Protein AF-A0A1Y1WR02-F1 (afdb_monomer_lite)

Sequence (418 aa):
MNFKAILSLTALSFIGAINAAPVNNCRGYELSFDNIKVACIVPAEGNESLRYSTHCAEVTPFGSSQTKIYCIDEAKTNINNCKVSSKDYNYDLCMKLLYFTGKDKQLNIDVHNEALVRAQHDCRLKNGLELTLDGKKFACIEPISNEADVSDSVCVSIDGYDTPYCIKSNNTNIKSCDKDSNEYNLNYCLRFLSSAGRINKLSVDLYAPSKNGKRTFGPDNYCRNKNGIYLSFNNGKYVCITPQAQHANESNDGKTHCVTVKKHNYNYNEEPAKAQVYCVDESLTNDNNCNVHSDIYDYNSCMQYVTSVGRSNDYSIDVYSDKQECEDNKGVYLSFDDKKYVCLVANPKEDRREKHCLTLKKYTYGNEQSKNELYCIREQNTNNSNCNIHSKNYDYNSCMQYVVSVGRSNNYKIDVAN

Radius of gyration: 34.74 Å; chains: 1; bounding box: 112×59×120 Å

Secondary structure (DSSP, 8-state):
--------------------------SSEEEEETTTEEEEEEE-TT-HHHHHHS-EEEEEETT----EEEEE-TTT---GGG-TTSTT--HHHHHHHHHHHHHHTTEEEE-TTHHHHHHHHHHHHTTPEEEEETTTEEEEEEE-SSGGGGTTSEEEEETT-SS-EEEEEEEES-GGG-TTSTT--HHHHHHHHHHHHHHTT--EEE----TTS----SHHHHHHHTT-EEEE-TTS-EEEEEEGGGGTTTGGGS---EEEEEE----TTSPPPPPEEEEE-GGG---GGG-TTSTT--HHHHHHHHHHHHHHTTEEEEE--HHHHHHHTT-EEEEEETTEEEEEEE--SS-TTSS-EEEEEE-BTTB-----EEEEE-GGG---GGG-TTSTT--HHHHHHHHHHHHHHTTEEEEE--

pLDDT: mean 79.02, std 14.5, range [33.59, 94.94]

Structure (mmCIF, N/CA/C/O backbone):
data_AF-A0A1Y1WR02-F1
#
_entry.id   AF-A0A1Y1WR02-F1
#
loop_
_atom_site.group_PDB
_atom_site.id
_atom_site.type_symbol
_atom_site.label_atom_id
_atom_site.label_alt_id
_atom_site.label_comp_id
_atom_site.label_asym_id
_atom_site.label_entity_id
_atom_site.label_seq_id
_atom_site.pdbx_PDB_ins_code
_atom_site.Cartn_x
_atom_site.Cartn_y
_atom_site.Cartn_z
_atom_site.occupancy
_atom_site.B_iso_or_equiv
_atom_site.auth_seq_id
_atom_site.auth_comp_id
_atom_site.auth_asym_id
_atom_site.auth_atom_id
_atom_site.pdbx_PDB_model_num
ATOM 1 N N . MET A 1 1 ? -84.420 -0.697 71.882 1.00 38.06 1 MET A N 1
ATOM 2 C CA . MET A 1 1 ? -83.741 -1.572 70.899 1.00 38.06 1 MET A CA 1
ATOM 3 C C . MET A 1 1 ? -82.249 -1.269 71.024 1.00 38.06 1 MET A C 1
ATOM 5 O O . MET A 1 1 ? -81.883 -0.132 70.785 1.00 38.06 1 MET A O 1
ATOM 9 N N . ASN A 1 2 ? -81.490 -2.051 71.807 1.00 36.38 2 ASN A N 1
ATOM 10 C CA . ASN A 1 2 ? -80.662 -3.202 71.371 1.00 36.38 2 ASN A CA 1
ATOM 11 C C . ASN A 1 2 ? -79.615 -2.799 70.308 1.00 36.38 2 ASN A C 1
ATOM 13 O O . ASN A 1 2 ? -80.017 -2.236 69.306 1.00 36.38 2 ASN A O 1
ATOM 17 N N . PHE A 1 3 ? -78.311 -3.097 70.360 1.00 38.22 3 PHE A N 1
ATOM 18 C CA . PHE A 1 3 ? -77.399 -3.773 71.299 1.00 38.22 3 PHE A CA 1
ATOM 19 C C . PHE A 1 3 ? -75.983 -3.684 70.645 1.00 38.22 3 PHE A C 1
ATOM 21 O O . PHE A 1 3 ? -75.912 -3.842 69.434 1.00 38.22 3 PHE A O 1
ATOM 28 N N . LYS A 1 4 ? -74.908 -3.468 71.431 1.00 41.81 4 LYS A N 1
ATOM 29 C CA . LYS A 1 4 ? -73.481 -3.907 71.269 1.00 41.81 4 LYS A CA 1
ATOM 30 C C . LYS A 1 4 ? -72.767 -3.737 69.897 1.00 41.81 4 LYS A C 1
ATOM 32 O O . LYS A 1 4 ? -73.180 -4.300 68.900 1.00 41.81 4 LYS A O 1
ATOM 37 N N . ALA A 1 5 ? -71.697 -2.940 69.774 1.00 49.06 5 ALA A N 1
ATOM 38 C CA . ALA A 1 5 ? -70.291 -3.214 70.151 1.00 49.06 5 ALA A CA 1
ATOM 39 C C . ALA A 1 5 ? -69.660 -4.462 69.490 1.00 49.06 5 ALA A C 1
ATOM 41 O O . ALA A 1 5 ? -70.142 -5.557 69.748 1.00 49.06 5 ALA A O 1
ATOM 42 N N . ILE A 1 6 ? -68.550 -4.281 68.744 1.00 51.09 6 ILE A N 1
ATOM 43 C CA . ILE A 1 6 ? -67.303 -5.089 68.764 1.00 51.09 6 ILE A CA 1
ATOM 44 C C . ILE A 1 6 ? -66.183 -4.343 67.996 1.00 51.09 6 ILE A C 1
ATOM 46 O O . ILE A 1 6 ? -66.389 -3.831 66.899 1.00 51.09 6 ILE A O 1
ATOM 50 N N . LEU A 1 7 ? -65.003 -4.290 68.625 1.00 45.38 7 LEU A N 1
ATOM 51 C CA . LEU A 1 7 ? -63.698 -3.880 68.096 1.00 45.38 7 LEU A CA 1
ATOM 52 C C . LEU A 1 7 ? -63.113 -4.890 67.086 1.00 45.38 7 LEU A C 1
ATOM 54 O O . LEU A 1 7 ? -63.283 -6.088 67.276 1.00 45.38 7 LEU A O 1
ATOM 58 N N . SER A 1 8 ? -62.270 -4.419 66.157 1.00 45.84 8 SER A N 1
ATOM 59 C CA . SER A 1 8 ? -61.005 -5.083 65.749 1.00 45.84 8 SER A CA 1
ATOM 60 C C . SER A 1 8 ? -60.173 -4.094 64.917 1.00 45.84 8 SER A C 1
ATOM 62 O O . SER A 1 8 ? -60.517 -3.793 63.782 1.00 45.84 8 SER A O 1
ATOM 64 N N . LEU A 1 9 ? -59.246 -3.337 65.509 1.00 37.94 9 LEU A N 1
ATOM 65 C CA . LEU A 1 9 ? -57.792 -3.579 65.483 1.00 37.94 9 LEU A CA 1
ATOM 66 C C . LEU A 1 9 ? -57.239 -4.435 64.315 1.00 37.94 9 LEU A C 1
ATOM 68 O O . LEU A 1 9 ? -57.570 -5.607 64.168 1.00 37.94 9 LEU A O 1
ATOM 72 N N . THR A 1 10 ? -56.306 -3.798 63.589 1.00 42.00 10 THR A N 1
ATOM 73 C CA . THR A 1 10 ? -55.096 -4.322 62.911 1.00 42.00 10 THR A CA 1
ATOM 74 C C . THR A 1 10 ? -55.211 -5.303 61.737 1.00 42.00 10 THR A C 1
ATOM 76 O O . THR A 1 10 ? -55.311 -6.507 61.929 1.00 42.00 10 THR A O 1
ATOM 79 N N . ALA A 1 11 ? -54.970 -4.775 60.531 1.00 40.03 11 ALA A N 1
ATOM 80 C CA . ALA A 1 11 ? -54.117 -5.370 59.488 1.00 40.03 11 ALA A CA 1
ATOM 81 C C . ALA A 1 11 ? -53.617 -4.213 58.594 1.00 40.03 11 ALA A C 1
ATOM 83 O O . ALA A 1 11 ? -54.351 -3.685 57.766 1.00 40.03 11 ALA A O 1
ATOM 84 N N . LEU A 1 12 ? -52.534 -3.533 58.976 1.00 38.28 12 LEU A N 1
ATOM 85 C CA . LEU A 1 12 ? -51.187 -3.753 58.432 1.00 38.28 12 LEU A CA 1
ATOM 86 C C . LEU A 1 12 ? -51.161 -3.988 56.906 1.00 38.28 12 LEU A C 1
ATOM 88 O O . LEU A 1 12 ? -51.418 -5.083 56.421 1.00 38.28 12 LEU A O 1
ATOM 92 N N . SER A 1 13 ? -50.796 -2.920 56.191 1.00 46.19 13 SER A N 1
ATOM 93 C CA . SER A 1 13 ? -49.872 -2.923 55.049 1.00 46.19 13 SER A CA 1
ATOM 94 C C . SER A 1 13 ? -49.993 -4.062 54.025 1.00 46.19 13 SER A C 1
ATOM 96 O O . SER A 1 13 ? -49.274 -5.052 54.100 1.00 46.19 13 SER A O 1
ATOM 98 N N . PHE A 1 14 ? -50.763 -3.818 52.967 1.00 37.66 14 PHE A N 1
ATOM 99 C CA . PHE A 1 14 ? -50.459 -4.334 51.630 1.00 37.66 14 PHE A CA 1
ATOM 100 C C . PHE A 1 14 ? -50.610 -3.198 50.609 1.00 37.66 14 PHE A C 1
ATOM 102 O O . PHE A 1 14 ? -51.415 -3.240 49.685 1.00 37.66 14 PHE A O 1
ATOM 109 N N . ILE A 1 15 ? -49.771 -2.165 50.756 1.00 39.38 15 ILE A N 1
ATOM 110 C CA . ILE A 1 15 ? -49.192 -1.544 49.562 1.00 39.38 15 ILE A CA 1
ATOM 111 C C . ILE A 1 15 ? -48.202 -2.593 49.071 1.00 39.38 15 ILE A C 1
ATOM 113 O O . ILE A 1 15 ? -47.043 -2.621 49.479 1.00 39.38 15 ILE A O 1
ATOM 117 N N . GLY A 1 16 ? -48.715 -3.546 48.293 1.00 35.56 16 GLY A N 1
ATOM 118 C CA . GLY A 1 16 ? -47.879 -4.407 47.487 1.00 35.56 16 GLY A CA 1
ATOM 119 C C . GLY A 1 16 ? -47.111 -3.480 46.569 1.00 35.56 16 GLY A C 1
ATOM 120 O O . GLY A 1 16 ? -47.656 -2.981 45.587 1.00 35.56 16 GLY A O 1
ATOM 121 N N . ALA A 1 17 ? -45.868 -3.200 46.948 1.00 37.09 17 ALA A N 1
ATOM 122 C CA . ALA A 1 17 ? -44.857 -2.755 46.027 1.00 37.09 17 ALA A CA 1
ATOM 123 C C . ALA A 1 17 ? -44.962 -3.685 44.822 1.00 37.09 17 ALA A C 1
ATOM 125 O O . ALA A 1 17 ? -44.599 -4.861 44.890 1.00 37.09 17 ALA A O 1
ATOM 126 N N . ILE A 1 18 ? -45.477 -3.156 43.717 1.00 33.59 18 ILE A N 1
ATOM 127 C CA . ILE A 1 18 ? -45.126 -3.663 42.405 1.00 33.59 18 ILE A CA 1
ATOM 128 C C . ILE A 1 18 ? -43.648 -3.290 42.279 1.00 33.59 18 ILE A C 1
ATOM 130 O O . ILE A 1 18 ? -43.279 -2.304 41.649 1.00 33.59 18 ILE A O 1
ATOM 134 N N . ASN A 1 19 ? -42.791 -4.061 42.955 1.00 35.12 19 ASN A N 1
ATOM 135 C CA . ASN A 1 19 ? -41.472 -4.327 42.441 1.00 35.12 19 ASN A CA 1
ATOM 136 C C . ASN A 1 19 ? -41.771 -4.940 41.084 1.00 35.12 19 ASN A C 1
ATOM 138 O O . ASN A 1 19 ? -42.102 -6.120 40.972 1.00 35.12 19 ASN A O 1
ATOM 142 N N . ALA A 1 20 ? -41.745 -4.093 40.059 1.00 36.50 20 ALA A N 1
ATOM 143 C CA . ALA A 1 20 ? -41.413 -4.534 38.734 1.00 36.50 20 ALA A CA 1
ATOM 144 C C . ALA A 1 20 ? -40.083 -5.267 38.907 1.00 36.50 20 ALA A C 1
ATOM 146 O O . ALA A 1 20 ? -39.026 -4.645 38.942 1.00 36.50 20 ALA A O 1
ATOM 147 N N . ALA A 1 21 ? -40.148 -6.583 39.128 1.00 36.78 21 ALA A N 1
ATOM 148 C CA . ALA A 1 21 ? -39.032 -7.454 38.852 1.00 36.78 21 ALA A CA 1
ATOM 149 C C . ALA A 1 21 ? -38.652 -7.075 37.422 1.00 36.78 21 ALA A C 1
ATOM 151 O O . ALA A 1 21 ? -39.504 -7.209 36.532 1.00 36.78 21 ALA A O 1
ATOM 152 N N . PRO A 1 22 ? -37.480 -6.457 37.197 1.00 43.25 22 PRO A N 1
ATOM 153 C CA . PRO A 1 22 ? -37.115 -6.091 35.851 1.00 43.25 22 PRO A CA 1
ATOM 154 C C . PRO A 1 22 ? -37.168 -7.392 35.068 1.00 43.25 22 PRO A C 1
ATOM 156 O O . PRO A 1 22 ? -36.585 -8.397 35.474 1.00 43.25 22 PRO A O 1
ATOM 159 N N . VAL A 1 23 ? -37.937 -7.388 33.981 1.00 42.62 23 VAL A N 1
ATOM 160 C CA . VAL A 1 23 ? -37.930 -8.454 32.985 1.00 42.62 23 VAL A CA 1
ATOM 161 C C . VAL A 1 23 ? -36.553 -8.370 32.308 1.00 42.62 23 VAL A C 1
ATOM 163 O O . VAL A 1 23 ? -36.359 -7.805 31.227 1.00 42.62 23 VAL A O 1
ATOM 166 N N . ASN A 1 24 ? -35.551 -8.830 33.053 1.00 52.16 24 ASN A N 1
ATOM 167 C CA . ASN A 1 24 ? -34.137 -8.930 32.741 1.00 52.16 24 ASN A CA 1
ATOM 168 C C . ASN A 1 24 ? -33.920 -10.308 32.132 1.00 52.16 24 ASN A C 1
ATOM 170 O O . ASN A 1 24 ? -33.230 -11.159 32.670 1.00 52.16 24 ASN A O 1
ATOM 174 N N . ASN A 1 25 ? -34.533 -10.548 30.976 1.00 77.12 25 ASN A N 1
ATOM 175 C CA . ASN A 1 25 ? -34.137 -11.699 30.181 1.00 77.12 25 ASN A CA 1
ATOM 176 C C . ASN A 1 25 ? -32.868 -11.311 29.423 1.00 77.12 25 ASN A C 1
ATOM 178 O O . ASN A 1 25 ? -32.925 -10.935 28.250 1.00 77.12 25 ASN A O 1
ATOM 182 N N . CYS A 1 26 ? -31.733 -11.336 30.128 1.00 88.00 26 CYS A N 1
ATOM 183 C CA . CYS A 1 26 ? -30.427 -11.325 29.492 1.00 88.00 26 CYS A CA 1
ATOM 184 C C . CYS A 1 26 ? -30.382 -12.497 28.503 1.00 88.00 26 CYS A C 1
ATOM 186 O O . CYS A 1 26 ? -30.595 -13.644 28.886 1.00 88.00 26 CYS A O 1
ATOM 188 N N . ARG A 1 27 ? -30.164 -12.219 27.212 1.00 88.12 27 ARG A N 1
ATOM 189 C CA . ARG A 1 27 ? -30.164 -13.264 26.168 1.00 88.12 27 ARG A CA 1
ATOM 190 C C . ARG A 1 27 ? -28.910 -14.149 26.189 1.00 88.12 27 ARG A C 1
ATOM 192 O O . ARG A 1 27 ? -28.851 -15.114 25.434 1.00 88.12 27 ARG A O 1
ATOM 199 N N . GLY A 1 28 ? -27.917 -13.804 27.005 1.00 91.44 28 GLY A N 1
ATOM 200 C CA . GLY A 1 28 ? -26.696 -14.578 27.211 1.00 91.44 28 GLY A CA 1
ATOM 201 C C . GLY A 1 28 ? -26.479 -14.881 28.690 1.00 91.44 28 GLY A C 1
ATOM 202 O O . GLY A 1 28 ? -27.353 -15.458 29.331 1.00 91.44 28 GLY A O 1
ATOM 203 N N . TYR A 1 29 ? -25.320 -14.505 29.230 1.00 93.31 29 TYR A N 1
ATOM 204 C CA . TYR A 1 29 ? -24.998 -14.734 30.636 1.00 93.31 29 TYR A CA 1
ATOM 205 C C . TYR A 1 29 ? -25.266 -13.490 31.473 1.00 93.31 29 TYR A C 1
ATOM 207 O O . TYR A 1 29 ? -24.770 -12.402 31.178 1.00 93.31 29 TYR A O 1
ATOM 215 N N . GLU A 1 30 ? -26.023 -13.677 32.550 1.00 94.25 30 GLU A N 1
ATOM 216 C CA . GLU A 1 30 ? -26.185 -12.679 33.597 1.00 94.25 30 GLU A CA 1
ATOM 217 C C . GLU A 1 30 ? -25.154 -12.923 34.707 1.00 94.25 30 GLU A C 1
ATOM 219 O O . GLU A 1 30 ? -25.144 -13.972 35.361 1.00 94.25 30 GLU A O 1
ATOM 224 N N . LEU A 1 31 ? -24.270 -11.948 34.902 1.00 92.88 31 LEU A N 1
ATOM 225 C CA . LEU A 1 31 ? -23.211 -11.956 35.903 1.00 92.88 31 LEU A CA 1
ATOM 226 C C . LEU A 1 31 ? -23.575 -10.970 37.014 1.00 92.88 31 LEU A C 1
ATOM 228 O O . LEU A 1 31 ? -23.554 -9.754 36.814 1.00 92.88 31 LEU A O 1
ATOM 232 N N . SER A 1 32 ? -23.950 -11.500 38.177 1.00 90.69 32 SER A N 1
ATOM 233 C CA . SER A 1 32 ? -24.386 -10.712 39.334 1.00 90.69 32 SER A CA 1
ATOM 234 C C . SER A 1 32 ? -23.239 -10.495 40.326 1.00 90.69 32 SER A C 1
ATOM 236 O O . SER A 1 32 ? -22.517 -11.429 40.664 1.00 90.69 32 SER A O 1
ATOM 238 N N . PHE A 1 33 ? -23.125 -9.272 40.835 1.00 84.12 33 PHE A N 1
ATOM 239 C CA . PHE A 1 33 ? -22.140 -8.797 41.802 1.00 84.12 33 PHE A CA 1
ATOM 240 C C . PHE A 1 33 ? -22.875 -8.223 43.017 1.00 84.12 33 PHE A C 1
ATOM 242 O O . PHE A 1 33 ? -23.726 -7.338 42.874 1.00 84.12 33 PHE A O 1
ATOM 249 N N . ASP A 1 34 ? -22.553 -8.721 44.211 1.00 82.06 34 ASP A N 1
ATOM 250 C CA . ASP A 1 34 ? -23.106 -8.257 45.493 1.00 82.06 34 ASP A CA 1
ATOM 251 C C . ASP A 1 34 ? -24.648 -8.136 45.515 1.00 82.06 34 ASP A C 1
ATOM 253 O O . ASP A 1 34 ? -25.204 -7.261 46.174 1.00 82.06 34 ASP A O 1
ATOM 257 N N . ASN A 1 35 ? -25.353 -8.993 44.761 1.00 79.75 35 ASN A N 1
ATOM 258 C CA . ASN A 1 35 ? -26.819 -9.035 44.595 1.00 79.75 35 ASN A CA 1
ATOM 259 C C . ASN A 1 35 ? -27.495 -7.762 44.039 1.00 79.75 35 ASN A C 1
ATOM 261 O O . ASN A 1 35 ? -28.720 -7.725 43.933 1.00 79.75 35 ASN A O 1
ATOM 265 N N . ILE A 1 36 ? -26.733 -6.727 43.677 1.00 84.06 36 ILE A N 1
ATOM 266 C CA . ILE A 1 36 ? -27.268 -5.421 43.242 1.00 84.06 36 ILE A CA 1
ATOM 267 C C . ILE A 1 36 ? -26.752 -5.052 41.851 1.00 84.06 36 ILE A C 1
ATOM 269 O O . ILE A 1 36 ? -27.474 -4.482 41.031 1.00 84.06 36 ILE A O 1
ATOM 273 N N . LYS A 1 37 ? -25.488 -5.367 41.574 1.00 91.00 37 LYS A N 1
ATOM 274 C CA . LYS A 1 37 ? -24.819 -5.047 40.318 1.00 91.00 37 LYS A CA 1
ATOM 275 C C . LYS A 1 37 ? -24.944 -6.233 39.365 1.00 91.00 37 LYS A C 1
ATOM 277 O O . LYS A 1 37 ? -24.755 -7.372 39.764 1.00 91.00 37 LYS A O 1
ATOM 282 N N . VAL A 1 38 ? -25.272 -5.976 38.110 1.00 93.06 38 VAL A N 1
ATOM 283 C CA . VAL A 1 38 ? -25.518 -6.986 37.084 1.00 93.06 38 VAL A CA 1
ATOM 284 C C . VAL A 1 38 ? -24.854 -6.542 35.788 1.00 93.06 38 VAL A C 1
ATOM 286 O O . VAL A 1 38 ? -25.085 -5.424 35.318 1.00 93.06 38 VAL A O 1
ATOM 289 N N . ALA A 1 39 ? -24.044 -7.425 35.211 1.00 94.31 39 ALA A N 1
ATOM 290 C CA . ALA A 1 39 ? -23.581 -7.339 33.834 1.00 94.31 39 ALA A CA 1
ATOM 291 C C . ALA A 1 39 ? -24.272 -8.417 32.999 1.00 94.31 39 ALA A C 1
ATOM 293 O O . ALA A 1 39 ? -24.233 -9.596 33.342 1.00 94.31 39 ALA A O 1
ATOM 294 N N . CYS A 1 40 ? -24.900 -8.009 31.901 1.00 94.94 40 CYS A N 1
ATOM 295 C CA . CYS A 1 40 ? -25.444 -8.930 30.915 1.00 94.94 40 CYS A CA 1
ATOM 296 C C . CYS A 1 40 ? -24.483 -8.988 29.732 1.00 94.94 40 CYS A C 1
ATOM 298 O O . CYS A 1 40 ? -24.252 -7.968 29.084 1.00 94.94 40 CYS A O 1
ATOM 300 N N . ILE A 1 41 ? -23.935 -10.169 29.451 1.00 94.38 41 ILE A N 1
ATOM 301 C CA . ILE A 1 41 ? -23.106 -10.409 28.269 1.00 94.38 41 ILE A CA 1
ATOM 302 C C . ILE A 1 41 ? -23.875 -11.271 27.266 1.00 94.38 41 ILE A C 1
ATOM 304 O O . ILE A 1 41 ? -24.432 -12.309 27.620 1.00 94.38 41 ILE A O 1
ATOM 308 N N . VAL A 1 42 ? -23.922 -10.852 26.004 1.00 93.94 42 VAL A N 1
ATOM 309 C CA . VAL A 1 42 ? -24.683 -11.500 24.925 1.00 93.94 42 VAL A CA 1
ATOM 310 C C . VAL A 1 42 ? -23.758 -11.961 23.797 1.00 93.94 42 VAL A C 1
ATOM 312 O O . VAL A 1 42 ? -22.753 -11.298 23.546 1.00 93.94 42 VAL A O 1
ATOM 315 N N . PRO A 1 43 ? -24.054 -13.077 23.105 1.00 92.25 43 PRO A N 1
ATOM 316 C CA . PRO A 1 43 ? -23.215 -13.549 22.007 1.00 92.25 43 PRO A CA 1
ATOM 317 C C . PRO A 1 43 ? -23.070 -12.492 20.905 1.00 92.25 43 PRO A C 1
ATOM 319 O O . PRO A 1 43 ? -24.056 -11.897 20.474 1.00 92.25 43 PRO A O 1
ATOM 322 N N . ALA A 1 44 ? -21.850 -12.306 20.406 1.00 87.88 44 ALA A N 1
ATOM 323 C CA . ALA A 1 44 ? -21.528 -11.380 19.319 1.00 87.88 44 ALA A CA 1
ATOM 324 C C . ALA A 1 44 ? -21.489 -12.060 17.935 1.00 87.88 44 ALA A C 1
ATOM 326 O O . ALA A 1 44 ? -20.988 -11.489 16.961 1.00 87.88 44 ALA A O 1
ATOM 327 N N . GLU A 1 45 ? -21.921 -13.319 17.841 1.00 81.00 45 GLU A N 1
ATOM 328 C CA . GLU A 1 45 ? -22.011 -14.060 16.580 1.00 81.00 45 GLU A CA 1
ATOM 329 C C . GLU A 1 45 ? -23.144 -13.477 15.719 1.00 81.00 45 GLU A C 1
ATOM 331 O O . GLU A 1 45 ? -24.285 -13.379 16.162 1.00 81.00 45 GLU A O 1
ATOM 336 N N . GLY A 1 46 ? -22.822 -13.062 14.490 1.00 73.12 46 GLY A N 1
ATOM 337 C CA . GLY A 1 46 ? -23.794 -12.491 13.548 1.00 73.12 46 GLY A CA 1
ATOM 338 C C . GLY A 1 46 ? -24.085 -10.995 13.719 1.00 73.12 46 GLY A C 1
ATOM 339 O O . GLY A 1 46 ? -24.918 -10.466 12.989 1.00 73.12 46 GLY A O 1
ATOM 340 N N . ASN A 1 47 ? -23.406 -10.297 14.639 1.00 73.25 47 ASN A N 1
ATOM 341 C CA . ASN A 1 47 ? -23.552 -8.850 14.806 1.00 73.25 47 ASN A CA 1
ATOM 342 C C . ASN A 1 47 ? -22.191 -8.153 14.971 1.00 73.25 47 ASN A C 1
ATOM 344 O O . ASN A 1 47 ? -21.759 -7.839 16.080 1.00 73.25 47 ASN A O 1
ATOM 348 N N . GLU A 1 48 ? -21.515 -7.901 13.847 1.00 67.94 48 GLU A N 1
ATOM 349 C CA . GLU A 1 48 ? -20.224 -7.198 13.824 1.00 67.94 48 GLU A CA 1
ATOM 350 C C . GLU A 1 48 ? -20.317 -5.795 14.433 1.00 67.94 48 GLU A C 1
ATOM 352 O O . GLU A 1 48 ? -19.413 -5.382 15.150 1.00 67.94 48 GLU A O 1
ATOM 357 N N . SER A 1 49 ? -21.442 -5.094 14.251 1.00 66.44 49 SER A N 1
ATOM 358 C CA . SER A 1 49 ? -21.632 -3.744 14.802 1.00 66.44 49 SER A CA 1
ATOM 359 C C . SER A 1 49 ? -21.580 -3.696 16.335 1.00 66.44 49 SER A C 1
ATOM 361 O O . SER A 1 49 ? -21.141 -2.699 16.916 1.00 66.44 49 SER A O 1
ATOM 363 N N . LEU A 1 50 ? -21.964 -4.792 17.002 1.00 70.25 50 LEU A N 1
ATOM 364 C CA . LEU A 1 50 ? -21.904 -4.895 18.458 1.00 70.25 50 LEU A CA 1
ATOM 365 C C . LEU A 1 50 ? -20.455 -4.983 18.950 1.00 70.25 50 LEU A C 1
ATOM 367 O O . LEU A 1 50 ? -20.123 -4.392 19.974 1.00 70.25 50 LEU A O 1
ATOM 371 N N . ARG A 1 51 ? -19.574 -5.648 18.187 1.00 66.62 51 ARG A N 1
ATOM 372 C CA . ARG A 1 51 ? -18.160 -5.842 18.553 1.00 66.62 51 ARG A CA 1
ATOM 373 C C . ARG A 1 51 ? -17.362 -4.543 18.608 1.00 66.62 51 ARG A C 1
ATOM 375 O O . ARG A 1 51 ? -16.348 -4.493 19.290 1.00 66.62 51 ARG A O 1
ATOM 382 N N . TYR A 1 52 ? -17.813 -3.514 17.893 1.00 63.41 52 TYR A N 1
ATOM 383 C CA . TYR A 1 52 ? -17.121 -2.226 17.811 1.00 63.41 52 TYR A CA 1
ATOM 384 C C . TYR A 1 52 ? -17.690 -1.163 18.750 1.00 63.41 52 TYR A C 1
ATOM 386 O O . TYR A 1 52 ? -17.010 -0.189 19.058 1.00 63.41 52 TYR A O 1
ATOM 394 N N . SER A 1 53 ? -18.940 -1.323 19.187 1.00 70.88 53 SER A N 1
ATOM 395 C CA . SER A 1 53 ? -19.647 -0.312 19.983 1.00 70.88 53 SER A CA 1
ATOM 396 C C . SER A 1 53 ? -19.791 -0.674 21.460 1.00 70.88 53 SER A C 1
ATOM 398 O O . SER A 1 53 ? -20.184 0.177 22.252 1.00 70.88 53 SER A O 1
ATOM 400 N N . THR A 1 54 ? -19.457 -1.908 21.849 1.00 81.88 54 THR A N 1
ATOM 401 C CA . THR A 1 54 ? -19.636 -2.407 23.219 1.00 81.88 54 THR A CA 1
ATOM 402 C C . THR A 1 54 ? -18.397 -3.146 23.723 1.00 81.88 54 THR A C 1
ATOM 404 O O . THR A 1 54 ? -17.508 -3.512 22.959 1.00 81.88 54 THR A O 1
ATOM 407 N N . HIS A 1 55 ? -18.318 -3.339 25.038 1.00 86.06 55 HIS A N 1
ATOM 408 C CA . HIS A 1 55 ? -17.227 -4.062 25.683 1.00 86.06 55 HIS A CA 1
ATOM 409 C C . HIS A 1 55 ? -17.403 -5.574 25.488 1.00 86.06 55 HIS A C 1
ATOM 411 O O . HIS A 1 55 ? -18.429 -6.111 25.899 1.00 86.06 55 HIS A O 1
ATOM 417 N N . CYS A 1 56 ? -16.429 -6.267 24.891 1.00 87.81 56 CYS A N 1
ATOM 418 C CA . CYS A 1 56 ? -16.535 -7.694 24.573 1.00 87.81 56 CYS A CA 1
ATOM 419 C C . CYS A 1 56 ? -15.403 -8.532 25.175 1.00 87.81 56 CYS A C 1
ATOM 421 O O . CYS A 1 56 ? -14.287 -8.052 25.350 1.00 87.81 56 CYS A O 1
ATOM 423 N N . ALA A 1 57 ? -15.695 -9.802 25.446 1.00 89.25 57 ALA A N 1
ATOM 424 C CA . ALA A 1 57 ? -14.774 -10.786 25.993 1.00 89.25 57 ALA A CA 1
ATOM 425 C C . ALA A 1 57 ? -14.950 -12.148 25.308 1.00 89.25 57 ALA A C 1
ATOM 427 O O . ALA A 1 57 ? -16.024 -12.479 24.795 1.00 89.25 57 ALA A O 1
ATOM 428 N N . GLU A 1 58 ? -13.889 -12.946 25.307 1.00 89.38 58 GLU A N 1
ATOM 429 C CA . GLU A 1 58 ? -13.931 -14.342 24.902 1.00 89.38 58 GLU A CA 1
ATOM 430 C C . GLU A 1 58 ? -14.421 -15.169 26.085 1.00 89.38 58 GLU A C 1
ATOM 432 O O . GLU A 1 58 ? -13.893 -15.096 27.187 1.00 89.38 58 GLU A O 1
ATOM 437 N N . VAL A 1 59 ? -15.471 -15.951 25.876 1.00 91.88 59 VAL A N 1
ATOM 438 C CA . VAL A 1 59 ? -16.090 -16.752 26.927 1.00 91.88 59 VAL A CA 1
ATOM 439 C C . VAL A 1 59 ? -16.058 -18.206 26.508 1.00 91.88 59 VAL A C 1
ATOM 441 O O . VAL A 1 59 ? -16.567 -18.580 25.448 1.00 91.88 59 VAL A O 1
ATOM 444 N N . THR A 1 60 ? -15.484 -19.028 27.378 1.00 92.50 60 THR A N 1
ATOM 445 C CA . THR A 1 60 ? -15.442 -20.482 27.250 1.00 92.50 60 THR A CA 1
ATOM 446 C C . THR A 1 60 ? -16.183 -21.092 28.439 1.00 92.50 60 THR A C 1
ATOM 448 O O . THR A 1 60 ? -15.679 -21.045 29.564 1.00 92.50 60 THR A O 1
ATOM 451 N N . PRO A 1 61 ? -17.393 -21.641 28.243 1.00 91.62 61 PRO A N 1
ATOM 452 C CA . PRO A 1 61 ? -18.110 -22.337 29.307 1.00 91.62 61 PRO A CA 1
ATOM 453 C C . PRO A 1 61 ? -17.318 -23.545 29.816 1.00 91.62 61 PRO A C 1
ATOM 455 O O . PRO A 1 61 ? -16.659 -24.234 29.036 1.00 91.62 61 PRO A O 1
ATOM 458 N N . PHE A 1 62 ? -17.394 -23.839 31.112 1.00 89.56 62 PHE A N 1
ATOM 459 C CA . PHE A 1 62 ? -16.730 -25.004 31.689 1.00 89.56 62 PHE A CA 1
ATOM 460 C C . PHE A 1 62 ? -17.201 -26.302 31.022 1.00 89.56 62 PHE A C 1
ATOM 462 O O . PHE A 1 62 ? -18.393 -26.517 30.808 1.00 89.56 62 PHE A O 1
ATOM 469 N N . GLY A 1 63 ? -16.245 -27.163 30.666 1.00 87.69 63 GLY A N 1
ATOM 470 C CA . GLY A 1 63 ? -16.508 -28.398 29.923 1.00 87.69 63 GLY A CA 1
ATOM 471 C C . GLY A 1 63 ? -16.745 -28.210 28.418 1.00 87.69 63 GLY A C 1
ATOM 472 O O . GLY A 1 63 ? -16.929 -29.202 27.717 1.00 87.69 63 GLY A O 1
ATOM 473 N N . SER A 1 64 ? -16.710 -26.977 27.903 1.00 89.62 64 SER A N 1
ATOM 474 C CA . SER A 1 64 ? -16.721 -26.685 26.467 1.00 89.62 64 SER A CA 1
ATOM 475 C C . SER A 1 64 ? -15.304 -26.438 25.952 1.00 89.62 64 SER A C 1
ATOM 477 O O . SER A 1 64 ? -14.498 -25.789 26.613 1.00 89.62 64 SER A O 1
ATOM 479 N N . SER A 1 65 ? -15.010 -26.904 24.737 1.00 88.00 65 SER A N 1
ATOM 480 C CA . SER A 1 65 ? -13.811 -26.508 23.983 1.00 88.00 65 SER A CA 1
ATOM 481 C C . SER A 1 65 ? -14.063 -25.314 23.055 1.00 88.00 65 SER A C 1
ATOM 483 O O . SER A 1 65 ? -13.157 -24.885 22.347 1.00 88.00 65 SER A O 1
ATOM 485 N N . GLN A 1 66 ? -15.303 -24.821 22.988 1.00 88.25 66 GLN A N 1
ATOM 486 C CA . GLN A 1 66 ? -15.684 -23.713 22.118 1.00 88.25 66 GLN A CA 1
ATOM 487 C C . GLN A 1 66 ? -15.627 -22.393 22.880 1.00 88.25 66 GLN A C 1
ATOM 489 O O . GLN A 1 66 ? -16.430 -22.155 23.786 1.00 88.25 66 GLN A O 1
ATOM 494 N N . THR A 1 67 ? -14.710 -21.532 22.451 1.00 87.44 67 THR A N 1
ATOM 495 C CA . THR A 1 67 ? -14.619 -20.131 22.858 1.00 87.44 67 THR A CA 1
ATOM 496 C C . THR A 1 67 ? -15.450 -19.281 21.906 1.00 87.44 67 THR A C 1
ATOM 498 O O . THR A 1 67 ? -15.329 -19.403 20.686 1.00 87.44 67 THR A O 1
ATOM 501 N N . LYS A 1 68 ? -16.306 -18.420 22.456 1.00 90.56 68 LYS A N 1
ATOM 502 C CA . LYS A 1 68 ? -17.151 -17.500 21.686 1.00 90.56 68 LYS A CA 1
ATOM 503 C C . LYS A 1 68 ? -16.991 -16.079 22.200 1.00 90.56 68 LYS A C 1
ATOM 505 O O . LYS A 1 68 ? -16.708 -15.875 23.374 1.00 90.56 68 LYS A O 1
ATOM 510 N N . ILE A 1 69 ? -17.222 -15.096 21.338 1.00 88.12 69 ILE A N 1
ATOM 511 C CA . ILE A 1 69 ? -17.178 -13.686 21.735 1.00 88.12 69 ILE A CA 1
ATOM 512 C C . ILE A 1 69 ? -18.545 -13.289 22.283 1.00 88.12 69 ILE A C 1
ATOM 514 O O . ILE A 1 69 ? -19.562 -13.469 21.607 1.00 88.12 69 ILE A O 1
ATOM 518 N N . TYR A 1 70 ? -18.554 -12.725 23.484 1.00 93.19 70 TYR A N 1
ATOM 519 C CA . TYR A 1 70 ? -19.721 -12.116 24.106 1.00 93.19 70 TYR A CA 1
ATOM 520 C C . TYR A 1 70 ? -19.455 -10.641 24.371 1.00 93.19 70 TYR A C 1
ATOM 522 O O . TYR A 1 70 ? -18.336 -10.261 24.689 1.00 93.19 70 TYR A O 1
ATOM 530 N N . CYS A 1 71 ? -20.486 -9.817 24.268 1.00 92.38 71 CYS A N 1
ATOM 531 C CA . CYS A 1 71 ? -20.406 -8.377 24.446 1.00 92.38 71 CYS A CA 1
ATOM 532 C C . CYS A 1 71 ? -21.404 -7.891 25.495 1.00 92.38 71 CYS A C 1
ATOM 534 O O . CYS A 1 71 ? -22.466 -8.487 25.662 1.00 92.38 71 CYS A O 1
ATOM 536 N N . ILE A 1 72 ? -21.074 -6.812 26.197 1.00 93.62 72 ILE A N 1
ATOM 537 C CA . ILE A 1 72 ? -21.927 -6.188 27.204 1.00 93.62 72 ILE A CA 1
ATOM 538 C C . ILE A 1 72 ? -23.169 -5.599 26.535 1.00 93.62 72 ILE A C 1
ATOM 540 O O . ILE A 1 72 ? -23.082 -4.711 25.690 1.00 93.62 72 ILE A O 1
ATOM 544 N N . ASP A 1 73 ? -24.340 -6.055 26.971 1.00 93.44 73 ASP A N 1
ATOM 545 C CA . ASP A 1 73 ? -25.605 -5.385 26.698 1.00 93.44 73 ASP A CA 1
ATOM 546 C C . ASP A 1 73 ? -25.749 -4.218 27.684 1.00 93.44 73 ASP A C 1
ATOM 548 O O . ASP A 1 73 ? -26.092 -4.397 28.859 1.00 93.44 73 ASP A O 1
ATOM 552 N N . GLU A 1 74 ? -25.446 -3.005 27.222 1.00 92.56 74 GLU A N 1
ATOM 553 C CA . GLU A 1 74 ? -25.488 -1.802 28.059 1.00 92.56 74 GLU A CA 1
ATOM 554 C C . GLU A 1 74 ? -26.886 -1.475 28.597 1.00 92.56 74 GLU A C 1
ATOM 556 O O . GLU A 1 74 ? -27.003 -0.871 29.670 1.00 92.56 74 GLU A O 1
ATOM 561 N N . ALA A 1 75 ? -27.941 -1.880 27.880 1.00 91.69 75 ALA A N 1
ATOM 562 C CA . ALA A 1 75 ? -29.324 -1.648 28.283 1.00 91.69 75 ALA A CA 1
ATOM 563 C C . ALA A 1 75 ? -29.746 -2.571 29.435 1.00 91.69 75 ALA A C 1
ATOM 565 O O . ALA A 1 75 ? -30.666 -2.243 30.186 1.00 91.69 75 ALA A O 1
ATOM 566 N N . LYS A 1 76 ? -29.074 -3.719 29.582 1.00 93.00 76 LYS A N 1
ATOM 567 C CA . LYS A 1 76 ? -29.335 -4.725 30.626 1.00 93.00 76 LYS A CA 1
ATOM 568 C C . LYS A 1 76 ? -28.267 -4.784 31.714 1.00 93.00 76 LYS A C 1
ATOM 570 O O . LYS A 1 76 ? -28.483 -5.401 32.752 1.00 93.00 76 LYS A O 1
ATOM 575 N N . THR A 1 77 ? -27.145 -4.111 31.510 1.00 93.50 77 THR A N 1
ATOM 576 C CA . THR A 1 77 ? -26.085 -3.950 32.506 1.00 93.50 77 THR A CA 1
ATOM 577 C C . THR A 1 77 ? -26.370 -2.723 33.370 1.00 93.50 77 THR A C 1
ATOM 579 O O . THR A 1 77 ? -26.833 -1.705 32.866 1.00 93.50 77 THR A O 1
ATOM 582 N N . ASN A 1 78 ? -26.098 -2.768 34.675 1.00 94.06 78 ASN A N 1
ATOM 583 C CA . ASN A 1 78 ? -26.197 -1.598 35.569 1.00 94.06 78 ASN A CA 1
ATOM 584 C C . ASN A 1 78 ? -24.845 -1.198 36.194 1.00 94.06 78 ASN A C 1
ATOM 586 O O . ASN A 1 78 ? -24.776 -0.291 37.019 1.00 94.06 78 ASN A O 1
ATOM 590 N N . ILE A 1 79 ? -23.764 -1.852 35.772 1.00 93.62 79 ILE A N 1
ATOM 591 C CA . ILE A 1 79 ? -22.396 -1.537 36.175 1.00 93.62 79 ILE A CA 1
ATOM 592 C C . ILE A 1 79 ? -21.869 -0.447 35.247 1.00 93.62 79 ILE A C 1
ATOM 594 O O . ILE A 1 79 ? -21.482 -0.729 34.116 1.00 93.62 79 ILE A O 1
ATOM 598 N N . ASN A 1 80 ? -21.855 0.800 35.718 1.00 92.62 80 ASN A N 1
ATOM 599 C CA . ASN A 1 80 ? -21.425 1.949 34.912 1.00 92.62 80 ASN A CA 1
ATOM 600 C C . ASN A 1 80 ? -20.018 1.774 34.327 1.00 92.62 80 ASN A C 1
ATOM 602 O O . ASN A 1 80 ? -19.793 2.150 33.183 1.00 92.62 80 ASN A O 1
ATOM 606 N N . ASN A 1 81 ? -19.104 1.137 35.060 1.00 92.25 81 ASN A N 1
ATOM 607 C CA . ASN A 1 81 ? -17.747 0.871 34.583 1.00 92.25 81 ASN A CA 1
ATOM 608 C C . ASN A 1 81 ? -17.682 -0.112 33.404 1.00 92.25 81 ASN A C 1
ATOM 610 O O . ASN A 1 81 ? -16.661 -0.158 32.730 1.00 92.25 81 ASN A O 1
ATOM 614 N N . CYS A 1 82 ? -18.756 -0.856 33.127 1.00 92.06 82 CYS A N 1
ATOM 615 C CA . CYS A 1 82 ? -18.862 -1.767 31.987 1.00 92.06 82 CYS A CA 1
ATOM 616 C C . CYS A 1 82 ? -19.614 -1.186 30.783 1.00 92.06 82 CYS A C 1
ATOM 618 O O . CYS A 1 82 ? -19.656 -1.827 29.737 1.00 92.06 82 CYS A O 1
ATOM 620 N N . LYS A 1 83 ? -20.216 0.003 30.906 1.00 92.00 83 LYS A N 1
ATOM 621 C CA . LYS A 1 83 ? -20.931 0.660 29.805 1.00 92.00 83 LYS A CA 1
ATOM 622 C C . LYS A 1 83 ? -19.983 1.604 29.084 1.00 92.00 83 LYS A C 1
ATOM 624 O O . LYS A 1 83 ? -19.602 2.606 29.673 1.00 92.00 83 LYS A O 1
ATOM 629 N N . VAL A 1 84 ? -19.650 1.325 27.831 1.00 83.75 84 VAL A N 1
ATOM 630 C CA . VAL A 1 84 ? -18.847 2.201 26.964 1.00 83.75 84 VAL A CA 1
ATOM 631 C C . VAL A 1 84 ? -19.492 3.585 26.830 1.00 83.75 84 VAL A C 1
ATOM 633 O O . VAL A 1 84 ? -18.782 4.585 26.773 1.00 83.75 84 VAL A O 1
ATOM 636 N N . SER A 1 85 ? -20.827 3.674 26.854 1.00 84.62 85 SER A N 1
ATOM 637 C CA . SER A 1 85 ? -21.552 4.958 26.857 1.00 84.62 85 SER A CA 1
ATOM 638 C C . SER A 1 85 ? -21.471 5.755 28.171 1.00 84.62 85 SER A C 1
ATOM 640 O O . SER A 1 85 ? -21.867 6.923 28.207 1.00 84.62 85 SER A O 1
ATOM 642 N N . SER A 1 86 ? -20.985 5.159 29.264 1.00 89.81 86 SER A N 1
ATOM 643 C CA . SER A 1 86 ? -20.881 5.814 30.571 1.00 89.81 86 SER A CA 1
ATOM 644 C C . SER A 1 86 ? -19.606 6.647 30.692 1.00 89.81 86 SER A C 1
ATOM 646 O O . SER A 1 86 ? -18.534 6.241 30.252 1.00 89.81 86 SER A O 1
ATOM 648 N N . LYS A 1 87 ? -19.690 7.778 31.403 1.00 84.94 87 LYS A N 1
ATOM 649 C CA . LYS A 1 87 ? -18.509 8.576 31.781 1.00 84.94 87 LYS A CA 1
ATOM 650 C C . LYS A 1 87 ? -17.579 7.844 32.753 1.00 84.94 87 LYS A C 1
ATOM 652 O O . LYS A 1 87 ? -16.393 8.145 32.789 1.00 84.94 87 LYS A O 1
ATOM 657 N N . ASP A 1 88 ? -18.116 6.887 33.511 1.00 90.62 88 ASP A N 1
ATOM 658 C CA . ASP A 1 88 ? -17.360 6.084 34.481 1.00 90.62 88 ASP A CA 1
ATOM 659 C C . ASP A 1 88 ? -16.792 4.795 33.864 1.00 90.62 88 ASP A C 1
ATOM 661 O O . ASP A 1 88 ? -16.317 3.921 34.596 1.00 90.62 88 ASP A O 1
ATOM 665 N N . TYR A 1 89 ? -16.900 4.624 32.541 1.00 86.88 89 TYR A N 1
ATOM 666 C CA . TYR A 1 89 ? -16.394 3.443 31.851 1.00 86.88 89 TYR A CA 1
ATOM 667 C C . TYR A 1 89 ? -14.928 3.189 32.211 1.00 86.88 89 TYR A C 1
ATOM 669 O O . TYR A 1 89 ? -14.082 4.076 32.116 1.00 86.88 89 TYR A O 1
ATOM 677 N N . ASN A 1 90 ? -14.625 1.962 32.627 1.00 84.69 90 ASN A N 1
ATOM 678 C CA . ASN A 1 90 ? -13.268 1.550 32.940 1.00 84.69 90 ASN A CA 1
ATOM 679 C C . ASN A 1 90 ? -13.082 0.098 32.505 1.00 84.69 90 ASN A C 1
ATOM 681 O O . ASN A 1 90 ? -13.629 -0.819 33.121 1.00 84.69 90 ASN A O 1
ATOM 685 N N . TYR A 1 91 ? -12.301 -0.085 31.441 1.00 81.62 91 TYR A N 1
ATOM 686 C CA . TYR A 1 91 ? -12.074 -1.386 30.824 1.00 81.62 91 TYR A CA 1
ATOM 687 C C . TYR A 1 91 ? -11.508 -2.408 31.811 1.00 81.62 91 TYR A C 1
ATOM 689 O O . TYR A 1 91 ? -12.093 -3.474 31.986 1.00 81.62 91 TYR A O 1
ATOM 697 N N . ASP A 1 92 ? -10.416 -2.061 32.495 1.00 75.75 92 ASP A N 1
ATOM 698 C CA . ASP A 1 92 ? -9.721 -2.965 33.414 1.00 75.75 92 ASP A CA 1
ATOM 699 C C . ASP A 1 92 ? -10.614 -3.386 34.575 1.00 75.75 92 ASP A C 1
ATOM 701 O O . ASP A 1 92 ? -10.608 -4.546 34.993 1.00 75.75 92 ASP A O 1
ATOM 705 N N . LEU A 1 93 ? -11.392 -2.444 35.113 1.00 86.38 93 LEU A N 1
ATOM 706 C CA . LEU A 1 93 ? -12.321 -2.740 36.189 1.00 86.38 93 LEU A CA 1
ATOM 707 C C . LEU A 1 93 ? -13.459 -3.623 35.685 1.00 86.38 93 LEU A C 1
ATOM 709 O O . LEU A 1 93 ? -13.798 -4.589 36.363 1.00 86.38 93 LEU A O 1
ATOM 713 N N . CYS A 1 94 ? -14.013 -3.340 34.503 1.00 90.56 94 CYS A N 1
ATOM 714 C CA . CYS A 1 94 ? -15.036 -4.192 33.914 1.00 90.56 94 CYS A CA 1
ATOM 715 C C . CYS A 1 94 ? -14.512 -5.609 33.653 1.00 90.56 94 CYS A C 1
ATOM 717 O O . CYS A 1 94 ? -15.131 -6.564 34.108 1.00 90.56 94 CYS A O 1
ATOM 719 N N . MET A 1 95 ? -13.343 -5.770 33.026 1.00 87.31 95 MET A N 1
ATOM 720 C CA . MET A 1 95 ? -12.763 -7.091 32.766 1.00 87.31 95 MET A CA 1
ATOM 721 C C . MET A 1 95 ? -12.466 -7.854 34.053 1.00 87.31 95 MET A C 1
ATOM 723 O O . MET A 1 95 ? -12.797 -9.032 34.142 1.00 87.31 95 MET A O 1
ATOM 727 N N . LYS A 1 96 ? -11.901 -7.200 35.077 1.00 84.38 96 LYS A N 1
ATOM 728 C CA . LYS A 1 96 ? -11.695 -7.832 36.392 1.00 84.38 96 LYS A CA 1
ATOM 729 C C . LYS A 1 96 ? -13.016 -8.305 36.981 1.00 84.38 96 LYS A C 1
ATOM 731 O O . LYS A 1 96 ? -13.104 -9.433 37.456 1.00 84.38 96 LYS A O 1
ATOM 736 N N . LEU A 1 97 ? -14.041 -7.457 36.927 1.00 89.62 97 LEU A N 1
ATOM 737 C CA . LEU A 1 97 ? -15.379 -7.799 37.387 1.00 89.62 97 LEU A CA 1
ATOM 738 C C . LEU A 1 97 ? -15.912 -9.028 36.629 1.00 89.62 97 LEU A C 1
ATOM 740 O O . LEU A 1 97 ? -16.272 -10.026 37.260 1.00 89.62 97 LEU A O 1
ATOM 744 N N . LEU A 1 98 ? -15.914 -8.996 35.295 1.00 90.88 98 LEU A N 1
ATOM 745 C CA . LEU A 1 98 ? -16.375 -10.109 34.463 1.00 90.88 98 LEU A CA 1
ATOM 746 C C . LEU A 1 98 ? -15.588 -11.389 34.756 1.00 90.88 98 LEU A C 1
ATOM 748 O O . LEU A 1 98 ? -16.198 -12.424 34.981 1.00 90.88 98 LEU A O 1
ATOM 752 N N . TYR A 1 99 ? -14.261 -11.324 34.841 1.00 87.75 99 TYR A N 1
ATOM 753 C CA . TYR A 1 99 ? -13.409 -12.473 35.146 1.00 87.75 99 TYR A CA 1
ATOM 754 C C . TYR A 1 99 ? -13.778 -13.138 36.480 1.00 87.75 99 TYR A C 1
ATOM 756 O O . TYR A 1 99 ? -13.988 -14.352 36.533 1.00 87.75 99 TYR A O 1
ATOM 764 N N . PHE A 1 100 ? -13.906 -12.355 37.559 1.00 86.25 100 PHE A N 1
ATOM 765 C CA . PHE A 1 100 ? -14.210 -12.907 38.880 1.00 86.25 100 PHE A CA 1
ATOM 766 C C . PHE A 1 100 ? -15.614 -13.520 38.947 1.00 86.25 100 PHE A C 1
ATOM 768 O O . PHE A 1 100 ? -15.761 -14.640 39.428 1.00 86.25 100 PHE A O 1
ATOM 775 N N . THR A 1 101 ? -16.632 -12.846 38.410 1.00 89.75 101 THR A N 1
ATOM 776 C CA . THR A 1 101 ? -18.011 -13.381 38.418 1.00 89.75 101 THR A CA 1
ATOM 777 C C . THR A 1 101 ? -18.246 -14.485 37.403 1.00 89.75 101 THR A C 1
ATOM 779 O O . THR A 1 101 ? -19.013 -15.413 37.660 1.00 89.75 101 THR A O 1
ATOM 782 N N . GLY A 1 102 ? -17.579 -14.416 36.255 1.00 90.56 102 GLY A N 1
ATOM 783 C CA . GLY A 1 102 ? -17.576 -15.472 35.256 1.00 90.56 102 GLY A CA 1
ATOM 784 C C . GLY A 1 102 ? -17.085 -16.777 35.866 1.00 90.56 102 GLY A C 1
ATOM 785 O O . GLY A 1 102 ? -17.745 -17.804 35.719 1.00 90.56 102 GLY A O 1
ATOM 786 N N . LYS A 1 103 ? -16.005 -16.722 36.654 1.00 87.81 103 LYS A N 1
ATOM 787 C CA . LYS A 1 103 ? -15.466 -17.889 37.358 1.00 87.81 103 LYS A CA 1
ATOM 788 C C . LYS A 1 103 ? -16.493 -18.548 38.286 1.00 87.81 103 LYS A C 1
ATOM 790 O O . LYS A 1 103 ? -16.625 -19.771 38.252 1.00 87.81 103 LYS A O 1
ATOM 795 N N . ASP A 1 104 ? -17.267 -17.766 39.040 1.00 88.12 104 ASP A N 1
ATOM 796 C CA . ASP A 1 104 ? -18.336 -18.285 39.913 1.00 88.12 104 ASP A CA 1
ATOM 797 C C . ASP A 1 104 ? -19.466 -18.965 39.123 1.00 88.12 104 ASP A C 1
ATOM 799 O O . ASP A 1 104 ? -20.119 -19.891 39.609 1.00 88.12 104 ASP A O 1
ATOM 803 N N . LYS A 1 105 ? -19.677 -18.543 37.873 1.00 88.31 105 LYS A N 1
ATOM 804 C CA . LYS A 1 105 ? -20.624 -19.147 36.925 1.00 88.31 105 LYS A CA 1
ATOM 805 C C . LYS A 1 105 ? -20.015 -20.260 36.072 1.00 88.31 105 LYS A C 1
ATOM 807 O O . LYS A 1 105 ? -20.656 -20.701 35.123 1.00 88.31 105 LYS A O 1
ATOM 812 N N . GLN A 1 106 ? -18.811 -20.729 36.405 1.00 92.50 106 GLN A N 1
ATOM 813 C CA . GLN A 1 106 ? -18.075 -21.718 35.614 1.00 92.50 106 GLN A CA 1
ATOM 814 C C . GLN A 1 106 ? -17.876 -21.268 34.154 1.00 92.50 106 GLN A C 1
ATOM 816 O O . GLN A 1 106 ? -17.973 -22.053 33.214 1.00 92.50 106 GLN A O 1
ATOM 821 N N . LEU A 1 107 ? -17.609 -19.981 33.953 1.00 90.69 107 LEU A N 1
ATOM 822 C CA . LEU A 1 107 ? -17.205 -19.406 32.679 1.00 90.69 107 LEU A CA 1
ATOM 823 C C . LEU A 1 107 ? -15.727 -19.040 32.773 1.00 90.69 107 LEU A C 1
ATOM 825 O O . LEU A 1 107 ? -15.318 -18.308 33.673 1.00 90.69 107 LEU A O 1
ATOM 829 N N . ASN A 1 108 ? -14.926 -19.532 31.834 1.00 88.50 108 ASN A N 1
ATOM 830 C CA . ASN A 1 108 ? -13.591 -19.004 31.622 1.00 88.50 108 ASN A CA 1
ATOM 831 C C . ASN A 1 108 ? -13.716 -17.784 30.710 1.00 88.50 108 ASN A C 1
ATOM 833 O O . ASN A 1 108 ? -14.037 -17.926 29.528 1.00 88.50 108 ASN A O 1
ATOM 837 N N . ILE A 1 109 ? -13.545 -16.599 31.286 1.00 87.25 109 ILE A N 1
ATOM 838 C CA . ILE A 1 109 ? -13.596 -15.338 30.554 1.00 87.25 109 ILE A CA 1
ATOM 839 C C . ILE A 1 109 ? -12.162 -14.913 30.292 1.00 87.25 109 ILE A C 1
ATOM 841 O O . ILE A 1 109 ? -11.437 -14.579 31.226 1.00 87.25 109 ILE A O 1
ATOM 845 N N . ASP A 1 110 ? -11.783 -14.943 29.024 1.00 77.19 110 ASP A N 1
ATOM 846 C CA . ASP A 1 110 ? -10.530 -14.397 28.538 1.00 77.19 110 ASP A CA 1
ATOM 847 C C . ASP A 1 110 ? -10.799 -13.071 27.828 1.00 77.19 110 ASP A C 1
ATOM 849 O O . ASP A 1 110 ? -11.893 -12.780 27.328 1.00 77.19 110 ASP A O 1
ATOM 853 N N . VAL A 1 111 ? -9.797 -12.216 27.827 1.00 65.12 111 VAL A N 1
ATOM 854 C CA . VAL A 1 111 ? -9.918 -10.887 27.272 1.00 65.12 111 VAL A CA 1
ATOM 855 C C . VAL A 1 111 ? -9.828 -10.999 25.748 1.00 65.12 111 VAL A C 1
ATOM 857 O O . VAL A 1 111 ? -8.751 -11.204 25.187 1.00 65.12 111 VAL A O 1
ATOM 860 N N . HIS A 1 112 ? -10.955 -10.830 25.047 1.00 64.00 112 HIS A N 1
ATOM 861 C CA . HIS A 1 112 ? -10.923 -10.788 23.586 1.00 64.00 112 HIS A CA 1
ATOM 862 C C . HIS A 1 112 ? -10.074 -9.597 23.142 1.00 64.00 112 HIS A C 1
ATOM 864 O O . HIS A 1 112 ? -10.452 -8.445 23.360 1.00 64.00 112 HIS A O 1
ATOM 870 N N . ASN A 1 113 ? -8.952 -9.878 22.4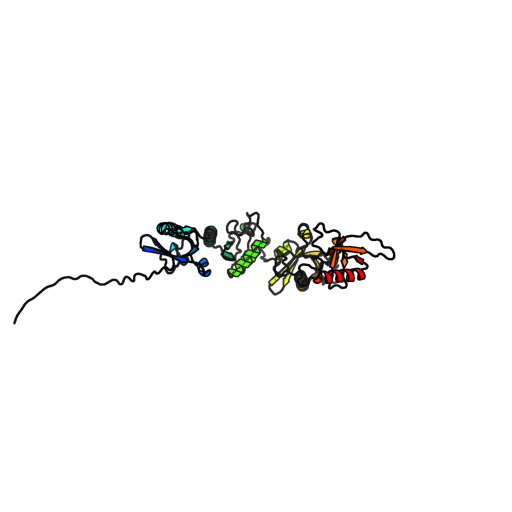79 1.00 62.59 113 ASN A N 1
ATOM 871 C CA . ASN A 1 113 ? -8.108 -8.851 21.878 1.00 62.59 113 ASN A CA 1
ATOM 872 C C . ASN A 1 113 ? -7.569 -7.830 22.912 1.00 62.59 113 ASN A C 1
ATOM 874 O O . ASN A 1 113 ? -7.517 -6.635 22.633 1.00 62.59 113 ASN A O 1
ATOM 878 N N . GLU A 1 114 ? -7.157 -8.284 24.105 1.00 65.00 114 GLU A N 1
ATOM 879 C CA . GLU A 1 114 ? -6.671 -7.426 25.209 1.00 65.00 114 GLU A CA 1
ATOM 880 C C . GLU A 1 114 ? -5.685 -6.345 24.768 1.00 65.00 114 GLU A C 1
ATOM 882 O O . GLU A 1 114 ? -5.816 -5.180 25.137 1.00 65.00 114 GLU A O 1
ATOM 887 N N . ALA A 1 115 ? -4.706 -6.734 23.950 1.00 63.47 115 ALA A N 1
ATOM 888 C CA . ALA A 1 115 ? -3.691 -5.827 23.436 1.00 63.47 115 ALA A CA 1
ATOM 889 C C . ALA A 1 115 ? -4.295 -4.729 22.547 1.00 63.47 115 ALA A C 1
ATOM 891 O O . ALA A 1 115 ? -3.900 -3.572 22.664 1.00 63.47 115 ALA A O 1
ATOM 892 N N . LEU A 1 116 ? -5.275 -5.073 21.700 1.00 69.06 116 LEU A N 1
ATOM 893 C CA . LEU A 1 116 ? -6.015 -4.100 20.899 1.00 69.06 116 LEU A CA 1
ATOM 894 C C . LEU A 1 116 ? -6.777 -3.151 21.821 1.00 69.06 116 LEU A C 1
ATOM 896 O O . LEU A 1 116 ? -6.600 -1.945 21.716 1.00 69.06 116 LEU A O 1
ATOM 900 N N . VAL A 1 117 ? -7.585 -3.666 22.749 1.00 68.31 117 VAL A N 1
ATOM 901 C CA . VAL A 1 117 ? -8.462 -2.802 23.551 1.00 68.31 117 VAL A CA 1
ATOM 902 C C . VAL A 1 117 ? -7.676 -1.899 24.504 1.00 68.31 117 VAL A C 1
ATOM 904 O O . VAL A 1 117 ? -8.011 -0.721 24.642 1.00 68.31 117 VAL A O 1
ATOM 907 N N . ARG A 1 118 ? -6.591 -2.400 25.109 1.00 69.69 118 ARG A N 1
ATOM 908 C CA . ARG A 1 118 ? -5.667 -1.561 25.886 1.00 69.69 118 ARG A CA 1
ATOM 909 C C . ARG A 1 118 ? -5.059 -0.465 25.019 1.00 69.69 118 ARG A C 1
ATOM 911 O O . ARG A 1 118 ? -5.108 0.698 25.401 1.00 69.69 118 ARG A O 1
ATOM 918 N N . ALA A 1 119 ? -4.576 -0.802 23.825 1.00 70.00 119 ALA A N 1
ATOM 919 C CA . ALA A 1 119 ? -3.998 0.192 22.931 1.00 70.00 119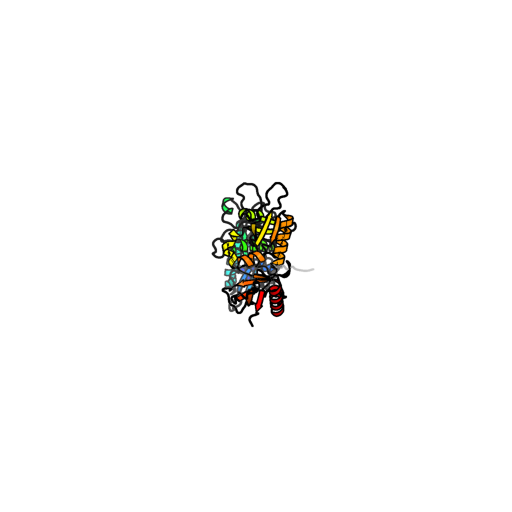 ALA A CA 1
ATOM 920 C C . ALA A 1 119 ? -5.027 1.231 22.445 1.00 70.00 119 ALA A C 1
ATOM 922 O O . ALA A 1 119 ? -4.700 2.411 22.345 1.00 70.00 119 ALA A O 1
ATOM 923 N N . GLN A 1 120 ? -6.282 0.836 22.203 1.00 72.94 120 GLN A N 1
ATOM 924 C CA . GLN A 1 120 ? -7.383 1.755 21.880 1.00 72.94 120 GLN A CA 1
ATOM 925 C C . GLN A 1 120 ? -7.691 2.705 23.044 1.00 72.94 120 GLN A C 1
ATOM 927 O O . GLN A 1 120 ? -7.868 3.909 22.848 1.00 72.94 120 GLN A O 1
ATOM 932 N N . HIS A 1 121 ? -7.752 2.176 24.265 1.00 72.81 121 HIS A N 1
ATOM 933 C CA . HIS A 1 121 ? -7.975 2.966 25.471 1.00 72.81 121 HIS A CA 1
ATOM 934 C C . HIS A 1 121 ? -6.836 3.967 25.704 1.00 72.81 121 HIS A C 1
ATOM 936 O O . HIS A 1 121 ? -7.087 5.162 25.873 1.00 72.81 121 HIS A O 1
ATOM 942 N N . ASP A 1 122 ? -5.590 3.503 25.632 1.00 77.44 122 ASP A N 1
ATOM 943 C CA . ASP A 1 122 ? -4.402 4.337 25.803 1.00 77.44 122 ASP A CA 1
ATOM 944 C C . ASP A 1 122 ? -4.307 5.413 24.715 1.00 77.44 122 ASP A C 1
ATOM 946 O O . ASP A 1 122 ? -3.916 6.546 25.002 1.00 77.44 122 ASP A O 1
ATOM 950 N N . CYS A 1 123 ? -4.738 5.096 23.489 1.00 84.75 123 CYS A N 1
ATOM 951 C CA . CYS A 1 123 ? -4.859 6.064 22.403 1.00 84.75 123 CYS A CA 1
ATOM 952 C C . CYS A 1 123 ? -5.806 7.212 22.772 1.00 84.75 123 CYS A C 1
ATOM 954 O O . CYS A 1 123 ? -5.445 8.386 22.667 1.00 84.75 123 CYS A O 1
ATOM 956 N N . ARG A 1 124 ? -7.003 6.885 23.276 1.00 81.62 124 ARG A N 1
ATOM 957 C CA . ARG A 1 124 ? -8.022 7.877 23.656 1.00 81.62 124 ARG A CA 1
ATOM 958 C C . ARG A 1 124 ? -7.574 8.747 24.825 1.00 81.62 124 ARG A C 1
ATOM 960 O O . ARG A 1 124 ? -7.797 9.953 24.790 1.00 81.62 124 ARG A O 1
ATOM 967 N N . LEU A 1 125 ? -6.901 8.169 25.825 1.00 77.12 125 LEU A N 1
ATOM 968 C CA . LEU A 1 125 ? -6.354 8.927 26.960 1.00 77.12 125 LEU A CA 1
ATOM 969 C C . LEU A 1 125 ? -5.341 9.998 26.535 1.00 77.12 125 LEU A C 1
ATOM 971 O O . LEU A 1 125 ? -5.182 11.004 27.225 1.00 77.12 125 LEU A O 1
ATOM 975 N N . LYS A 1 126 ? -4.672 9.798 25.397 1.00 82.56 126 LYS A N 1
ATOM 976 C CA . LYS A 1 126 ? -3.688 10.728 24.834 1.00 82.56 126 LYS A CA 1
ATOM 977 C C . LYS A 1 126 ? -4.270 11.661 23.768 1.00 82.56 126 LYS A C 1
ATOM 979 O O . LYS A 1 126 ? -3.507 12.319 23.066 1.00 82.56 126 LYS A O 1
ATOM 984 N N . ASN A 1 127 ? -5.598 11.724 23.631 1.00 86.50 127 ASN A N 1
ATOM 985 C CA . ASN A 1 127 ? -6.290 12.432 22.545 1.00 86.50 127 ASN A CA 1
ATOM 986 C C . ASN A 1 127 ? -5.859 11.962 21.141 1.00 86.50 127 ASN A C 1
ATOM 988 O O . ASN A 1 127 ? -5.887 12.737 20.185 1.00 86.50 127 ASN A O 1
ATOM 992 N N . GLY A 1 128 ? -5.429 10.705 21.018 1.00 89.50 128 GLY A N 1
ATOM 993 C CA . GLY A 1 128 ? -5.121 10.083 19.741 1.00 89.50 128 GLY A CA 1
ATOM 994 C C . GLY A 1 128 ? -6.379 9.655 18.989 1.00 89.50 128 GLY A C 1
ATOM 995 O O . GLY A 1 128 ? -7.458 9.488 19.563 1.00 89.50 128 GLY A O 1
ATOM 996 N N . LEU A 1 129 ? -6.219 9.465 17.685 1.00 90.56 129 LEU A N 1
ATOM 997 C CA . LEU A 1 129 ? -7.231 8.919 16.798 1.00 90.56 129 LEU A CA 1
ATOM 998 C C . LEU A 1 129 ? -6.913 7.462 16.501 1.00 90.56 129 LEU A C 1
ATOM 1000 O O . LEU A 1 129 ? -5.786 7.078 16.187 1.00 90.56 129 LEU A O 1
ATOM 1004 N N . GLU A 1 130 ? -7.946 6.647 16.612 1.00 89.56 130 GLU A N 1
ATOM 1005 C CA . GLU A 1 130 ? -7.862 5.219 16.391 1.00 89.56 130 GLU A CA 1
ATOM 1006 C C . GLU A 1 130 ? -8.232 4.913 14.939 1.00 89.56 130 GLU A C 1
ATOM 1008 O O . GLU A 1 130 ? -9.338 5.212 14.491 1.00 89.56 130 GLU A O 1
ATOM 1013 N N . LEU A 1 131 ? -7.305 4.309 14.201 1.00 89.38 131 LEU A N 1
ATOM 1014 C CA . LEU A 1 131 ? -7.540 3.851 12.840 1.00 89.38 131 LEU A CA 1
ATOM 1015 C C . LEU A 1 131 ? -7.569 2.331 12.815 1.00 89.38 131 LEU A C 1
ATOM 1017 O O . LEU A 1 131 ? -6.576 1.680 13.134 1.00 89.38 131 LEU A O 1
ATOM 1021 N N . THR A 1 132 ? -8.699 1.767 12.398 1.00 85.31 132 THR A N 1
ATOM 1022 C CA . THR A 1 132 ? -8.899 0.316 12.303 1.00 85.31 132 THR A CA 1
ATOM 1023 C C . THR A 1 132 ? -9.156 -0.137 10.868 1.00 85.31 132 THR A C 1
ATOM 1025 O O . THR A 1 132 ? -9.814 0.549 10.085 1.00 85.31 132 THR A O 1
ATOM 1028 N N . LEU A 1 133 ? -8.636 -1.317 10.527 1.00 81.44 133 LEU A N 1
ATOM 1029 C CA . LEU A 1 133 ? -8.912 -2.042 9.287 1.00 81.44 133 LEU A CA 1
ATOM 1030 C C . LEU A 1 133 ? -9.349 -3.464 9.659 1.00 81.44 133 LEU A C 1
ATOM 1032 O O . LEU A 1 133 ? -8.654 -4.171 10.397 1.00 81.44 133 LEU A O 1
ATOM 1036 N N . ASP A 1 134 ? -10.526 -3.861 9.179 1.00 77.62 134 ASP A N 1
ATOM 1037 C CA . ASP A 1 134 ? -11.123 -5.192 9.367 1.00 77.62 134 ASP A CA 1
ATOM 1038 C C . ASP A 1 134 ? -11.282 -5.630 10.841 1.00 77.62 134 ASP A C 1
ATOM 1040 O O . ASP A 1 134 ? -11.335 -6.820 11.153 1.00 77.62 134 ASP A O 1
ATOM 1044 N N . GLY A 1 135 ? -11.290 -4.677 11.784 1.00 68.25 135 GLY A N 1
ATOM 1045 C CA . GLY A 1 135 ? -11.412 -4.915 13.229 1.00 68.25 135 GLY A CA 1
ATOM 1046 C C . GLY A 1 135 ? -10.268 -5.684 13.893 1.00 68.25 135 GLY A C 1
ATOM 1047 O O . GLY A 1 135 ? -10.366 -6.025 15.068 1.00 68.25 135 GLY A O 1
ATOM 1048 N N . LYS A 1 136 ? -9.200 -5.985 13.152 1.00 74.00 136 LYS A N 1
ATOM 1049 C CA . LYS A 1 136 ? -8.040 -6.740 13.649 1.00 74.00 136 LYS A CA 1
ATOM 1050 C C . LYS A 1 136 ? -6.766 -5.924 13.603 1.00 74.00 136 LYS A C 1
ATOM 1052 O O . LYS A 1 136 ? -5.925 -6.069 14.481 1.00 74.00 136 LYS A O 1
ATOM 1057 N N . LYS A 1 137 ? -6.606 -5.104 12.568 1.00 83.25 137 LYS A N 1
ATOM 1058 C CA . LYS A 1 137 ? -5.440 -4.248 12.381 1.00 83.25 137 LYS A CA 1
ATOM 1059 C C . LYS A 1 137 ? -5.776 -2.863 12.896 1.00 83.25 137 LYS A C 1
ATOM 1061 O O . LYS A 1 137 ? -6.812 -2.315 12.518 1.00 83.25 137 LYS A O 1
ATOM 1066 N N . PHE A 1 138 ? -4.908 -2.304 13.725 1.00 88.06 138 PHE A N 1
ATOM 1067 C CA . PHE A 1 138 ? -5.098 -0.963 14.248 1.00 88.06 138 PHE A CA 1
ATOM 1068 C C . PHE A 1 138 ? -3.793 -0.174 14.273 1.00 88.06 138 PHE A C 1
ATOM 1070 O O . PHE A 1 138 ? -2.704 -0.726 14.457 1.00 88.06 138 PHE A O 1
ATOM 1077 N N . ALA A 1 139 ? -3.917 1.139 14.147 1.00 90.88 139 ALA A N 1
ATOM 1078 C CA . ALA A 1 139 ? -2.891 2.079 14.556 1.00 90.88 139 ALA A CA 1
ATOM 1079 C C . ALA A 1 139 ? -3.543 3.200 15.361 1.00 90.88 139 ALA A C 1
ATOM 1081 O O . ALA A 1 139 ? -4.575 3.740 14.963 1.00 90.88 139 ALA A O 1
ATOM 1082 N N . CYS A 1 140 ? -2.929 3.553 16.482 1.00 91.50 140 CYS A N 1
ATOM 1083 C CA . CYS A 1 140 ? -3.187 4.823 17.130 1.00 91.50 140 CYS A CA 1
ATOM 1084 C C . CYS A 1 140 ? -2.286 5.886 16.505 1.00 91.50 140 CYS A C 1
ATOM 1086 O O . CYS A 1 140 ? -1.067 5.705 16.435 1.00 91.50 140 CYS A O 1
ATOM 1088 N N . ILE A 1 141 ? -2.880 6.997 16.088 1.00 92.44 141 ILE A N 1
ATOM 1089 C CA . ILE A 1 141 ? -2.142 8.189 15.684 1.00 92.44 141 ILE A CA 1
ATOM 1090 C C . ILE A 1 141 ? -2.390 9.288 16.716 1.00 92.44 141 ILE A C 1
ATOM 1092 O O . ILE A 1 141 ? -3.529 9.586 17.055 1.00 92.44 141 ILE A O 1
ATOM 1096 N N . GLU A 1 142 ? -1.331 9.877 17.256 1.00 91.31 142 GLU A N 1
ATOM 1097 C CA . GLU A 1 142 ? -1.398 10.894 18.311 1.00 91.31 142 GLU A CA 1
ATOM 1098 C C . GLU A 1 142 ? -1.040 12.270 17.733 1.00 91.31 142 GLU A C 1
ATOM 1100 O O . GLU A 1 142 ? -0.124 12.344 16.910 1.00 91.31 142 GLU A O 1
ATOM 1105 N N . PRO A 1 143 ? -1.716 13.364 18.132 1.00 89.62 143 PRO A N 1
ATOM 1106 C CA . PRO A 1 143 ? -1.371 14.693 17.646 1.00 89.62 143 PRO A CA 1
ATOM 1107 C C . PRO A 1 143 ? 0.046 15.061 18.095 1.00 89.62 143 PRO A C 1
ATOM 1109 O O . PRO A 1 143 ? 0.450 14.784 19.227 1.00 89.62 143 PRO A O 1
ATOM 1112 N N . ILE A 1 144 ? 0.812 15.702 17.214 1.00 84.81 144 ILE A N 1
ATOM 1113 C CA . ILE A 1 144 ? 2.175 16.125 17.541 1.00 84.81 144 ILE A CA 1
ATOM 1114 C C . ILE A 1 144 ? 2.123 17.244 18.580 1.00 84.81 144 ILE A C 1
ATOM 1116 O O . ILE A 1 144 ? 1.584 18.317 18.311 1.00 84.81 144 ILE A O 1
ATOM 1120 N N . SER A 1 145 ? 2.727 17.015 19.746 1.00 73.81 145 SER A N 1
ATOM 1121 C CA . SER A 1 145 ? 2.896 18.058 20.760 1.00 73.81 145 SER A CA 1
ATOM 1122 C C . SER A 1 145 ? 4.141 18.919 20.533 1.00 73.81 145 SER A C 1
ATOM 1124 O O . SER A 1 145 ? 4.119 20.087 20.904 1.00 73.81 145 SER A O 1
ATOM 1126 N N . ASN A 1 146 ? 5.202 18.380 19.911 1.00 70.75 146 ASN A N 1
ATOM 1127 C CA . ASN A 1 146 ? 6.461 19.088 19.643 1.00 70.75 146 ASN A CA 1
ATOM 1128 C C . ASN A 1 146 ? 7.037 18.735 18.258 1.00 70.75 146 ASN A C 1
ATOM 1130 O O . ASN A 1 146 ? 7.059 17.571 17.873 1.00 70.75 146 ASN A O 1
ATOM 1134 N N . GLU A 1 147 ? 7.595 19.712 17.530 1.00 62.72 147 GLU A N 1
ATOM 1135 C CA . GLU A 1 147 ? 8.188 19.494 16.191 1.00 62.72 147 GLU A CA 1
ATOM 1136 C C . GLU A 1 147 ? 9.353 18.483 16.172 1.00 62.72 147 GLU A C 1
ATOM 1138 O O . GLU A 1 147 ? 9.620 17.869 15.140 1.00 62.72 147 GLU A O 1
ATOM 1143 N N . ALA A 1 148 ? 10.026 18.271 17.307 1.00 59.22 148 ALA A N 1
ATOM 1144 C CA . ALA A 1 148 ? 11.092 17.277 17.434 1.00 59.22 148 ALA A CA 1
ATOM 1145 C C . ALA A 1 148 ? 10.587 15.825 17.298 1.00 59.22 148 ALA A C 1
ATOM 1147 O O . ALA A 1 148 ? 11.347 14.962 16.873 1.00 59.22 148 ALA A O 1
ATOM 1148 N N . ASP A 1 149 ? 9.304 15.561 17.575 1.00 59.38 149 ASP A N 1
ATOM 1149 C CA . ASP A 1 149 ? 8.713 14.214 17.507 1.00 59.38 149 ASP A CA 1
ATOM 1150 C C . ASP A 1 149 ? 8.435 13.754 16.059 1.00 59.38 149 ASP A C 1
ATOM 1152 O O . ASP A 1 149 ? 8.088 12.595 15.807 1.00 59.38 149 ASP A O 1
ATOM 1156 N N . VAL A 1 150 ? 8.587 14.662 15.086 1.00 63.25 150 VAL A N 1
ATOM 1157 C CA . VAL A 1 150 ? 8.240 14.425 13.679 1.00 63.25 150 VAL A CA 1
ATOM 1158 C C . VAL A 1 150 ? 9.321 13.622 12.952 1.00 63.25 150 VAL A C 1
ATOM 1160 O O . VAL A 1 150 ? 8.997 12.830 12.069 1.00 63.25 150 VAL A O 1
ATOM 1163 N N . SER A 1 151 ? 10.606 13.819 13.275 1.00 59.25 151 SER A N 1
ATOM 1164 C CA . SER A 1 151 ? 11.698 13.204 12.499 1.00 59.25 151 SER A CA 1
ATOM 1165 C C . SER A 1 151 ? 11.676 11.680 12.571 1.00 59.25 151 SER A C 1
ATOM 1167 O O . SER A 1 151 ? 12.016 11.015 11.593 1.00 59.25 151 SER A O 1
ATOM 1169 N N . ASP A 1 152 ? 11.194 11.144 13.695 1.00 62.91 152 ASP A N 1
ATOM 1170 C CA . ASP A 1 152 ? 11.207 9.719 13.995 1.00 62.91 152 ASP A CA 1
ATOM 1171 C C . ASP A 1 152 ? 9.829 9.068 14.034 1.00 62.91 152 ASP A C 1
ATOM 1173 O O . ASP A 1 152 ? 9.750 7.882 14.320 1.00 62.91 152 ASP A O 1
ATOM 1177 N N . SER A 1 153 ? 8.769 9.695 13.515 1.00 72.62 153 SER A N 1
ATOM 1178 C CA . SER A 1 153 ? 7.428 9.073 13.467 1.00 72.62 153 SER A CA 1
ATOM 1179 C C . SER A 1 153 ? 6.815 9.060 12.057 1.00 72.62 153 SER A C 1
ATOM 1181 O O . SER A 1 153 ? 7.187 9.863 11.205 1.00 72.62 153 SER A O 1
ATOM 1183 N N . VAL A 1 154 ? 5.903 8.117 11.767 1.00 80.50 154 VAL A N 1
ATOM 1184 C CA . VAL A 1 154 ? 5.070 8.190 10.547 1.00 80.50 154 VAL A CA 1
ATOM 1185 C C . VAL A 1 154 ? 3.919 9.126 10.849 1.00 80.50 154 VAL A C 1
ATOM 1187 O O . VAL A 1 154 ? 3.054 8.792 11.656 1.00 80.50 154 VAL A O 1
ATOM 1190 N N . CYS A 1 155 ? 3.926 10.292 10.222 1.00 87.06 155 CYS A N 1
ATOM 1191 C CA . CYS A 1 155 ? 2.965 11.343 10.496 1.00 87.06 155 CYS A CA 1
ATOM 1192 C C . CYS A 1 155 ? 2.021 11.545 9.317 1.00 87.06 155 CYS A C 1
ATOM 1194 O O . CYS A 1 155 ? 2.413 11.428 8.155 1.00 87.06 155 CYS A O 1
ATOM 1196 N N . VAL A 1 156 ? 0.782 11.893 9.624 1.00 88.25 156 VAL A N 1
ATOM 1197 C CA . VAL A 1 156 ? -0.286 12.159 8.673 1.00 88.25 156 VAL A CA 1
ATOM 1198 C C . VAL A 1 156 ? -1.044 13.426 9.052 1.00 88.25 156 VAL A C 1
ATOM 1200 O O . VAL A 1 156 ? -1.175 13.776 10.223 1.00 88.25 156 VAL A O 1
ATOM 1203 N N . SER A 1 157 ? -1.535 14.132 8.048 1.00 86.62 157 SER A N 1
ATOM 1204 C CA . SER A 1 157 ? -2.524 15.190 8.178 1.00 86.62 157 SER A CA 1
ATOM 1205 C C . SER A 1 157 ? -3.917 14.587 8.041 1.00 86.62 157 SER A C 1
ATOM 1207 O O . SER A 1 157 ? -4.121 13.660 7.256 1.00 86.62 157 SER A O 1
ATOM 1209 N N . ILE A 1 158 ? -4.867 15.108 8.815 1.00 86.25 158 ILE A N 1
ATOM 1210 C CA . ILE A 1 158 ? -6.256 14.653 8.800 1.00 86.25 158 ILE A CA 1
ATOM 1211 C C . ILE A 1 158 ? -7.143 15.847 8.490 1.00 86.25 158 ILE A C 1
ATOM 1213 O O . ILE A 1 158 ? -7.010 16.890 9.130 1.00 86.25 158 ILE A O 1
ATOM 1217 N N . ASP A 1 159 ? -8.038 15.698 7.516 1.00 81.88 159 ASP A N 1
ATOM 1218 C CA . ASP A 1 159 ? -8.958 16.778 7.155 1.00 81.88 159 ASP A CA 1
ATOM 1219 C C . ASP A 1 159 ? -9.843 17.175 8.350 1.00 81.88 159 ASP A C 1
ATOM 1221 O O . ASP A 1 159 ? -10.333 16.325 9.098 1.00 81.88 159 ASP A O 1
ATOM 1225 N N . GLY A 1 160 ? -10.004 18.481 8.553 1.00 83.94 160 GLY A N 1
ATOM 1226 C CA . GLY A 1 160 ? -10.667 19.053 9.726 1.00 83.94 160 GLY A CA 1
ATOM 1227 C C . GLY A 1 160 ? -9.806 19.169 10.993 1.00 83.94 160 GLY A C 1
ATOM 1228 O O . GLY A 1 160 ? -10.317 19.647 12.005 1.00 83.94 160 GLY A O 1
ATOM 1229 N N . TYR A 1 161 ? -8.524 18.788 10.958 1.00 84.38 161 TYR A N 1
ATOM 1230 C CA . TYR A 1 161 ? -7.595 18.958 12.079 1.00 84.38 161 TYR A CA 1
ATOM 1231 C C . TYR A 1 161 ? -6.394 19.836 11.707 1.00 84.38 161 TYR A C 1
ATOM 1233 O O . TYR A 1 161 ? -5.743 19.636 10.684 1.00 84.38 161 TYR A O 1
ATOM 1241 N N . ASP A 1 162 ? -6.057 20.787 12.583 1.00 83.06 162 ASP A N 1
ATOM 1242 C CA . ASP A 1 162 ? -4.957 21.738 12.358 1.00 83.06 162 ASP A CA 1
ATOM 1243 C C . ASP A 1 162 ? -3.568 21.157 12.649 1.00 83.06 162 ASP A C 1
ATOM 1245 O O . ASP A 1 162 ? -2.551 21.703 12.203 1.00 83.06 162 ASP A O 1
ATOM 1249 N N . THR A 1 163 ? -3.512 20.070 13.420 1.00 85.69 163 THR A N 1
ATOM 1250 C CA . THR A 1 163 ? -2.271 19.422 13.835 1.00 85.69 163 THR A CA 1
ATOM 1251 C C . THR A 1 163 ? -2.082 18.085 13.124 1.00 85.69 163 THR A C 1
ATOM 1253 O O . THR A 1 163 ? -3.034 17.320 12.963 1.00 85.69 163 THR A O 1
ATOM 1256 N N . PRO A 1 164 ? -0.848 17.768 12.701 1.00 86.81 164 PRO A N 1
ATOM 1257 C CA . PRO A 1 164 ? -0.520 16.432 12.232 1.00 86.81 164 PRO A CA 1
ATOM 1258 C C . PRO A 1 164 ? -0.625 15.415 13.370 1.00 86.81 164 PRO A C 1
ATOM 1260 O O . PRO A 1 164 ? -0.421 15.740 14.543 1.00 86.81 164 PRO A O 1
ATOM 1263 N N . TYR A 1 165 ? -0.895 14.174 12.991 1.00 91.38 165 TYR A N 1
ATOM 1264 C CA . TYR A 1 165 ? -0.977 13.024 13.874 1.00 91.38 165 TYR A CA 1
ATOM 1265 C C . TYR A 1 165 ? 0.079 12.004 13.480 1.00 91.38 165 TYR A C 1
ATOM 1267 O O . TYR A 1 165 ? 0.238 11.726 12.297 1.00 91.38 165 TYR A O 1
ATOM 1275 N N . CYS A 1 166 ? 0.785 11.413 14.436 1.00 90.00 166 CYS A N 1
ATOM 1276 C CA . CYS A 1 166 ? 1.807 10.416 14.147 1.00 90.00 166 CYS A CA 1
ATOM 1277 C C . CYS A 1 166 ? 1.558 9.097 14.855 1.00 90.00 166 CYS A C 1
ATOM 1279 O O . CYS A 1 166 ? 1.095 9.066 15.994 1.00 90.00 166 CYS A O 1
ATOM 1281 N N . ILE A 1 167 ? 1.946 8.007 14.199 1.00 89.06 167 ILE A N 1
ATOM 1282 C CA . ILE A 1 167 ? 2.090 6.714 14.862 1.00 89.06 167 ILE A CA 1
ATOM 1283 C C . ILE A 1 167 ? 3.297 6.796 15.794 1.00 89.06 167 ILE A C 1
ATOM 1285 O O . ILE A 1 167 ? 4.411 7.048 15.333 1.00 89.06 167 ILE A O 1
ATOM 1289 N N . LYS A 1 168 ? 3.083 6.533 17.085 1.00 81.75 168 LYS A N 1
ATOM 1290 C CA . LYS A 1 168 ? 4.175 6.234 18.017 1.00 81.75 168 LYS A CA 1
ATOM 1291 C C . LYS A 1 168 ? 4.512 4.745 17.955 1.00 81.75 168 LYS A C 1
ATOM 1293 O O . LYS A 1 168 ? 3.602 3.912 18.002 1.00 81.75 168 LYS A O 1
ATOM 1298 N N . SER A 1 169 ? 5.804 4.423 17.857 1.00 68.12 169 SER A N 1
ATOM 1299 C CA . SER A 1 169 ? 6.318 3.052 17.972 1.00 68.12 169 SER A CA 1
ATOM 1300 C C . SER A 1 169 ? 5.773 2.442 19.256 1.00 68.12 169 SER A C 1
ATOM 1302 O O . SER A 1 169 ? 5.906 3.103 20.278 1.00 68.12 169 SER A O 1
ATOM 1304 N N . ASN A 1 170 ? 5.169 1.245 19.186 1.00 72.06 170 ASN A N 1
ATOM 1305 C CA . ASN A 1 170 ? 4.375 0.529 20.211 1.00 72.06 170 ASN A CA 1
ATOM 1306 C C . ASN A 1 170 ? 2.842 0.723 20.258 1.00 72.06 170 ASN A C 1
ATOM 1308 O O . ASN A 1 170 ? 2.178 -0.107 20.879 1.00 72.06 170 ASN A O 1
ATOM 1312 N N . ASN A 1 171 ? 2.250 1.703 19.563 1.00 80.25 171 ASN A N 1
ATOM 1313 C CA . ASN A 1 171 ? 0.785 1.905 19.568 1.00 80.25 171 ASN A CA 1
ATOM 1314 C C . ASN A 1 171 ? 0.101 1.429 18.274 1.00 80.25 171 ASN A C 1
ATOM 1316 O O . ASN A 1 171 ? -0.892 1.995 17.808 1.00 80.25 171 ASN A O 1
ATOM 1320 N N . THR A 1 172 ? 0.633 0.365 17.679 1.00 86.44 172 THR A N 1
ATOM 1321 C CA . THR A 1 172 ? 0.057 -0.325 16.523 1.00 86.44 172 THR A CA 1
ATOM 1322 C C . THR A 1 172 ? 0.398 -1.809 16.590 1.00 86.44 172 THR A C 1
ATOM 1324 O O . THR A 1 172 ? 1.474 -2.180 17.047 1.00 86.44 172 THR A O 1
ATOM 1327 N N . ASN A 1 173 ? -0.497 -2.675 16.110 1.00 85.38 173 ASN A N 1
ATOM 1328 C CA . ASN A 1 173 ? -0.175 -4.089 15.880 1.00 85.38 173 ASN A CA 1
ATOM 1329 C C . ASN A 1 173 ? 0.243 -4.380 14.431 1.00 85.38 17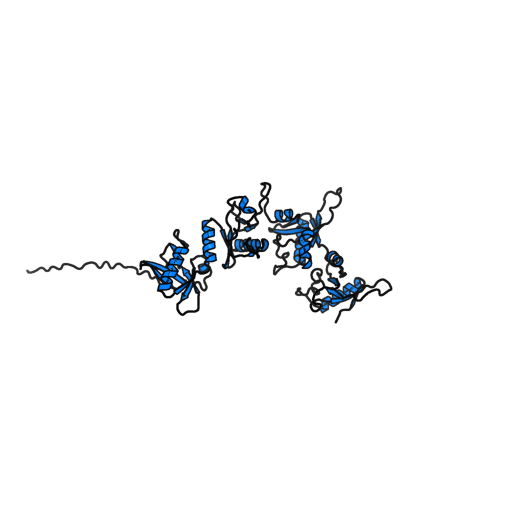3 ASN A C 1
ATOM 1331 O O . ASN A 1 173 ? 0.315 -5.537 14.010 1.00 85.38 173 ASN A O 1
ATOM 1335 N N . ILE A 1 174 ? 0.494 -3.332 13.652 1.00 89.00 174 ILE A N 1
ATOM 1336 C CA . ILE A 1 174 ? 0.874 -3.432 12.253 1.00 89.00 174 ILE A CA 1
ATOM 1337 C C . ILE A 1 174 ? 2.371 -3.270 12.187 1.00 89.00 174 ILE A C 1
ATOM 1339 O O . ILE A 1 174 ? 2.892 -2.161 12.234 1.00 89.00 174 ILE A O 1
ATOM 1343 N N . LYS A 1 175 ? 3.061 -4.395 12.038 1.00 88.25 175 LYS A N 1
ATOM 1344 C CA . LYS A 1 175 ? 4.521 -4.426 12.013 1.00 88.25 175 LYS A CA 1
ATOM 1345 C C . LYS A 1 175 ? 5.129 -3.490 10.966 1.00 88.25 175 LYS A C 1
ATOM 1347 O O . LYS A 1 175 ? 6.127 -2.844 11.240 1.00 88.25 175 LYS A O 1
ATOM 1352 N N . SER A 1 176 ? 4.479 -3.313 9.811 1.00 88.12 176 SER A N 1
ATOM 1353 C CA . SER A 1 176 ? 4.942 -2.357 8.795 1.00 88.12 176 SER A CA 1
ATOM 1354 C C . SER A 1 176 ? 4.848 -0.889 9.221 1.00 88.12 176 SER A C 1
ATOM 1356 O O . SER A 1 176 ? 5.500 -0.048 8.613 1.00 88.12 176 SER A O 1
ATOM 1358 N N . CYS A 1 177 ? 4.043 -0.572 10.235 1.00 88.38 177 CYS A N 1
ATOM 1359 C CA . CYS A 1 177 ? 3.921 0.756 10.834 1.00 88.38 177 CYS A CA 1
ATOM 1360 C C . CYS A 1 177 ? 4.761 0.948 12.099 1.00 88.38 177 CYS A C 1
ATOM 1362 O O . CYS A 1 177 ? 4.941 2.085 12.530 1.00 88.38 177 CYS A O 1
ATOM 1364 N N . ASP A 1 178 ? 5.250 -0.134 12.697 1.00 88.25 178 ASP A N 1
ATOM 1365 C CA . ASP A 1 178 ? 6.078 -0.086 13.892 1.00 88.25 178 ASP A CA 1
ATOM 1366 C C . ASP A 1 178 ? 7.544 0.090 13.497 1.00 88.25 178 ASP A C 1
ATOM 1368 O O . ASP A 1 178 ? 8.140 -0.807 12.907 1.00 88.25 178 ASP A O 1
ATOM 1372 N N . LYS A 1 179 ? 8.127 1.254 13.793 1.00 82.06 179 LYS A N 1
ATOM 1373 C CA . LYS A 1 179 ? 9.510 1.577 13.406 1.00 82.06 179 LYS A CA 1
ATOM 1374 C C . LYS A 1 179 ? 10.560 0.713 14.087 1.00 82.06 179 LYS A C 1
ATOM 1376 O O . LYS A 1 179 ? 11.644 0.556 13.533 1.00 82.06 179 LYS A O 1
ATOM 1381 N N . ASP A 1 180 ? 10.228 0.140 15.238 1.00 84.06 180 ASP A N 1
ATOM 1382 C CA . ASP A 1 180 ? 11.120 -0.768 15.954 1.00 84.06 180 ASP A CA 1
ATOM 1383 C C . ASP A 1 180 ? 11.035 -2.204 15.396 1.00 84.06 180 ASP A C 1
ATOM 1385 O O . ASP A 1 180 ? 11.825 -3.077 15.765 1.00 84.06 180 ASP A O 1
ATOM 1389 N N . SER A 1 181 ? 10.100 -2.465 14.474 1.00 86.62 181 SER A N 1
ATOM 1390 C CA . SER A 1 181 ? 9.958 -3.752 13.802 1.00 86.62 181 SER A CA 1
ATOM 1391 C C . SER A 1 181 ? 10.957 -3.918 12.656 1.00 86.62 181 SER A C 1
ATOM 1393 O O . SER A 1 181 ? 11.161 -3.030 11.831 1.00 86.62 181 SER A O 1
ATOM 1395 N N . ASN A 1 182 ? 11.498 -5.128 12.512 1.00 88.00 182 ASN A N 1
ATOM 1396 C CA . ASN A 1 182 ? 12.273 -5.538 11.336 1.00 88.00 182 ASN A CA 1
ATOM 1397 C C . ASN A 1 182 ? 11.438 -5.607 10.041 1.00 88.00 182 ASN A C 1
ATOM 1399 O O . ASN A 1 182 ? 12.005 -5.710 8.956 1.00 88.00 182 ASN A O 1
ATOM 1403 N N . GLU A 1 183 ? 10.109 -5.572 10.149 1.00 88.38 183 GLU A N 1
ATOM 1404 C CA . GLU A 1 183 ? 9.173 -5.533 9.023 1.00 88.38 183 GLU A CA 1
ATOM 1405 C C . GLU A 1 183 ? 8.686 -4.102 8.722 1.00 88.38 183 GLU A C 1
ATOM 1407 O O . GLU A 1 183 ? 7.782 -3.928 7.899 1.00 88.38 183 GLU A O 1
ATOM 1412 N N . TYR A 1 184 ? 9.263 -3.076 9.369 1.00 85.44 184 TYR A N 1
ATOM 1413 C CA . TYR A 1 184 ? 8.905 -1.679 9.134 1.00 85.44 184 TYR A CA 1
ATOM 1414 C C . TYR A 1 184 ? 8.999 -1.325 7.648 1.00 85.44 184 TYR A C 1
ATOM 1416 O O . TYR A 1 184 ? 10.021 -1.522 6.986 1.00 85.44 184 TYR A O 1
ATOM 1424 N N . ASN A 1 185 ? 7.922 -0.751 7.121 1.00 83.75 185 ASN A N 1
ATOM 1425 C CA . ASN A 1 185 ? 7.858 -0.286 5.750 1.00 83.75 185 ASN A CA 1
ATOM 1426 C C . ASN A 1 185 ? 6.903 0.903 5.674 1.00 83.75 185 ASN A C 1
ATOM 1428 O O . ASN A 1 185 ? 5.678 0.746 5.711 1.00 83.75 185 ASN A O 1
ATOM 1432 N N . LEU A 1 186 ? 7.485 2.095 5.525 1.00 80.12 186 LEU A N 1
ATOM 1433 C CA . LEU A 1 186 ? 6.758 3.361 5.460 1.00 80.12 186 LEU A CA 1
ATOM 1434 C C . LEU A 1 186 ? 5.597 3.313 4.454 1.00 80.12 186 LEU A C 1
ATOM 1436 O O . LEU A 1 186 ? 4.502 3.781 4.750 1.00 80.12 186 LEU A O 1
ATOM 1440 N N . ASN A 1 187 ? 5.804 2.697 3.293 1.00 71.06 187 ASN A N 1
ATOM 1441 C CA . ASN A 1 187 ? 4.830 2.697 2.203 1.00 71.06 187 ASN A CA 1
ATOM 1442 C C . ASN A 1 187 ? 3.628 1.819 2.535 1.00 71.06 187 ASN A C 1
ATOM 1444 O O . ASN A 1 187 ? 2.483 2.240 2.372 1.00 71.06 187 ASN A O 1
ATOM 1448 N N . TYR A 1 188 ? 3.876 0.613 3.051 1.00 81.81 188 TYR A N 1
ATOM 1449 C CA . TYR A 1 188 ? 2.804 -0.251 3.539 1.00 81.81 188 TYR A CA 1
ATOM 1450 C C . TYR A 1 188 ? 2.058 0.390 4.702 1.00 81.81 188 TYR A C 1
ATOM 1452 O O . TYR A 1 188 ? 0.832 0.292 4.764 1.00 81.81 188 TYR A O 1
ATOM 1460 N N . CYS A 1 189 ? 2.769 1.098 5.581 1.00 87.75 189 CYS A N 1
ATOM 1461 C CA . CYS A 1 189 ? 2.123 1.819 6.659 1.00 87.75 189 CYS A CA 1
ATOM 1462 C C . CYS A 1 189 ? 1.189 2.927 6.159 1.00 87.75 189 CYS A C 1
ATOM 1464 O O . CYS A 1 189 ? 0.036 2.997 6.576 1.00 87.75 189 CYS A O 1
ATOM 1466 N N . LEU A 1 190 ? 1.637 3.752 5.213 1.00 84.38 190 LEU A N 1
ATOM 1467 C CA . LEU A 1 190 ? 0.808 4.816 4.641 1.00 84.38 190 LEU A CA 1
ATOM 1468 C C . LEU A 1 190 ? -0.407 4.269 3.893 1.00 84.38 190 LEU A C 1
ATOM 1470 O O . LEU A 1 190 ? -1.505 4.807 4.026 1.00 84.38 190 LEU A O 1
ATOM 1474 N N . ARG A 1 191 ? -0.244 3.156 3.166 1.00 80.81 191 ARG A N 1
ATOM 1475 C CA . ARG A 1 191 ? -1.363 2.447 2.524 1.00 80.81 191 ARG A CA 1
ATOM 1476 C C . ARG A 1 191 ? -2.385 1.971 3.552 1.00 80.81 191 ARG A C 1
ATOM 1478 O O . ARG A 1 191 ? -3.589 2.134 3.337 1.00 80.81 191 ARG A O 1
ATOM 1485 N N . PHE A 1 192 ? -1.916 1.412 4.669 1.00 89.12 192 PHE A N 1
ATOM 1486 C CA . PHE A 1 192 ? -2.788 1.051 5.780 1.00 89.12 192 PHE A CA 1
ATOM 1487 C C . PHE A 1 192 ? -3.514 2.282 6.335 1.00 89.12 192 PHE A C 1
ATOM 1489 O O . PHE A 1 192 ? -4.738 2.256 6.411 1.00 89.12 192 PHE A O 1
ATOM 1496 N N . LEU A 1 193 ? -2.793 3.356 6.671 1.00 90.25 193 LEU A N 1
ATOM 1497 C CA . LEU A 1 193 ? -3.366 4.565 7.270 1.00 90.25 193 LEU A CA 1
ATOM 1498 C C . LEU A 1 193 ? -4.420 5.213 6.369 1.00 90.25 193 LEU A C 1
ATOM 1500 O O . LEU A 1 193 ? -5.487 5.579 6.851 1.00 90.25 193 LEU A O 1
ATOM 1504 N N . SER A 1 194 ? -4.167 5.285 5.062 1.00 83.44 194 SER A N 1
ATOM 1505 C CA . SER A 1 194 ? -5.134 5.790 4.083 1.00 83.44 194 SER A CA 1
ATOM 1506 C C . SER A 1 194 ? -6.385 4.901 4.006 1.00 83.44 194 SER A C 1
ATOM 1508 O O . SER A 1 194 ? -7.518 5.389 4.057 1.00 83.44 194 SER A O 1
ATOM 1510 N N . SER A 1 195 ? -6.200 3.576 3.968 1.00 81.31 195 SER A N 1
ATOM 1511 C CA . SER A 1 195 ? -7.309 2.612 3.906 1.00 81.31 195 SER A CA 1
ATOM 1512 C C . SER A 1 195 ? -8.159 2.627 5.178 1.00 81.31 195 SER A C 1
ATOM 1514 O O . SER A 1 195 ? -9.389 2.672 5.105 1.00 81.31 195 SER A O 1
ATOM 1516 N N . ALA A 1 196 ? -7.504 2.617 6.339 1.00 86.38 196 ALA A N 1
ATOM 1517 C CA . ALA A 1 196 ? -8.146 2.687 7.640 1.00 86.38 196 ALA A CA 1
ATOM 1518 C C . ALA A 1 196 ? -8.834 4.046 7.828 1.00 86.38 196 ALA A C 1
ATOM 1520 O O . ALA A 1 196 ? -9.995 4.077 8.222 1.00 86.38 196 ALA A O 1
ATOM 1521 N N . GLY A 1 197 ? -8.190 5.155 7.451 1.00 86.12 197 GLY A N 1
ATOM 1522 C CA . GLY A 1 197 ? -8.794 6.488 7.427 1.00 86.12 197 GLY A CA 1
ATOM 1523 C C . GLY A 1 197 ? -10.135 6.489 6.700 1.00 86.12 197 GLY A C 1
ATOM 1524 O O . GLY A 1 197 ? -11.157 6.836 7.289 1.00 86.12 197 GLY A O 1
ATOM 1525 N N . ARG A 1 198 ? -10.173 5.960 5.470 1.00 78.94 198 ARG A N 1
ATOM 1526 C CA . ARG A 1 198 ? -11.405 5.870 4.673 1.00 78.94 198 ARG A CA 1
ATOM 1527 C C . ARG A 1 198 ? -12.523 5.090 5.374 1.00 78.94 198 ARG A C 1
ATOM 1529 O O . ARG A 1 198 ? -13.671 5.530 5.351 1.00 78.94 198 ARG A O 1
ATOM 1536 N N . ILE A 1 199 ? -12.209 3.953 6.000 1.00 78.19 199 ILE A N 1
ATOM 1537 C CA . ILE A 1 199 ? -13.189 3.148 6.759 1.00 78.19 199 ILE A CA 1
ATOM 1538 C C . ILE A 1 199 ? -13.719 3.924 7.966 1.00 78.19 199 ILE A C 1
ATOM 1540 O O . ILE A 1 199 ? -14.917 3.902 8.245 1.00 78.19 199 ILE A O 1
ATOM 1544 N N . ASN A 1 200 ? -12.836 4.661 8.636 1.00 82.62 200 ASN A N 1
ATOM 1545 C CA . ASN A 1 200 ? -13.154 5.473 9.805 1.00 82.62 200 ASN A CA 1
ATOM 1546 C C . ASN A 1 200 ? -13.711 6.865 9.433 1.00 82.62 200 ASN A C 1
ATOM 1548 O O . ASN A 1 200 ? -13.939 7.685 10.316 1.00 82.62 200 ASN A O 1
ATOM 1552 N N . LYS A 1 201 ? -13.989 7.123 8.142 1.00 86.88 201 LYS A N 1
ATOM 1553 C CA . LYS A 1 201 ? -14.495 8.401 7.599 1.00 86.88 201 LYS A CA 1
ATOM 1554 C C . LYS A 1 201 ? -13.578 9.600 7.881 1.00 86.88 201 LYS A C 1
ATOM 1556 O O . LYS A 1 201 ? -14.051 10.717 8.067 1.00 86.88 201 LYS A O 1
ATOM 1561 N N . LEU A 1 202 ? -12.273 9.356 7.877 1.00 85.81 202 LEU A N 1
ATOM 1562 C CA . LEU A 1 202 ? -11.219 10.356 7.993 1.00 85.81 202 LEU A CA 1
ATOM 1563 C C . LEU A 1 202 ? -10.449 10.429 6.670 1.00 85.81 202 LEU A C 1
ATOM 1565 O O . LEU A 1 202 ? -10.034 9.402 6.130 1.00 85.81 202 LEU A O 1
ATOM 1569 N N . SER A 1 203 ? -10.242 11.638 6.146 1.00 83.94 203 SER A N 1
ATOM 1570 C CA . SER A 1 203 ? -9.302 11.843 5.039 1.00 83.94 203 SER A CA 1
ATOM 1571 C C . SER A 1 203 ? -7.901 11.940 5.622 1.00 83.94 203 SER A C 1
ATOM 1573 O O . SER A 1 203 ? -7.662 12.803 6.463 1.00 83.94 203 SER A O 1
ATOM 1575 N N . VAL A 1 204 ? -7.010 11.033 5.223 1.00 83.31 204 VAL A N 1
ATOM 1576 C CA . VAL A 1 204 ? -5.664 10.888 5.790 1.00 83.31 204 VAL A CA 1
ATOM 1577 C C . VAL A 1 204 ? -4.630 11.067 4.683 1.00 83.31 204 VAL A C 1
ATOM 1579 O O . VAL A 1 204 ? -4.596 10.271 3.745 1.00 83.31 204 VAL A O 1
ATOM 1582 N N . ASP A 1 205 ? -3.764 12.067 4.840 1.00 77.75 205 ASP A N 1
ATOM 1583 C CA . ASP A 1 205 ? -2.686 12.415 3.909 1.00 77.75 205 ASP A CA 1
ATOM 1584 C C . ASP A 1 205 ? -1.322 12.388 4.609 1.00 77.75 205 ASP A C 1
ATOM 1586 O O . ASP A 1 205 ? -1.227 12.615 5.807 1.00 77.75 205 ASP A O 1
ATOM 1590 N N . LEU A 1 206 ? -0.230 12.124 3.892 1.00 72.19 206 LEU A N 1
ATOM 1591 C CA . LEU A 1 206 ? 1.115 12.062 4.485 1.00 72.19 206 LEU A CA 1
ATOM 1592 C C . LEU A 1 206 ? 1.608 13.445 4.969 1.00 72.19 206 LEU A C 1
ATOM 1594 O O . LEU A 1 206 ? 1.569 14.421 4.217 1.00 72.19 206 LEU A O 1
ATOM 1598 N N . TYR A 1 207 ? 2.157 13.512 6.190 1.00 65.25 207 TYR A N 1
ATOM 1599 C CA . TYR A 1 207 ? 2.765 14.721 6.757 1.00 65.25 207 TYR A CA 1
ATOM 1600 C C . TYR A 1 207 ? 4.294 14.719 6.613 1.00 65.25 207 TYR A C 1
ATOM 1602 O O . TYR A 1 207 ? 4.970 13.819 7.112 1.00 65.25 207 TYR A O 1
ATOM 1610 N N . ALA A 1 208 ? 4.837 15.776 5.997 1.00 57.25 208 ALA A N 1
ATOM 1611 C CA . ALA A 1 208 ? 6.275 16.024 5.874 1.00 57.25 208 ALA A CA 1
ATOM 1612 C C . ALA A 1 208 ? 6.671 17.309 6.620 1.00 57.25 208 ALA A C 1
ATOM 1614 O O . ALA A 1 208 ? 6.146 18.376 6.281 1.00 57.25 208 ALA A O 1
ATOM 1615 N N . PRO A 1 209 ? 7.617 17.276 7.574 1.00 48.44 209 PRO A N 1
ATOM 1616 C CA . PRO A 1 209 ? 8.139 18.502 8.169 1.00 48.44 209 PRO A CA 1
ATOM 1617 C C . PRO A 1 209 ? 8.917 19.326 7.127 1.00 48.44 209 PRO A C 1
ATOM 1619 O O . PRO A 1 209 ? 9.833 18.831 6.469 1.00 48.44 209 PRO A O 1
ATOM 1622 N N . SER A 1 210 ? 8.564 20.606 6.979 1.00 49.16 210 SER A N 1
ATOM 1623 C CA . SER A 1 210 ? 9.274 21.565 6.118 1.00 49.16 210 SER A CA 1
ATOM 1624 C C . SER A 1 210 ? 10.438 22.204 6.876 1.00 49.16 210 SER A C 1
ATOM 1626 O O . SER A 1 210 ? 10.241 22.748 7.957 1.00 49.16 210 SER A O 1
ATOM 1628 N N . LYS A 1 211 ? 11.643 22.225 6.287 1.00 47.41 211 LYS A N 1
ATOM 1629 C CA . LYS A 1 211 ? 12.822 22.893 6.880 1.00 47.41 211 LYS A CA 1
ATOM 1630 C C . LYS A 1 211 ? 12.736 24.430 6.893 1.00 47.41 211 LYS A C 1
ATOM 1632 O O . LYS A 1 211 ? 13.534 25.058 7.576 1.00 47.41 211 LYS A O 1
ATOM 1637 N N . ASN A 1 212 ? 11.792 25.038 6.163 1.00 45.16 212 ASN A N 1
ATOM 1638 C CA . ASN A 1 212 ? 11.786 26.486 5.890 1.00 45.16 212 ASN A CA 1
ATOM 1639 C C . ASN A 1 212 ? 10.490 27.217 6.301 1.00 45.16 212 ASN A C 1
ATOM 1641 O O . ASN A 1 212 ? 10.205 28.292 5.774 1.00 45.16 212 ASN A O 1
ATOM 1645 N N . GLY A 1 213 ? 9.661 26.649 7.184 1.00 43.41 213 GLY A N 1
ATOM 1646 C CA . GLY A 1 213 ? 8.482 27.331 7.754 1.00 43.41 213 GLY A CA 1
ATOM 1647 C C . GLY A 1 213 ? 7.330 27.642 6.780 1.00 43.41 213 GLY A C 1
ATOM 1648 O O . GLY A 1 213 ? 6.227 27.968 7.212 1.00 43.41 213 GLY A O 1
ATOM 1649 N N . LYS A 1 214 ? 7.524 27.491 5.463 1.00 43.25 214 LYS A N 1
ATOM 1650 C CA . LYS A 1 214 ? 6.437 27.473 4.477 1.00 43.25 214 LYS A CA 1
ATOM 1651 C C . LYS A 1 214 ? 5.907 26.052 4.348 1.00 43.25 214 LYS A C 1
ATOM 1653 O O . LYS A 1 214 ? 6.593 25.160 3.838 1.00 43.25 214 LYS A O 1
ATOM 1658 N N . ARG A 1 215 ? 4.679 25.864 4.832 1.00 43.53 215 ARG A N 1
ATOM 1659 C CA . ARG A 1 215 ? 3.892 24.644 4.660 1.00 43.53 215 ARG A CA 1
ATOM 1660 C C . ARG A 1 215 ? 3.680 24.414 3.163 1.00 43.53 215 ARG A C 1
ATOM 1662 O O . ARG A 1 215 ? 2.966 25.170 2.514 1.00 43.53 215 ARG A O 1
ATOM 1669 N N . THR A 1 216 ? 4.343 23.412 2.606 1.00 42.03 216 THR A N 1
ATOM 1670 C CA . THR A 1 216 ? 4.016 22.882 1.280 1.00 42.03 216 THR A CA 1
ATOM 1671 C C . THR A 1 216 ? 3.870 21.381 1.460 1.00 42.03 216 THR A C 1
ATOM 1673 O O . THR A 1 216 ? 4.733 20.725 2.042 1.00 42.03 216 THR A O 1
ATOM 1676 N N . PHE A 1 217 ? 2.684 20.891 1.128 1.00 56.12 217 PHE A N 1
ATOM 1677 C CA . PHE A 1 217 ? 2.159 19.618 1.598 1.00 56.12 217 PHE A CA 1
ATOM 1678 C C . PHE A 1 217 ? 2.275 18.559 0.502 1.00 56.12 217 PHE A C 1
ATOM 1680 O O . PHE A 1 217 ? 2.173 18.877 -0.681 1.00 56.12 217 PHE A O 1
ATOM 1687 N N . GLY A 1 218 ? 2.415 17.299 0.908 1.00 62.81 218 GLY A N 1
ATOM 1688 C CA . GLY A 1 218 ? 2.042 16.171 0.067 1.00 62.81 218 GLY A CA 1
ATOM 1689 C C . GLY A 1 218 ? 3.171 15.446 -0.681 1.00 62.81 218 GLY A C 1
ATOM 1690 O O . GLY A 1 218 ? 4.344 15.825 -0.615 1.00 62.81 218 GLY A O 1
ATOM 1691 N N . PRO A 1 219 ? 2.800 14.366 -1.391 1.00 66.88 219 PRO A N 1
ATOM 1692 C CA . PRO A 1 219 ? 3.683 13.488 -2.175 1.00 66.88 219 PRO A CA 1
ATOM 1693 C C . PRO A 1 219 ? 4.589 14.238 -3.162 1.00 66.88 219 PRO A C 1
ATOM 1695 O O . PRO A 1 219 ? 5.679 13.763 -3.473 1.00 66.88 219 PRO A O 1
ATOM 1698 N N . ASP A 1 220 ? 4.193 15.443 -3.575 1.00 78.06 220 ASP A N 1
ATOM 1699 C CA . ASP A 1 220 ? 4.994 16.364 -4.380 1.00 78.06 220 ASP A CA 1
ATOM 1700 C C . ASP A 1 220 ? 6.364 16.668 -3.761 1.00 78.06 220 ASP A C 1
ATOM 1702 O O . ASP A 1 220 ? 7.405 16.455 -4.383 1.00 78.06 220 ASP A O 1
ATOM 1706 N N . ASN A 1 221 ? 6.396 17.079 -2.492 1.00 74.69 221 ASN A N 1
ATOM 1707 C CA . ASN A 1 221 ? 7.652 17.440 -1.838 1.00 74.69 221 ASN A CA 1
ATOM 1708 C C . ASN A 1 221 ? 8.569 16.235 -1.635 1.00 74.69 221 ASN A C 1
ATOM 1710 O O . ASN A 1 221 ? 9.780 16.356 -1.809 1.00 74.69 221 ASN A O 1
ATOM 1714 N N . TYR A 1 222 ? 8.017 15.064 -1.310 1.00 77.50 222 TYR A N 1
ATOM 1715 C CA . TYR A 1 222 ? 8.813 13.838 -1.229 1.00 77.50 222 TYR A CA 1
ATOM 1716 C C . TYR A 1 222 ? 9.410 13.469 -2.579 1.00 77.50 222 TYR A C 1
ATOM 1718 O O . TYR A 1 222 ? 10.596 13.146 -2.653 1.00 77.50 222 TYR A O 1
ATOM 1726 N N . CYS A 1 223 ? 8.610 13.588 -3.638 1.00 86.44 223 CYS A N 1
ATOM 1727 C CA . CYS A 1 223 ? 9.072 13.354 -4.992 1.00 86.44 223 CYS A CA 1
ATOM 1728 C C . CYS A 1 223 ? 10.229 14.297 -5.341 1.00 86.44 223 CYS A C 1
ATOM 1730 O O . CYS A 1 223 ? 11.313 13.849 -5.710 1.00 86.44 223 CYS A O 1
ATOM 1732 N N . ARG A 1 224 ? 10.059 15.605 -5.109 1.00 86.19 224 ARG A N 1
ATOM 1733 C CA . ARG A 1 224 ? 11.093 16.619 -5.367 1.00 86.19 224 ARG A CA 1
ATOM 1734 C C . ARG A 1 224 ? 12.344 16.443 -4.507 1.00 86.19 224 ARG A C 1
ATOM 1736 O O . ARG A 1 224 ? 13.444 16.648 -5.009 1.00 86.19 224 ARG A O 1
ATOM 1743 N N . ASN A 1 225 ? 12.212 16.024 -3.247 1.00 80.69 225 ASN A N 1
ATOM 1744 C CA . ASN A 1 225 ? 13.350 15.748 -2.358 1.00 80.69 225 ASN A CA 1
ATOM 1745 C C . ASN A 1 225 ? 14.213 14.583 -2.858 1.00 80.69 225 ASN A C 1
ATOM 1747 O O . ASN A 1 225 ? 15.416 14.549 -2.605 1.00 80.69 225 ASN A O 1
ATOM 1751 N N . LYS A 1 226 ? 13.613 13.652 -3.602 1.00 84.31 226 LYS A N 1
ATOM 1752 C CA . LYS A 1 226 ? 14.318 12.597 -4.333 1.00 84.31 226 LYS A CA 1
ATOM 1753 C C . LYS A 1 226 ? 14.828 13.063 -5.705 1.00 84.31 226 LYS A C 1
ATOM 1755 O O . LYS A 1 226 ? 15.204 12.233 -6.524 1.00 84.31 226 LYS A O 1
ATOM 1760 N N . ASN A 1 227 ? 14.864 14.366 -5.984 1.00 90.88 227 ASN A N 1
ATOM 1761 C CA . ASN A 1 227 ? 15.117 14.923 -7.319 1.00 90.88 227 ASN A CA 1
ATOM 1762 C C . ASN A 1 227 ? 14.148 14.385 -8.390 1.00 90.88 227 ASN A C 1
ATOM 1764 O O . ASN A 1 227 ? 14.491 14.339 -9.572 1.00 90.88 227 ASN A O 1
ATOM 1768 N N . GLY A 1 228 ? 12.963 13.937 -7.974 1.00 92.62 228 GLY A N 1
ATOM 1769 C CA . GLY A 1 228 ? 11.906 13.439 -8.839 1.00 92.62 228 GLY A CA 1
ATOM 1770 C C . GLY A 1 228 ? 10.996 14.541 -9.369 1.00 92.62 228 GLY A C 1
ATOM 1771 O O . GLY A 1 228 ? 11.062 15.704 -8.962 1.00 92.62 228 GLY A O 1
ATOM 1772 N N . ILE A 1 229 ? 10.133 14.149 -10.298 1.00 93.81 229 ILE A N 1
ATOM 1773 C CA . ILE A 1 229 ? 9.119 14.982 -10.930 1.00 93.81 229 ILE A CA 1
ATOM 1774 C C . ILE A 1 229 ? 7.759 14.479 -10.461 1.00 93.81 229 ILE A C 1
ATOM 1776 O O . ILE A 1 229 ? 7.379 13.333 -10.709 1.00 93.81 229 ILE A O 1
ATOM 1780 N N . TYR A 1 230 ? 7.031 15.349 -9.772 1.00 93.31 230 TYR A N 1
ATOM 1781 C CA . TYR A 1 230 ? 5.662 15.087 -9.365 1.00 93.31 230 TYR A CA 1
ATOM 1782 C C . TYR A 1 230 ? 4.709 15.473 -10.489 1.00 93.31 230 TYR A C 1
ATOM 1784 O O . TYR A 1 230 ? 4.685 16.621 -10.932 1.00 93.31 230 TYR A O 1
ATOM 1792 N N . LEU A 1 231 ? 3.925 14.506 -10.946 1.00 92.38 231 LEU A N 1
ATOM 1793 C CA . LEU A 1 231 ? 2.980 14.657 -12.039 1.00 92.38 231 LEU A CA 1
ATOM 1794 C C . LEU A 1 231 ? 1.577 14.438 -11.479 1.00 92.38 231 LEU A C 1
ATOM 1796 O O . LEU A 1 231 ? 1.269 13.350 -10.996 1.00 92.38 231 LEU A O 1
ATOM 1800 N N . SER A 1 232 ? 0.721 15.457 -11.537 1.00 89.94 232 SER A N 1
ATOM 1801 C CA . SER A 1 232 ? -0.644 15.381 -10.997 1.00 89.94 232 SER A CA 1
ATOM 1802 C C . SER A 1 232 ? -1.710 15.698 -12.034 1.00 89.94 232 SER A C 1
ATOM 1804 O O . SER A 1 232 ? -1.461 16.422 -13.002 1.00 89.94 232 SER A O 1
ATOM 1806 N N . PHE A 1 233 ? -2.899 15.134 -11.822 1.00 83.50 233 PHE A N 1
ATOM 1807 C CA . PHE A 1 233 ? -4.083 15.343 -12.647 1.00 83.50 233 PHE A CA 1
ATOM 1808 C C . PHE A 1 233 ? -5.245 15.901 -11.810 1.00 83.50 233 PHE A C 1
ATOM 1810 O O . PHE A 1 233 ? -5.302 15.719 -10.593 1.00 83.50 233 PHE A O 1
ATOM 1817 N N . ASN A 1 234 ? -6.219 16.544 -12.462 1.00 72.56 234 ASN A N 1
ATOM 1818 C CA . ASN A 1 234 ? -7.311 17.282 -11.800 1.00 72.56 234 ASN A CA 1
ATOM 1819 C C . ASN A 1 234 ? -8.247 16.428 -10.915 1.00 72.56 234 ASN A C 1
ATOM 1821 O O . ASN A 1 234 ? -9.114 16.973 -10.240 1.00 72.56 234 ASN A O 1
ATOM 1825 N N . ASN A 1 235 ? -8.109 15.102 -10.917 1.00 74.75 235 ASN A N 1
ATOM 1826 C CA . ASN A 1 235 ? -8.924 14.167 -10.135 1.00 74.75 235 ASN A CA 1
ATOM 1827 C C . ASN A 1 235 ? -8.229 13.667 -8.852 1.00 74.75 235 ASN A C 1
ATOM 1829 O O . ASN A 1 235 ? -8.656 12.661 -8.289 1.00 74.75 235 ASN A O 1
ATOM 1833 N N . GLY A 1 236 ? -7.150 14.324 -8.413 1.00 75.62 236 GLY A N 1
ATOM 1834 C CA . GLY A 1 236 ? -6.407 13.954 -7.200 1.00 75.62 236 GLY A CA 1
ATOM 1835 C C . GLY A 1 236 ? -5.476 12.750 -7.372 1.00 75.62 236 GLY A C 1
ATOM 1836 O O . GLY A 1 236 ? -4.823 12.329 -6.415 1.00 75.62 236 GLY A O 1
ATOM 1837 N N . LYS A 1 237 ? -5.382 12.197 -8.585 1.00 84.38 237 LYS A N 1
ATOM 1838 C CA . LYS A 1 237 ? -4.376 11.192 -8.915 1.00 84.38 237 LYS A CA 1
ATOM 1839 C C . LYS A 1 237 ? -3.042 11.855 -9.243 1.00 84.38 237 LYS A C 1
ATOM 1841 O O . LYS A 1 237 ? -2.989 12.922 -9.861 1.00 84.38 237 LYS A O 1
ATOM 1846 N N . TYR A 1 238 ? -1.962 11.189 -8.865 1.00 89.69 238 TYR A N 1
ATOM 1847 C CA . TYR A 1 238 ? -0.600 11.620 -9.112 1.00 89.69 238 TYR A CA 1
ATOM 1848 C C . TYR A 1 238 ? 0.336 10.428 -9.297 1.00 89.69 238 TYR A C 1
ATOM 1850 O O . TYR A 1 238 ? 0.094 9.322 -8.809 1.00 89.69 238 TYR A O 1
ATOM 1858 N N . VAL A 1 239 ? 1.428 10.683 -10.004 1.00 92.69 239 VAL A N 1
ATOM 1859 C CA . VAL A 1 239 ? 2.562 9.776 -10.138 1.00 92.69 239 VAL A CA 1
ATOM 1860 C C . VAL A 1 239 ? 3.837 10.547 -9.835 1.00 92.69 239 VAL A C 1
ATOM 1862 O O . VAL A 1 239 ? 4.013 11.685 -10.274 1.00 92.69 239 VAL A O 1
ATOM 1865 N N . CYS A 1 240 ? 4.713 9.938 -9.050 1.00 93.81 240 CYS A N 1
ATOM 1866 C CA . CYS A 1 240 ? 6.060 10.441 -8.851 1.00 93.81 240 CYS A CA 1
ATOM 1867 C C . CYS A 1 240 ? 7.012 9.643 -9.731 1.00 93.81 240 CYS A C 1
ATOM 1869 O O . CYS A 1 240 ? 6.997 8.413 -9.698 1.00 93.81 240 CYS A O 1
ATOM 1871 N N . ILE A 1 241 ? 7.847 10.339 -10.500 1.00 94.50 241 ILE A N 1
ATOM 1872 C CA . ILE A 1 241 ? 8.933 9.712 -11.251 1.00 94.50 241 ILE A CA 1
ATOM 1873 C C . ILE A 1 241 ? 10.283 10.221 -10.731 1.00 94.50 241 ILE A C 1
ATOM 1875 O O . ILE A 1 241 ? 10.497 11.426 -10.635 1.00 94.50 241 ILE A O 1
ATOM 1879 N N . THR A 1 242 ? 11.202 9.330 -10.372 1.00 93.50 242 THR A N 1
ATOM 1880 C CA . THR A 1 242 ? 12.509 9.635 -9.757 1.00 93.50 242 THR A CA 1
ATOM 1881 C C . THR A 1 242 ? 13.671 9.229 -10.659 1.00 93.50 242 THR A C 1
ATOM 1883 O O . THR A 1 242 ? 13.511 8.329 -11.477 1.00 93.50 242 THR A O 1
ATOM 1886 N N . PRO A 1 243 ? 14.851 9.873 -10.580 1.00 93.44 243 PRO A N 1
ATOM 1887 C CA . PRO A 1 243 ? 15.970 9.543 -11.464 1.00 93.44 243 PRO A CA 1
ATOM 1888 C C . PRO A 1 243 ? 16.339 8.054 -11.408 1.00 93.44 243 PRO A C 1
ATOM 1890 O O . PRO A 1 243 ? 16.467 7.496 -10.318 1.00 93.44 243 PRO A O 1
ATOM 1893 N N . GLN A 1 244 ? 16.590 7.428 -12.564 1.00 86.81 244 GLN A N 1
ATOM 1894 C CA . GLN A 1 244 ? 16.879 5.985 -12.675 1.00 86.81 244 GLN A CA 1
ATOM 1895 C C . GLN A 1 244 ? 17.994 5.501 -11.733 1.00 86.81 244 GLN A C 1
ATOM 1897 O O . GLN A 1 244 ? 17.932 4.388 -11.215 1.00 86.81 244 GLN A O 1
ATOM 1902 N N . ALA A 1 245 ? 18.995 6.344 -11.457 1.00 84.75 245 ALA A N 1
ATOM 1903 C CA . ALA A 1 245 ? 20.092 6.030 -10.541 1.00 84.75 245 ALA A CA 1
ATOM 1904 C C . ALA A 1 245 ? 19.622 5.644 -9.123 1.00 84.75 245 ALA A C 1
ATOM 1906 O O . ALA A 1 245 ? 20.331 4.926 -8.423 1.00 84.75 245 ALA A O 1
ATOM 1907 N N . GLN A 1 246 ? 18.429 6.079 -8.705 1.00 81.69 246 GLN A N 1
ATOM 1908 C CA . GLN A 1 246 ? 17.839 5.705 -7.416 1.00 81.69 246 GLN A CA 1
ATOM 1909 C C . GLN A 1 246 ? 17.271 4.281 -7.393 1.00 81.69 246 GLN A C 1
ATOM 1911 O O . GLN A 1 246 ? 17.089 3.728 -6.314 1.00 81.69 246 GLN A O 1
ATOM 1916 N N . HIS A 1 247 ? 17.068 3.668 -8.560 1.00 76.00 247 HIS A N 1
ATOM 1917 C CA . HIS A 1 247 ? 16.531 2.314 -8.725 1.00 76.00 247 HIS A CA 1
ATOM 1918 C C . HIS A 1 247 ? 17.596 1.305 -9.171 1.00 76.00 247 HIS A C 1
ATOM 1920 O O . HIS A 1 247 ? 17.270 0.185 -9.561 1.00 76.00 247 HIS A O 1
ATOM 1926 N N . ALA A 1 248 ? 18.885 1.662 -9.113 1.00 69.38 248 ALA A N 1
ATOM 1927 C CA . ALA A 1 248 ? 19.974 0.802 -9.585 1.00 69.38 248 ALA A CA 1
ATOM 1928 C C . ALA A 1 248 ? 19.969 -0.594 -8.925 1.00 69.38 248 ALA A C 1
ATOM 1930 O O . ALA A 1 248 ? 20.290 -1.584 -9.580 1.00 69.38 248 ALA A O 1
ATOM 1931 N N . ASN A 1 249 ? 19.535 -0.680 -7.663 1.00 60.59 249 ASN A N 1
ATOM 1932 C CA . ASN A 1 249 ? 19.438 -1.938 -6.916 1.00 60.59 249 ASN A CA 1
ATOM 1933 C C . ASN A 1 249 ? 18.129 -2.710 -7.171 1.00 60.59 249 ASN A C 1
ATOM 1935 O O . ASN A 1 249 ? 18.077 -3.906 -6.908 1.00 60.59 249 ASN A O 1
ATOM 1939 N N . GLU A 1 250 ? 17.093 -2.045 -7.688 1.00 57.25 250 GLU A N 1
ATOM 1940 C CA . GLU A 1 250 ? 15.761 -2.616 -7.954 1.00 57.25 250 GLU A CA 1
ATOM 1941 C C . GLU A 1 250 ? 15.606 -3.072 -9.415 1.00 57.25 250 GLU A C 1
ATOM 1943 O O . GLU A 1 250 ? 14.768 -3.919 -9.722 1.00 57.25 250 GLU A O 1
ATOM 1948 N N . SER A 1 251 ? 16.451 -2.560 -10.321 1.00 50.28 251 SER A N 1
ATOM 1949 C CA . SER A 1 251 ? 16.346 -2.800 -11.769 1.00 50.28 251 SER A CA 1
ATOM 1950 C C . SER A 1 251 ? 16.488 -4.268 -12.197 1.00 50.28 251 SER A C 1
ATOM 1952 O O . SER A 1 251 ? 16.071 -4.627 -13.298 1.00 50.28 251 SER A O 1
ATOM 1954 N N . ASN A 1 252 ? 17.012 -5.140 -11.329 1.00 47.53 252 ASN A N 1
ATOM 1955 C CA . ASN A 1 252 ? 17.152 -6.565 -11.633 1.00 47.53 252 ASN A CA 1
ATOM 1956 C C . ASN A 1 252 ? 15.814 -7.318 -11.646 1.00 47.53 252 ASN A C 1
ATOM 1958 O O . ASN A 1 252 ? 15.718 -8.342 -12.317 1.00 47.53 252 ASN A O 1
ATOM 1962 N N . ASP A 1 253 ? 14.779 -6.800 -10.980 1.00 54.12 253 ASP A N 1
ATOM 1963 C CA . ASP A 1 253 ? 13.459 -7.441 -10.962 1.00 54.12 253 ASP A CA 1
ATOM 1964 C C . ASP A 1 253 ? 12.616 -7.068 -12.191 1.00 54.12 253 ASP A C 1
ATOM 1966 O O . ASP A 1 253 ? 11.569 -7.671 -12.432 1.00 54.12 253 ASP A O 1
ATOM 1970 N N . GLY A 1 254 ? 13.057 -6.075 -12.978 1.00 57.69 254 GLY A N 1
ATOM 1971 C CA . G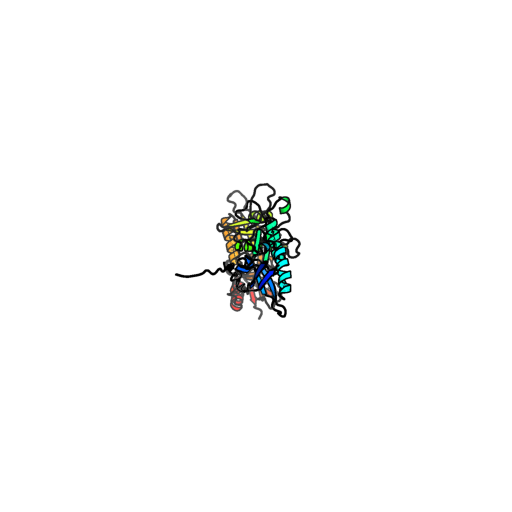LY A 1 254 ? 12.379 -5.597 -14.187 1.00 57.69 254 GLY A CA 1
ATOM 1972 C C . GLY A 1 254 ? 10.937 -5.123 -13.968 1.00 57.69 254 GLY A C 1
ATOM 1973 O O . GLY A 1 254 ? 10.104 -5.170 -14.871 1.00 57.69 254 GLY A O 1
ATOM 1974 N N . LYS A 1 255 ? 10.642 -4.683 -12.742 1.00 64.50 255 LYS A N 1
ATOM 1975 C CA . LYS A 1 255 ? 9.358 -4.093 -12.340 1.00 64.50 255 LYS A CA 1
ATOM 1976 C C . LYS A 1 255 ? 9.387 -2.568 -12.322 1.00 64.50 255 LYS A C 1
ATOM 1978 O O . LYS A 1 255 ? 8.354 -1.947 -12.126 1.00 64.50 255 LYS A O 1
ATOM 1983 N N . THR A 1 256 ? 10.549 -1.949 -12.515 1.00 72.56 256 THR A N 1
ATOM 1984 C CA . THR A 1 256 ? 10.673 -0.492 -12.473 1.00 72.56 256 THR A CA 1
ATOM 1985 C C . THR A 1 256 ? 10.304 0.100 -13.831 1.00 72.56 256 THR A C 1
ATOM 1987 O O . THR A 1 256 ? 10.954 -0.189 -14.832 1.00 72.56 256 THR A O 1
ATOM 1990 N N . HIS A 1 257 ? 9.271 0.940 -13.888 1.00 81.44 257 HIS A N 1
ATOM 1991 C CA . HIS A 1 257 ? 8.848 1.560 -15.146 1.00 81.44 257 HIS A CA 1
ATOM 1992 C C . HIS A 1 257 ? 9.580 2.861 -15.377 1.00 81.44 257 HIS A C 1
ATOM 1994 O O . HIS A 1 257 ? 9.387 3.803 -14.613 1.00 81.44 257 HIS A O 1
ATOM 2000 N N . CYS A 1 258 ? 10.385 2.930 -16.429 1.00 86.38 258 CYS A N 1
ATOM 2001 C CA . CYS A 1 258 ? 11.164 4.117 -16.730 1.00 86.38 258 CYS A CA 1
ATOM 2002 C C . CYS A 1 258 ? 10.630 4.864 -17.957 1.00 86.38 258 CYS A C 1
ATOM 2004 O O . CYS A 1 258 ? 10.090 4.298 -18.904 1.00 86.38 258 CYS A O 1
ATOM 2006 N N . VAL A 1 259 ? 10.785 6.179 -17.928 1.00 87.56 259 VAL A N 1
ATOM 2007 C CA . VAL A 1 259 ? 10.398 7.120 -18.965 1.00 87.56 259 VAL A CA 1
ATOM 2008 C C . VAL A 1 259 ? 11.540 8.089 -19.234 1.00 87.56 259 VAL A C 1
ATOM 2010 O O . VAL A 1 259 ? 12.282 8.489 -18.337 1.00 87.56 259 VAL A O 1
ATOM 2013 N N . THR A 1 260 ? 11.686 8.477 -20.493 1.00 88.44 260 THR A N 1
ATOM 2014 C CA . THR A 1 260 ? 12.563 9.571 -20.892 1.00 88.44 260 THR A CA 1
ATOM 2015 C C . THR A 1 260 ? 11.791 10.872 -20.770 1.00 88.44 260 THR A C 1
ATOM 2017 O O . THR A 1 260 ? 10.795 11.090 -21.457 1.00 88.44 260 THR A O 1
ATOM 2020 N N . VAL A 1 261 ? 12.270 11.764 -19.915 1.00 89.38 261 VAL A N 1
ATOM 2021 C CA . VAL A 1 261 ? 11.653 13.065 -19.690 1.00 89.38 261 VAL A CA 1
ATOM 2022 C C . VAL A 1 261 ? 12.494 14.147 -20.347 1.00 89.38 261 VAL A C 1
ATOM 2024 O O . VAL A 1 261 ? 13.701 14.257 -20.114 1.00 89.38 261 VAL A O 1
ATOM 2027 N N . LYS A 1 262 ? 11.837 14.980 -21.152 1.00 90.81 262 LYS A N 1
ATOM 2028 C CA . LYS A 1 262 ? 12.359 16.249 -21.659 1.00 90.81 262 LYS A CA 1
ATOM 2029 C C . LYS A 1 262 ? 11.426 17.358 -21.197 1.00 90.81 262 LYS A C 1
ATOM 2031 O O . LYS A 1 262 ? 10.222 17.311 -21.440 1.00 90.81 262 LYS A O 1
ATOM 2036 N N . LYS A 1 263 ? 11.970 18.373 -20.533 1.00 85.75 263 LYS A N 1
ATOM 2037 C CA . LYS A 1 263 ? 11.191 19.562 -20.182 1.00 85.75 263 LYS A CA 1
ATOM 2038 C C . LYS A 1 263 ? 10.967 20.393 -21.445 1.00 85.75 263 LYS A C 1
ATOM 2040 O O . LYS A 1 263 ? 11.936 20.663 -22.157 1.00 85.75 263 LYS A O 1
ATOM 2045 N N . HIS A 1 264 ? 9.727 20.793 -21.727 1.00 79.75 264 HIS A N 1
ATOM 2046 C CA . HIS A 1 264 ? 9.488 21.729 -22.822 1.00 79.75 264 HIS A CA 1
ATOM 2047 C C . HIS A 1 264 ? 10.163 23.061 -22.496 1.00 79.75 264 HIS A C 1
ATOM 2049 O O . HIS A 1 264 ? 9.894 23.668 -21.459 1.00 79.75 264 HIS A O 1
ATOM 2055 N N . ASN A 1 265 ? 11.062 23.501 -23.377 1.00 76.69 265 ASN A N 1
ATOM 2056 C CA . ASN A 1 265 ? 11.613 24.842 -23.313 1.00 76.69 265 ASN A CA 1
ATOM 2057 C C . ASN A 1 265 ? 10.884 25.707 -24.340 1.00 76.69 265 ASN A C 1
ATOM 2059 O O . ASN A 1 265 ? 11.026 25.502 -25.543 1.00 76.69 265 ASN A O 1
ATOM 2063 N N . TYR A 1 266 ? 10.060 26.637 -23.863 1.00 75.88 266 TYR A N 1
ATOM 2064 C CA . TYR A 1 266 ? 9.317 27.554 -24.729 1.00 75.88 266 TYR A CA 1
ATOM 2065 C C . TYR A 1 266 ? 10.200 28.700 -25.261 1.00 75.88 266 TYR A C 1
ATOM 2067 O O . TYR A 1 266 ? 9.763 29.470 -26.115 1.00 75.88 266 TYR A O 1
ATOM 2075 N N . ASN A 1 267 ? 11.445 28.817 -24.782 1.00 81.50 267 ASN A N 1
ATOM 2076 C CA . ASN A 1 267 ? 12.408 29.802 -25.256 1.00 81.50 267 ASN A CA 1
ATOM 2077 C C . ASN A 1 267 ? 13.243 29.233 -26.416 1.00 81.50 267 ASN A C 1
ATOM 2079 O O . ASN A 1 267 ? 14.151 28.435 -26.201 1.00 81.50 267 ASN A O 1
ATOM 2083 N N . TYR A 1 268 ? 12.967 29.679 -27.647 1.00 73.81 268 TYR A N 1
ATOM 2084 C CA . TYR A 1 268 ? 13.669 29.239 -28.867 1.00 73.81 268 TYR A CA 1
ATOM 2085 C C . TYR A 1 268 ? 15.184 29.512 -28.870 1.00 73.81 268 TYR A C 1
ATOM 2087 O O . TYR A 1 268 ? 15.896 28.955 -29.701 1.00 73.81 268 TYR A O 1
ATOM 2095 N N . ASN A 1 269 ? 15.676 30.363 -27.965 1.00 84.56 269 ASN A N 1
ATOM 2096 C CA . ASN A 1 269 ? 17.091 30.726 -27.874 1.00 84.56 269 ASN A CA 1
ATOM 2097 C C . ASN A 1 269 ? 17.879 29.885 -26.856 1.00 84.56 269 ASN A C 1
ATOM 2099 O O . ASN A 1 269 ? 19.090 30.064 -26.738 1.00 84.56 269 ASN A O 1
ATOM 2103 N N . GLU A 1 270 ? 17.219 29.003 -26.102 1.00 77.88 270 GLU A N 1
ATOM 2104 C CA . GLU A 1 270 ? 17.883 28.119 -25.144 1.00 77.88 270 GLU A CA 1
ATOM 2105 C C . GLU A 1 270 ? 18.141 26.739 -25.751 1.00 77.88 270 GLU A C 1
ATOM 2107 O O . GLU A 1 270 ? 17.307 26.172 -26.459 1.00 77.88 270 GLU A O 1
ATOM 2112 N N . GLU A 1 271 ? 19.318 26.186 -25.457 1.00 76.75 271 GLU A N 1
ATOM 2113 C CA . GLU A 1 271 ? 19.688 24.837 -25.876 1.00 76.75 271 GLU A CA 1
ATOM 2114 C C . GLU A 1 271 ? 18.669 23.824 -25.309 1.00 76.75 271 GLU A C 1
ATOM 2116 O O . GLU A 1 271 ? 18.290 23.921 -24.134 1.00 76.75 271 GLU A O 1
ATOM 2121 N N . PRO A 1 272 ? 18.172 22.867 -26.118 1.00 71.88 272 PRO A N 1
ATOM 2122 C CA . PRO A 1 272 ? 17.155 21.926 -25.671 1.00 71.88 272 PRO A CA 1
ATOM 2123 C C . PRO A 1 272 ? 17.636 21.150 -24.444 1.00 71.88 272 PRO A C 1
ATOM 2125 O O . PRO A 1 272 ? 18.746 20.613 -24.417 1.00 71.88 272 PRO A O 1
ATOM 2128 N N . ALA A 1 273 ? 16.778 21.073 -23.423 1.00 79.62 273 ALA A N 1
ATOM 2129 C CA . ALA A 1 273 ? 17.082 20.339 -22.204 1.00 79.62 273 ALA A CA 1
ATOM 2130 C C . ALA A 1 273 ? 17.444 18.884 -22.543 1.00 79.62 273 ALA A C 1
ATOM 2132 O O . ALA A 1 273 ? 16.718 18.200 -23.273 1.00 79.62 273 ALA A O 1
ATOM 2133 N N . LYS A 1 274 ? 18.573 18.406 -22.004 1.00 85.62 274 LYS A N 1
ATOM 2134 C CA . LYS A 1 274 ? 18.989 17.012 -22.179 1.00 85.62 274 LYS A CA 1
ATOM 2135 C C . LYS A 1 274 ? 17.910 16.089 -21.624 1.00 85.62 274 LYS A C 1
ATOM 2137 O O . LYS A 1 274 ? 17.448 16.270 -20.500 1.00 85.62 274 LYS A O 1
ATOM 2142 N N . ALA A 1 275 ? 17.544 15.099 -22.427 1.00 86.94 275 ALA A N 1
ATOM 2143 C CA . ALA A 1 275 ? 16.632 14.048 -22.019 1.00 86.94 275 ALA A CA 1
ATOM 2144 C C . ALA A 1 275 ? 17.240 13.260 -20.851 1.00 86.94 275 ALA A C 1
ATOM 2146 O O . ALA A 1 275 ? 18.425 12.923 -20.889 1.00 86.94 275 ALA A O 1
ATOM 2147 N N . GLN A 1 276 ? 16.445 12.980 -19.823 1.00 90.00 276 GLN A N 1
ATOM 2148 C CA . GLN A 1 276 ? 16.873 12.218 -18.651 1.00 90.00 276 GLN A CA 1
ATOM 2149 C C . GLN A 1 276 ? 15.907 11.067 -18.385 1.00 90.00 276 GLN A C 1
ATOM 2151 O O . GLN A 1 276 ? 14.717 11.173 -18.676 1.00 90.00 276 GLN A O 1
ATOM 2156 N N . VAL A 1 277 ? 16.425 9.968 -17.836 1.00 89.25 277 VAL A N 1
ATOM 2157 C CA . VAL A 1 277 ? 15.630 8.779 -17.514 1.00 89.25 277 VAL A CA 1
ATOM 2158 C C . VAL A 1 277 ? 15.133 8.875 -16.079 1.00 89.25 277 VAL A C 1
ATOM 2160 O O . VAL A 1 277 ? 15.922 8.972 -15.134 1.00 89.25 277 VAL A O 1
ATOM 2163 N N . TYR A 1 278 ? 13.817 8.828 -15.928 1.00 92.50 278 TYR A N 1
ATOM 2164 C CA . TYR A 1 278 ? 13.123 8.783 -14.650 1.00 92.50 278 TYR A CA 1
ATOM 2165 C C . TYR A 1 278 ? 12.315 7.502 -14.567 1.00 92.50 278 TYR A C 1
ATOM 2167 O O . TYR A 1 278 ? 11.846 7.029 -15.589 1.00 92.50 278 TYR A O 1
ATOM 2175 N N . CYS A 1 279 ? 12.111 6.956 -13.379 1.00 91.44 279 CYS A N 1
ATOM 2176 C CA . CYS A 1 279 ? 11.301 5.771 -13.182 1.00 91.44 279 CYS A CA 1
ATOM 2177 C C . CYS A 1 279 ? 10.199 6.013 -12.159 1.00 91.44 279 CYS A C 1
ATOM 2179 O O . CYS A 1 279 ? 10.355 6.843 -11.270 1.00 91.44 279 CYS A O 1
ATOM 2181 N N . VAL A 1 280 ? 9.070 5.329 -12.319 1.00 91.19 280 VAL A N 1
ATOM 2182 C CA . VAL A 1 280 ? 7.915 5.434 -11.428 1.00 91.19 280 VAL A CA 1
ATOM 2183 C C . VAL A 1 280 ? 8.313 4.975 -10.029 1.00 91.19 280 VAL A C 1
ATOM 2185 O O . VAL A 1 280 ? 8.725 3.833 -9.834 1.00 91.19 280 VAL A O 1
ATOM 2188 N N . ASP A 1 281 ? 8.153 5.869 -9.057 1.00 88.69 281 ASP A N 1
ATOM 2189 C CA . ASP A 1 281 ? 8.271 5.548 -7.643 1.00 88.69 281 ASP A CA 1
ATOM 2190 C C . ASP A 1 281 ? 6.888 5.143 -7.119 1.00 88.69 281 ASP A C 1
ATOM 2192 O O . ASP A 1 281 ? 6.040 5.985 -6.798 1.00 88.69 281 ASP A O 1
ATOM 2196 N N . GLU A 1 282 ? 6.649 3.834 -7.038 1.00 84.00 282 GLU A N 1
ATOM 2197 C CA . GLU A 1 282 ? 5.381 3.266 -6.563 1.00 84.00 282 GLU A CA 1
ATOM 2198 C C . GLU A 1 282 ? 5.040 3.665 -5.123 1.00 84.00 282 GLU A C 1
ATOM 2200 O O . GLU A 1 282 ? 3.878 3.607 -4.710 1.00 84.00 282 GLU A O 1
ATOM 2205 N N . SER A 1 283 ? 6.046 4.055 -4.334 1.00 78.12 283 SER A N 1
ATOM 2206 C CA . SER A 1 283 ? 5.844 4.512 -2.962 1.00 78.12 283 SER A CA 1
ATOM 2207 C C . SER A 1 283 ? 5.241 5.906 -2.876 1.00 78.12 283 SER A C 1
ATOM 2209 O O . SER A 1 283 ? 4.562 6.238 -1.904 1.00 78.12 283 SER A O 1
ATOM 2211 N N . LEU A 1 284 ? 5.470 6.709 -3.913 1.00 83.81 284 LEU A N 1
ATOM 2212 C CA . LEU A 1 284 ? 5.056 8.100 -4.022 1.00 83.81 284 LEU A CA 1
ATOM 2213 C C . LEU A 1 284 ? 4.045 8.288 -5.159 1.00 83.81 284 LEU A C 1
ATOM 2215 O O . LEU A 1 284 ? 3.930 9.377 -5.717 1.00 83.81 284 LEU A O 1
ATOM 2219 N N . THR A 1 285 ? 3.301 7.234 -5.492 1.00 86.00 285 THR A N 1
ATOM 2220 C CA . THR A 1 285 ? 2.295 7.201 -6.559 1.00 86.00 285 THR A CA 1
ATOM 2221 C C . THR A 1 285 ? 0.987 6.645 -6.005 1.00 86.00 285 THR A C 1
ATOM 2223 O O . THR A 1 285 ? 0.997 5.646 -5.288 1.00 86.00 285 THR A O 1
ATOM 2226 N N . ASN A 1 286 ? -0.148 7.281 -6.319 1.00 84.19 286 ASN A N 1
ATOM 2227 C CA . ASN A 1 286 ? -1.473 6.813 -5.885 1.00 84.19 286 ASN A CA 1
ATOM 2228 C C . ASN A 1 286 ? -2.361 6.296 -7.031 1.00 84.19 286 ASN A C 1
ATOM 2230 O O . ASN A 1 286 ? -3.517 5.943 -6.791 1.00 84.19 286 ASN A O 1
ATOM 2234 N N . ASP A 1 287 ? -1.854 6.240 -8.268 1.00 85.25 287 ASP A N 1
ATOM 2235 C CA . ASP A 1 287 ? -2.567 5.583 -9.362 1.00 85.25 287 ASP A CA 1
ATOM 2236 C C . ASP A 1 287 ? -2.339 4.066 -9.324 1.00 85.25 287 ASP A C 1
ATOM 2238 O O . ASP A 1 287 ? -1.219 3.578 -9.471 1.00 85.25 287 ASP A O 1
ATOM 2242 N N . ASN A 1 288 ? -3.426 3.316 -9.144 1.00 80.31 288 ASN A N 1
ATOM 2243 C CA . ASN A 1 288 ? -3.391 1.858 -9.050 1.00 80.31 288 ASN A CA 1
ATOM 2244 C C . ASN A 1 288 ? -2.890 1.165 -10.328 1.00 80.31 288 ASN A C 1
ATOM 2246 O O . ASN A 1 288 ? -2.348 0.070 -10.222 1.00 80.31 288 ASN A O 1
ATOM 2250 N N . ASN A 1 289 ? -3.021 1.778 -11.511 1.00 82.75 289 ASN A N 1
ATOM 2251 C CA . ASN A 1 289 ? -2.470 1.194 -12.736 1.00 82.75 289 ASN A CA 1
ATOM 2252 C C . ASN A 1 289 ? -0.937 1.226 -12.732 1.00 82.75 289 ASN A C 1
ATOM 2254 O O . ASN A 1 289 ? -0.326 0.436 -13.437 1.00 82.75 289 ASN A O 1
ATOM 2258 N N . CYS A 1 290 ? -0.327 2.113 -11.937 1.00 83.94 290 CYS A N 1
ATOM 2259 C CA . CYS A 1 290 ? 1.120 2.296 -11.799 1.00 83.94 290 CYS A CA 1
ATOM 2260 C C . CYS A 1 290 ? 1.719 1.638 -10.547 1.00 83.94 290 CYS A C 1
ATOM 2262 O O . CYS A 1 290 ? 2.807 2.008 -10.117 1.00 83.94 290 CYS A O 1
ATOM 2264 N N . ASN A 1 291 ? 1.004 0.698 -9.933 1.00 80.56 291 ASN A N 1
ATOM 2265 C CA . ASN A 1 291 ? 1.452 -0.021 -8.747 1.00 80.56 291 ASN A CA 1
ATOM 2266 C C . ASN A 1 291 ? 1.473 -1.513 -9.066 1.00 80.56 291 ASN A C 1
ATOM 2268 O O . ASN A 1 291 ? 0.400 -2.106 -9.138 1.00 80.56 291 ASN A O 1
ATOM 2272 N N . VAL A 1 292 ? 2.653 -2.125 -9.220 1.00 71.81 292 VAL A N 1
ATOM 2273 C CA . VAL A 1 292 ? 2.810 -3.530 -9.651 1.00 71.81 292 VAL A CA 1
ATOM 2274 C C . VAL A 1 292 ? 2.099 -4.540 -8.746 1.00 71.81 292 VAL A C 1
ATOM 2276 O O . VAL A 1 292 ? 1.812 -5.664 -9.149 1.00 71.81 292 VAL A O 1
ATOM 2279 N N . HIS A 1 293 ? 1.789 -4.145 -7.510 1.00 72.12 293 HIS A N 1
ATOM 2280 C CA . HIS A 1 293 ? 1.062 -4.965 -6.544 1.00 72.12 293 HIS A CA 1
ATOM 2281 C C . HIS A 1 293 ? -0.466 -4.814 -6.614 1.00 72.12 293 HIS A C 1
ATOM 2283 O O . HIS A 1 293 ? -1.168 -5.399 -5.792 1.00 72.12 293 HIS A O 1
ATOM 2289 N N . SER A 1 294 ? -0.996 -3.997 -7.526 1.00 71.62 294 SER A N 1
ATOM 2290 C CA . SER A 1 294 ? -2.436 -3.828 -7.708 1.00 71.62 294 SER A CA 1
ATOM 2291 C C . SER A 1 294 ? -3.022 -4.927 -8.595 1.00 71.62 294 SER A C 1
ATOM 2293 O O . SER A 1 294 ? -2.468 -5.241 -9.642 1.00 71.62 294 SER A O 1
ATOM 2295 N N . ASP A 1 295 ? -4.210 -5.431 -8.248 1.00 67.12 295 ASP A N 1
ATOM 2296 C CA . ASP A 1 295 ? -4.956 -6.392 -9.081 1.00 67.12 295 ASP A CA 1
ATOM 2297 C C . ASP A 1 295 ? -5.366 -5.822 -10.452 1.00 67.12 295 ASP A C 1
ATOM 2299 O O . ASP A 1 295 ? -5.747 -6.566 -11.356 1.00 67.12 295 ASP A O 1
ATOM 2303 N N . ILE A 1 296 ? -5.324 -4.494 -10.600 1.00 74.75 296 ILE A N 1
ATOM 2304 C CA . ILE A 1 296 ? -5.619 -3.777 -11.847 1.00 74.75 296 ILE A CA 1
ATOM 2305 C C . ILE A 1 296 ? -4.370 -3.151 -12.473 1.00 74.75 296 ILE A C 1
ATOM 2307 O O . ILE A 1 296 ? -4.489 -2.302 -13.353 1.00 74.75 296 ILE A O 1
ATOM 2311 N N . TYR A 1 297 ? -3.184 -3.539 -12.007 1.00 78.50 297 TYR A N 1
ATOM 2312 C CA . TYR A 1 297 ? -1.931 -3.100 -12.597 1.00 78.50 297 TYR A CA 1
ATOM 2313 C C . TYR A 1 297 ? -1.865 -3.490 -14.078 1.00 78.50 297 TYR A C 1
ATOM 2315 O O . TYR A 1 297 ? -2.092 -4.643 -14.448 1.00 78.50 297 TYR A O 1
ATOM 2323 N N . ASP A 1 298 ? -1.517 -2.522 -14.918 1.00 79.75 298 ASP A N 1
ATOM 2324 C CA . ASP A 1 298 ? -1.267 -2.736 -16.336 1.00 79.75 298 ASP A CA 1
ATOM 2325 C C . ASP A 1 298 ? -0.192 -1.755 -16.797 1.00 79.75 298 ASP A C 1
ATOM 2327 O O . ASP A 1 298 ? -0.382 -0.537 -16.755 1.00 79.75 298 ASP A O 1
ATOM 2331 N N . TYR A 1 299 ? 0.936 -2.297 -17.258 1.00 79.25 299 TYR A N 1
ATOM 2332 C CA . TYR A 1 299 ? 2.092 -1.515 -17.699 1.00 79.25 299 TYR A CA 1
ATOM 2333 C C . TYR A 1 299 ? 1.699 -0.452 -18.731 1.00 79.25 299 TYR A C 1
ATOM 2335 O O . TYR A 1 299 ? 2.054 0.720 -18.602 1.00 79.25 299 TYR A O 1
ATOM 2343 N N . ASN A 1 300 ? 0.919 -0.852 -19.741 1.00 76.38 300 ASN A N 1
ATOM 2344 C CA . ASN A 1 300 ? 0.512 0.043 -20.819 1.00 76.38 300 ASN A CA 1
ATOM 2345 C C . ASN A 1 300 ? -0.370 1.175 -20.288 1.00 76.38 300 ASN A C 1
ATOM 2347 O O . ASN A 1 300 ? -0.160 2.333 -20.644 1.00 76.38 300 ASN A O 1
ATOM 2351 N N . SER A 1 301 ? -1.319 0.857 -19.408 1.00 84.06 301 SER A N 1
ATOM 2352 C CA . SER A 1 301 ? -2.178 1.838 -18.746 1.00 84.06 301 SER A CA 1
ATOM 2353 C C . SER A 1 301 ? -1.369 2.788 -17.867 1.00 84.06 301 SER A C 1
ATOM 2355 O O . SER A 1 301 ? -1.616 3.994 -17.907 1.00 84.06 301 SER A O 1
ATOM 2357 N N . CYS A 1 302 ? -0.364 2.292 -17.135 1.00 87.06 302 CYS A N 1
ATOM 2358 C CA . CYS A 1 302 ? 0.537 3.152 -16.373 1.00 87.06 302 CYS A CA 1
ATOM 2359 C C . CYS A 1 302 ? 1.321 4.100 -17.281 1.00 87.06 302 CYS A C 1
ATOM 2361 O O . CYS A 1 302 ? 1.315 5.306 -17.056 1.00 87.06 302 CYS A O 1
ATOM 2363 N N . MET A 1 303 ? 1.967 3.594 -18.334 1.00 87.88 303 MET A N 1
ATOM 2364 C CA . MET A 1 303 ? 2.763 4.428 -19.239 1.00 87.88 303 MET A CA 1
ATOM 2365 C C . MET A 1 303 ? 1.905 5.452 -19.982 1.00 87.88 303 MET A C 1
ATOM 2367 O O . MET A 1 303 ? 2.285 6.618 -20.081 1.00 87.88 303 MET A O 1
ATOM 2371 N N . GLN A 1 304 ? 0.705 5.068 -20.422 1.00 84.00 304 GLN A N 1
ATOM 2372 C CA . GLN A 1 304 ? -0.263 6.007 -20.992 1.00 84.00 304 GLN A CA 1
ATOM 2373 C C . GLN A 1 304 ? -0.657 7.092 -19.989 1.00 84.00 304 GLN A C 1
ATOM 2375 O O . GLN A 1 304 ? -0.718 8.268 -20.356 1.00 84.00 304 GLN A O 1
ATOM 2380 N N . TYR A 1 305 ? -0.884 6.717 -18.728 1.00 89.19 305 TYR A N 1
ATOM 2381 C CA . TYR A 1 305 ? -1.174 7.662 -17.659 1.00 89.19 305 TYR A CA 1
ATOM 2382 C C . TYR A 1 305 ? 0.005 8.617 -17.424 1.00 89.19 305 TYR A C 1
ATOM 2384 O O . TYR A 1 305 ? -0.175 9.828 -17.533 1.00 89.19 305 TYR A O 1
ATOM 2392 N N . VAL A 1 306 ? 1.221 8.106 -17.210 1.00 91.31 306 VAL A N 1
ATOM 2393 C CA . VAL A 1 306 ? 2.435 8.913 -16.996 1.00 91.31 306 VAL A CA 1
ATOM 2394 C C . VAL A 1 306 ? 2.669 9.878 -18.161 1.00 91.31 306 VAL A C 1
ATOM 2396 O O . VAL A 1 306 ? 2.865 11.070 -17.930 1.00 91.31 306 VAL A O 1
ATOM 2399 N N . THR A 1 307 ? 2.581 9.417 -19.413 1.00 89.00 307 THR A N 1
ATOM 2400 C CA . THR A 1 307 ? 2.728 10.281 -20.595 1.00 89.00 307 THR A CA 1
ATOM 2401 C C . THR A 1 307 ? 1.629 11.341 -20.673 1.00 89.00 307 THR A C 1
ATOM 2403 O O . THR A 1 307 ? 1.920 12.505 -20.958 1.00 89.00 307 THR A O 1
ATOM 2406 N N . SER A 1 308 ? 0.370 10.974 -20.411 1.00 87.38 308 SER A N 1
ATOM 2407 C CA . SER A 1 308 ? -0.753 11.918 -20.429 1.00 87.38 308 SER A CA 1
ATOM 2408 C C . SER A 1 308 ? -0.588 13.006 -19.370 1.00 87.38 308 SER A C 1
ATOM 2410 O O . SER A 1 308 ? -0.733 14.188 -19.676 1.00 87.38 308 SER A O 1
ATOM 2412 N N . VAL A 1 309 ? -0.257 12.623 -18.134 1.00 90.00 309 VAL A N 1
ATOM 2413 C CA . VAL A 1 309 ? -0.073 13.571 -17.029 1.00 90.00 309 VAL A CA 1
ATOM 2414 C C . VAL A 1 309 ? 1.190 14.406 -17.239 1.00 90.00 309 VAL A C 1
ATOM 2416 O O . VAL A 1 309 ? 1.167 15.608 -16.989 1.00 90.00 309 VAL A O 1
ATOM 2419 N N . GLY A 1 310 ? 2.260 13.819 -17.780 1.00 90.44 310 GLY A N 1
ATOM 2420 C CA . GLY A 1 310 ? 3.466 14.529 -18.203 1.00 90.44 310 GLY A CA 1
ATOM 2421 C C . GLY A 1 310 ? 3.169 15.707 -19.121 1.00 90.44 310 GLY A C 1
ATOM 2422 O O . GLY A 1 310 ? 3.561 16.834 -18.821 1.00 90.44 310 GLY A O 1
ATOM 2423 N N . ARG A 1 311 ? 2.390 15.466 -20.185 1.00 86.75 311 ARG A N 1
ATOM 2424 C CA . ARG A 1 311 ? 1.973 16.515 -21.131 1.00 86.75 311 ARG A CA 1
ATOM 2425 C C . ARG A 1 311 ? 1.165 17.620 -20.456 1.00 86.75 311 ARG A C 1
ATOM 2427 O O . ARG A 1 311 ? 1.367 18.787 -20.765 1.00 86.75 311 ARG A O 1
ATOM 2434 N N . SER A 1 312 ? 0.281 17.269 -19.521 1.00 87.88 312 SER A N 1
ATOM 2435 C CA . SER A 1 312 ? -0.486 18.251 -18.742 1.00 87.88 312 SER A CA 1
ATOM 2436 C C . SER A 1 312 ? 0.365 19.078 -17.771 1.00 87.88 312 SER A C 1
ATOM 2438 O O . SER A 1 312 ? -0.106 20.108 -17.304 1.00 87.88 312 SER A O 1
ATOM 2440 N N . ASN A 1 313 ? 1.594 18.646 -17.472 1.00 88.75 313 ASN A N 1
ATOM 2441 C CA . ASN A 1 313 ? 2.530 19.314 -16.564 1.00 88.75 313 ASN A CA 1
ATOM 2442 C C . ASN A 1 313 ? 3.755 19.899 -17.312 1.00 88.75 313 ASN A C 1
ATOM 2444 O O . ASN A 1 313 ? 4.809 20.072 -16.709 1.00 88.75 313 ASN A O 1
ATOM 2448 N N . ASP A 1 314 ? 3.638 20.189 -18.617 1.00 89.75 314 ASP A N 1
ATOM 2449 C CA . ASP A 1 314 ? 4.699 20.769 -19.471 1.00 89.75 314 ASP A CA 1
ATOM 2450 C C . ASP A 1 314 ? 5.952 19.887 -19.675 1.00 89.75 314 ASP A C 1
ATOM 2452 O O . ASP A 1 314 ? 7.053 20.368 -19.981 1.00 89.75 314 ASP A O 1
ATOM 2456 N N . TYR A 1 315 ? 5.794 18.567 -19.569 1.00 89.06 315 TYR A N 1
ATOM 2457 C CA . TYR A 1 315 ? 6.841 17.597 -19.877 1.00 89.06 315 TYR A CA 1
ATOM 2458 C C . TYR A 1 315 ? 6.529 16.819 -21.158 1.00 89.06 315 TYR A C 1
ATOM 2460 O O . TYR A 1 315 ? 5.444 16.265 -21.335 1.00 89.06 315 TYR A O 1
ATOM 2468 N N . SER A 1 316 ? 7.531 16.703 -22.028 1.00 87.25 316 SER A N 1
ATOM 2469 C CA . SER A 1 316 ? 7.554 15.687 -23.075 1.00 87.25 316 SER A CA 1
ATOM 2470 C C . SER A 1 316 ? 8.071 14.402 -22.446 1.00 87.25 316 SER A C 1
ATOM 2472 O O . SER A 1 316 ? 9.268 14.265 -22.185 1.00 87.25 316 SER A O 1
ATOM 2474 N N . ILE A 1 317 ? 7.151 13.488 -22.154 1.00 85.81 317 ILE A N 1
ATOM 2475 C CA . ILE A 1 317 ? 7.476 12.177 -21.607 1.00 85.81 317 ILE A CA 1
ATOM 2476 C C . ILE A 1 317 ? 7.322 11.143 -22.708 1.00 85.81 317 ILE A C 1
ATOM 2478 O O . ILE A 1 317 ? 6.205 10.802 -23.105 1.00 85.81 317 ILE A O 1
ATOM 2482 N N . ASP A 1 318 ? 8.460 10.644 -23.161 1.00 80.69 318 ASP A N 1
ATOM 2483 C CA . ASP A 1 318 ? 8.536 9.494 -24.042 1.00 80.69 318 ASP A CA 1
ATOM 2484 C C . ASP A 1 318 ? 8.754 8.271 -23.153 1.00 80.69 318 ASP A C 1
ATOM 2486 O O . ASP A 1 318 ? 9.601 8.303 -22.258 1.00 80.69 318 ASP A O 1
ATOM 2490 N N . VAL A 1 319 ? 8.000 7.190 -23.360 1.00 73.75 319 VAL A N 1
ATOM 2491 C CA . VAL A 1 319 ? 8.305 5.917 -22.687 1.00 73.75 319 VAL A CA 1
ATOM 2492 C C . VAL A 1 319 ? 9.770 5.610 -22.978 1.00 73.75 319 VAL A C 1
ATOM 2494 O O . VAL A 1 319 ? 10.189 5.732 -24.133 1.00 73.75 319 VAL A O 1
ATOM 2497 N N . TYR A 1 320 ? 10.572 5.336 -21.939 1.00 64.31 320 TYR A N 1
ATOM 2498 C CA . TYR A 1 320 ? 11.978 4.987 -22.119 1.00 64.31 320 TYR A CA 1
ATOM 2499 C C . TYR A 1 320 ? 11.948 3.727 -22.956 1.00 64.31 320 TYR A C 1
ATOM 2501 O O . TYR A 1 320 ? 11.493 2.697 -22.473 1.00 64.31 320 TYR A O 1
ATOM 2509 N N . SER A 1 321 ? 12.214 3.892 -24.255 1.00 67.19 321 SER A N 1
ATOM 2510 C CA . SER A 1 321 ? 11.618 2.990 -25.231 1.00 67.19 321 SER A CA 1
ATOM 2511 C C . SER A 1 321 ? 12.035 1.578 -24.878 1.00 67.19 321 SER A C 1
ATOM 2513 O O . SER A 1 321 ? 13.228 1.337 -24.693 1.00 67.19 321 SER A O 1
ATOM 2515 N N . ASP A 1 322 ? 11.085 0.650 -24.811 1.00 71.69 322 ASP A N 1
ATOM 2516 C CA . ASP A 1 322 ? 11.408 -0.761 -24.596 1.00 71.69 322 ASP A CA 1
ATOM 2517 C C . ASP A 1 322 ? 12.448 -1.256 -25.598 1.00 71.69 322 ASP A C 1
ATOM 2519 O O . ASP A 1 322 ? 13.173 -2.200 -25.324 1.00 71.69 322 ASP A O 1
ATOM 2523 N N . LYS A 1 323 ? 12.576 -0.567 -26.738 1.00 80.56 323 LYS A N 1
ATOM 2524 C CA . LYS A 1 323 ? 13.704 -0.676 -27.653 1.00 80.56 323 LYS A CA 1
ATOM 2525 C C . LYS A 1 323 ? 15.054 -0.392 -26.995 1.00 80.56 323 LYS A C 1
ATOM 2527 O O . LYS A 1 323 ? 15.889 -1.285 -26.985 1.00 80.56 323 LYS A O 1
ATOM 2532 N N . GLN A 1 324 ? 15.268 0.810 -26.464 1.00 80.50 324 GLN A N 1
ATOM 2533 C CA . GLN A 1 324 ? 16.520 1.187 -25.805 1.00 80.50 324 GLN A CA 1
ATOM 2534 C C . GLN A 1 324 ? 16.828 0.261 -24.625 1.00 80.50 324 GLN A C 1
ATOM 2536 O O . GLN A 1 324 ? 17.945 -0.228 -24.520 1.00 80.50 324 GLN A O 1
ATOM 2541 N N . GLU A 1 325 ? 15.840 -0.050 -23.782 1.00 78.00 325 GLU A N 1
ATOM 2542 C CA . GLU A 1 325 ? 16.054 -0.962 -22.654 1.00 78.00 325 GLU A CA 1
ATOM 2543 C C . GLU A 1 325 ? 16.373 -2.391 -23.122 1.00 78.00 325 GLU A C 1
ATOM 2545 O O . GLU A 1 325 ? 17.253 -3.055 -22.567 1.00 78.00 325 GLU A O 1
ATOM 2550 N N . CYS A 1 326 ? 15.693 -2.872 -24.165 1.00 85.19 326 CYS A N 1
ATOM 2551 C CA . CYS A 1 326 ? 16.001 -4.156 -24.778 1.00 85.19 326 CYS A CA 1
ATOM 2552 C C . CYS A 1 326 ? 17.435 -4.172 -25.318 1.00 85.19 326 CYS A C 1
ATOM 2554 O O . CYS A 1 326 ? 18.184 -5.101 -25.026 1.00 85.19 326 CYS A O 1
ATOM 2556 N N . GLU A 1 327 ? 17.835 -3.137 -26.057 1.00 85.88 327 GLU A N 1
ATOM 2557 C CA . GLU A 1 327 ? 19.165 -3.000 -26.658 1.00 85.88 327 GLU A CA 1
ATOM 2558 C C . GLU A 1 327 ? 20.275 -2.879 -25.595 1.00 85.88 327 GLU A C 1
ATOM 2560 O O . GLU A 1 327 ? 21.288 -3.576 -25.692 1.00 85.88 327 GLU A O 1
ATOM 2565 N N . ASP A 1 328 ? 20.068 -2.089 -24.537 1.00 78.94 328 ASP A N 1
ATOM 2566 C CA . ASP A 1 328 ? 21.014 -1.917 -23.422 1.00 78.94 328 ASP A CA 1
ATOM 2567 C C . ASP A 1 328 ? 21.238 -3.232 -22.658 1.00 78.94 328 ASP A C 1
ATOM 2569 O O . ASP A 1 328 ? 22.350 -3.542 -22.220 1.00 78.94 328 ASP A O 1
ATOM 2573 N N . ASN A 1 329 ? 20.204 -4.076 -22.587 1.00 76.56 329 ASN A N 1
ATOM 2574 C CA . ASN A 1 329 ? 20.280 -5.431 -22.040 1.00 76.56 329 ASN A CA 1
ATOM 2575 C C . ASN A 1 329 ? 20.821 -6.468 -23.040 1.00 76.56 329 ASN A C 1
ATOM 2577 O O . ASN A 1 329 ? 20.666 -7.675 -22.832 1.00 76.56 329 ASN A O 1
ATOM 2581 N N . LYS A 1 330 ? 21.476 -6.018 -24.121 1.00 86.56 330 LYS A N 1
ATOM 2582 C CA . LYS A 1 330 ? 22.002 -6.858 -25.214 1.00 86.56 330 LYS A CA 1
ATOM 2583 C C . LYS A 1 330 ? 20.922 -7.721 -25.874 1.00 86.56 330 LYS A C 1
ATOM 2585 O O . LYS A 1 330 ? 21.207 -8.803 -26.394 1.00 86.56 330 LYS A O 1
ATOM 2590 N N . GLY A 1 331 ? 19.679 -7.266 -25.811 1.00 89.44 331 GLY A N 1
ATOM 2591 C CA . GLY A 1 331 ? 18.539 -7.880 -26.457 1.00 89.44 331 GLY A CA 1
ATOM 2592 C C . GLY A 1 331 ? 18.379 -7.436 -27.907 1.00 89.44 331 GLY A C 1
ATOM 2593 O O . GLY A 1 331 ? 19.057 -6.540 -28.407 1.00 89.44 331 GLY A O 1
ATOM 2594 N N . VAL A 1 332 ? 17.467 -8.107 -28.599 1.00 91.56 332 VAL A N 1
ATOM 2595 C CA . VAL A 1 332 ? 17.045 -7.816 -29.962 1.00 91.56 332 VAL A CA 1
ATOM 2596 C C . VAL A 1 332 ? 15.601 -7.353 -29.901 1.00 91.56 332 VAL A C 1
ATOM 2598 O O . VAL A 1 332 ? 14.696 -8.134 -29.600 1.00 91.56 332 VAL A O 1
ATOM 2601 N N . TYR A 1 333 ? 15.399 -6.071 -30.185 1.00 91.25 333 TYR A N 1
ATOM 2602 C CA . TYR A 1 333 ? 14.077 -5.483 -30.304 1.00 91.25 333 TYR A CA 1
ATOM 2603 C C . TYR A 1 333 ? 13.502 -5.777 -31.689 1.00 91.25 333 TYR A C 1
ATOM 2605 O O . TYR A 1 333 ? 14.088 -5.418 -32.711 1.00 91.25 333 TYR A O 1
ATOM 2613 N N . LEU A 1 334 ? 12.354 -6.443 -31.721 1.00 91.62 334 LEU A N 1
ATOM 2614 C CA . LEU A 1 334 ? 11.668 -6.841 -32.940 1.00 91.62 334 LEU A CA 1
ATOM 2615 C C . LEU A 1 334 ? 10.331 -6.115 -33.029 1.00 91.62 334 LEU A C 1
ATOM 2617 O O . LEU A 1 334 ? 9.459 -6.326 -32.185 1.00 91.62 334 LEU A O 1
ATOM 2621 N N . SER A 1 335 ? 10.139 -5.325 -34.089 1.00 88.69 335 SER A N 1
ATOM 2622 C CA . SER A 1 335 ? 8.845 -4.704 -34.379 1.00 88.69 335 SER A CA 1
ATOM 2623 C C . SER A 1 335 ? 8.514 -4.587 -35.875 1.00 88.69 335 SER A C 1
ATOM 2625 O O . SER A 1 335 ? 9.420 -4.513 -36.706 1.00 88.69 335 SER A O 1
ATOM 2627 N N . PHE A 1 336 ? 7.218 -4.572 -36.216 1.00 76.94 336 PHE A N 1
ATOM 2628 C CA . PHE A 1 336 ? 6.725 -4.105 -37.523 1.00 76.94 336 PHE A CA 1
ATOM 2629 C C . PHE A 1 336 ? 6.471 -2.592 -37.544 1.00 76.94 336 PHE A C 1
ATOM 2631 O O . PHE A 1 336 ? 6.629 -1.968 -38.590 1.00 76.94 336 PHE A O 1
ATOM 2638 N N . ASP A 1 337 ? 6.037 -2.027 -36.414 1.00 78.31 337 ASP A N 1
ATOM 2639 C CA . ASP A 1 337 ? 5.630 -0.629 -36.247 1.00 78.31 337 ASP A CA 1
ATOM 2640 C C . ASP A 1 337 ? 5.781 -0.169 -34.783 1.00 78.31 337 ASP A C 1
ATOM 2642 O O . ASP A 1 337 ? 6.154 -0.934 -33.903 1.00 78.31 337 ASP A O 1
ATOM 2646 N N . ASP A 1 338 ? 5.466 1.079 -34.460 1.00 69.44 338 ASP A N 1
ATOM 2647 C CA . ASP A 1 338 ? 5.630 1.568 -33.082 1.00 69.44 338 ASP A CA 1
ATOM 2648 C C . ASP A 1 338 ? 4.569 1.019 -32.099 1.00 69.44 338 ASP A C 1
ATOM 2650 O O . ASP A 1 338 ? 4.553 1.394 -30.927 1.00 69.44 338 ASP A O 1
ATOM 2654 N N . LYS A 1 339 ? 3.643 0.154 -32.549 1.00 73.81 339 LYS A N 1
ATOM 2655 C CA . LYS A 1 339 ? 2.486 -0.293 -31.756 1.00 73.81 339 LYS A CA 1
ATOM 2656 C C . LYS A 1 339 ? 2.666 -1.671 -31.144 1.00 73.81 339 LYS A C 1
ATOM 2658 O O . LYS A 1 339 ? 2.116 -1.907 -30.070 1.00 73.81 339 LYS A O 1
ATOM 2663 N N . LYS A 1 340 ? 3.375 -2.590 -31.804 1.00 84.38 340 LYS A N 1
ATOM 2664 C CA . LYS A 1 340 ? 3.569 -3.963 -31.308 1.00 84.38 340 LYS A CA 1
ATOM 2665 C C . LYS A 1 340 ? 5.013 -4.411 -31.450 1.00 84.38 340 LYS A C 1
ATOM 2667 O O . LYS A 1 340 ? 5.488 -4.588 -32.561 1.00 84.38 340 LYS A O 1
ATOM 2672 N N . TYR A 1 341 ? 5.665 -4.752 -30.352 1.00 89.25 341 TYR A N 1
ATOM 2673 C CA . TYR A 1 341 ? 7.037 -5.244 -30.358 1.00 89.25 341 TYR A CA 1
ATOM 2674 C C . TYR A 1 341 ? 7.239 -6.411 -29.401 1.00 89.25 341 TYR A C 1
ATOM 2676 O O . TYR A 1 341 ? 6.421 -6.686 -28.520 1.00 89.25 341 TYR A O 1
ATOM 2684 N N . VAL A 1 342 ? 8.354 -7.105 -29.609 1.00 91.44 342 VAL A N 1
ATOM 2685 C CA . VAL A 1 342 ? 8.867 -8.164 -28.744 1.00 91.44 342 VAL A CA 1
ATOM 2686 C C . VAL A 1 342 ? 10.344 -7.896 -28.490 1.00 91.44 342 VAL A C 1
ATOM 2688 O O . VAL A 1 342 ? 11.099 -7.652 -29.433 1.00 91.44 342 VAL A O 1
ATOM 2691 N N . CYS A 1 343 ? 10.763 -7.973 -27.231 1.00 91.94 343 CYS A N 1
ATOM 2692 C CA . CYS A 1 343 ? 12.173 -7.965 -26.867 1.00 91.94 343 CYS A CA 1
ATOM 2693 C C . CYS A 1 343 ? 12.679 -9.392 -26.651 1.00 91.94 343 CYS A C 1
ATOM 2695 O O . CYS A 1 343 ? 12.127 -10.154 -25.855 1.00 91.94 343 CYS A O 1
ATOM 2697 N N . LEU A 1 344 ? 13.760 -9.739 -27.340 1.00 91.94 344 LEU A N 1
ATOM 2698 C CA . LEU A 1 344 ? 14.448 -11.016 -27.207 1.00 91.94 344 LEU A CA 1
ATOM 2699 C C . LEU A 1 344 ? 15.764 -10.816 -26.459 1.00 91.94 344 LEU A C 1
ATOM 2701 O O . LEU A 1 344 ? 16.631 -10.116 -26.959 1.00 91.94 344 LEU A O 1
ATOM 2705 N N . VAL A 1 345 ? 15.973 -11.451 -25.307 1.00 89.81 345 VAL A N 1
ATOM 2706 C CA . VAL A 1 345 ? 17.228 -11.324 -24.537 1.00 89.81 345 VAL A CA 1
ATOM 2707 C C . VAL A 1 345 ? 18.057 -12.601 -24.595 1.00 89.81 345 VAL A C 1
ATOM 2709 O O . VAL A 1 345 ? 17.522 -13.709 -24.510 1.00 89.81 345 VAL A O 1
ATOM 2712 N N . ALA A 1 346 ? 19.372 -12.449 -24.762 1.00 85.12 346 ALA A N 1
ATOM 2713 C CA . ALA A 1 346 ? 20.290 -13.576 -24.840 1.00 85.12 346 ALA A CA 1
ATOM 2714 C C . ALA A 1 346 ? 20.474 -14.225 -23.462 1.00 85.12 346 ALA A C 1
ATOM 2716 O O . ALA A 1 346 ? 20.782 -13.544 -22.485 1.00 85.12 346 ALA A O 1
ATOM 2717 N N . ASN A 1 347 ? 20.371 -15.555 -23.416 1.00 70.00 347 ASN A N 1
ATOM 2718 C CA . ASN A 1 347 ? 20.833 -16.381 -22.298 1.00 70.00 347 ASN A CA 1
ATOM 2719 C C . ASN A 1 347 ? 20.324 -15.931 -20.904 1.00 70.00 347 ASN A C 1
ATOM 2721 O O . ASN A 1 347 ? 21.141 -15.589 -20.038 1.00 70.00 347 ASN A O 1
ATOM 2725 N N . PRO A 1 348 ? 18.999 -15.933 -20.648 1.00 60.81 348 PRO A N 1
ATOM 2726 C CA . PRO A 1 348 ? 18.510 -15.698 -19.296 1.00 60.81 348 PRO A CA 1
ATOM 2727 C C . PRO A 1 348 ? 19.104 -16.768 -18.372 1.00 60.81 348 PRO A C 1
ATOM 2729 O O . PRO A 1 348 ? 19.092 -17.955 -18.691 1.00 60.81 348 PRO A O 1
ATOM 2732 N N . LYS A 1 349 ? 19.644 -16.354 -17.221 1.00 60.50 349 LYS A N 1
ATOM 2733 C CA . LYS A 1 349 ? 20.188 -17.262 -16.190 1.00 60.50 349 LYS A CA 1
ATOM 2734 C C . LYS A 1 349 ? 19.115 -18.155 -15.539 1.00 60.50 349 LYS A C 1
ATOM 2736 O O . LYS A 1 349 ? 19.439 -18.956 -14.670 1.00 60.50 349 LYS A O 1
ATOM 2741 N N . GLU A 1 350 ? 17.861 -17.991 -15.938 1.00 56.06 350 GLU A N 1
ATOM 2742 C CA . GLU A 1 350 ? 16.671 -18.592 -15.345 1.00 56.06 350 GLU A CA 1
ATOM 2743 C C . GLU A 1 350 ? 16.171 -19.797 -16.150 1.00 56.06 350 GLU A C 1
ATOM 2745 O O . GLU A 1 350 ? 16.568 -20.015 -17.298 1.00 56.06 350 GLU A O 1
ATOM 2750 N N . ASP A 1 351 ? 15.318 -20.600 -15.513 1.00 55.00 351 ASP A N 1
ATOM 2751 C CA . ASP A 1 351 ? 14.875 -21.909 -15.987 1.00 55.00 351 ASP A CA 1
ATOM 2752 C C . ASP A 1 351 ? 14.290 -21.853 -17.412 1.00 55.00 351 ASP A C 1
ATOM 2754 O O . ASP A 1 351 ? 13.306 -21.169 -17.703 1.00 55.00 351 ASP A O 1
ATOM 2758 N N . ARG A 1 352 ? 14.918 -22.595 -18.331 1.00 59.31 352 ARG A N 1
ATOM 2759 C CA . ARG A 1 352 ? 14.597 -22.602 -19.770 1.00 59.31 352 ARG A CA 1
ATOM 2760 C C . ARG A 1 352 ? 13.229 -23.207 -20.081 1.00 59.31 352 ARG A C 1
ATOM 2762 O O . ARG A 1 352 ? 12.787 -23.124 -21.220 1.00 59.31 352 ARG A O 1
ATOM 2769 N N . ARG A 1 353 ? 12.593 -23.860 -19.104 1.00 56.81 353 ARG A N 1
ATOM 2770 C CA . ARG A 1 353 ? 11.322 -24.573 -19.288 1.00 56.81 353 ARG A CA 1
ATOM 2771 C C . ARG A 1 353 ? 10.103 -23.657 -19.279 1.00 56.81 353 ARG A C 1
ATOM 2773 O O . ARG A 1 353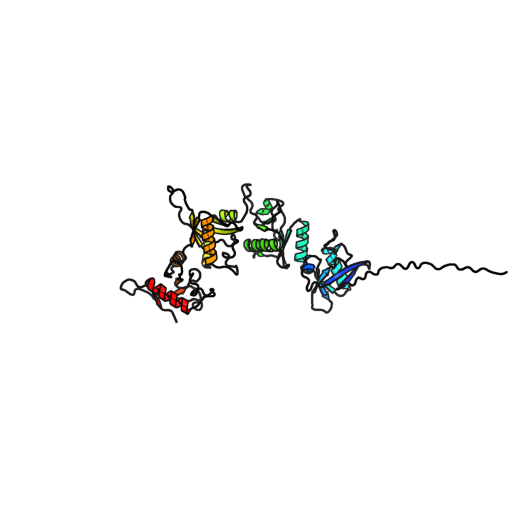 ? 9.069 -24.056 -19.800 1.00 56.81 353 ARG A O 1
ATOM 2780 N N . GLU A 1 354 ? 10.227 -22.452 -18.728 1.00 57.12 354 GLU A N 1
ATOM 2781 C CA . GLU A 1 354 ? 9.090 -21.541 -18.536 1.00 57.12 354 GLU A CA 1
ATOM 2782 C C . GLU A 1 354 ? 9.097 -20.338 -19.487 1.00 57.12 354 GLU A C 1
ATOM 2784 O O . GLU A 1 354 ? 8.112 -19.609 -19.553 1.00 57.12 354 GLU A O 1
ATOM 2789 N N . LYS A 1 355 ? 10.168 -20.134 -20.269 1.00 64.12 355 LYS A N 1
ATOM 2790 C CA . LYS A 1 355 ? 10.273 -19.004 -21.205 1.00 64.12 355 LYS A CA 1
ATOM 2791 C C . LYS A 1 355 ? 10.263 -19.455 -22.660 1.00 64.12 355 LYS A C 1
ATOM 2793 O O . LYS A 1 355 ? 10.863 -20.460 -23.032 1.00 64.12 355 LYS A O 1
ATOM 2798 N N . HIS A 1 356 ? 9.614 -18.661 -23.509 1.00 79.81 356 HIS A N 1
ATOM 2799 C CA . HIS A 1 356 ? 9.579 -18.862 -24.957 1.00 79.81 356 HIS A CA 1
ATOM 2800 C C . HIS A 1 356 ? 10.928 -18.511 -25.570 1.00 79.81 356 HIS A C 1
ATOM 2802 O O . HIS A 1 356 ? 11.193 -17.359 -25.927 1.00 79.81 356 HIS A O 1
ATOM 2808 N N . CYS A 1 357 ? 11.798 -19.512 -25.634 1.00 86.44 357 CYS A N 1
ATOM 2809 C CA . CYS A 1 357 ? 13.133 -19.380 -26.182 1.00 86.44 357 CYS A CA 1
ATOM 2810 C C . CYS A 1 357 ? 13.195 -19.863 -27.635 1.00 86.44 357 CYS A C 1
ATOM 2812 O O . CYS A 1 357 ? 12.523 -20.809 -28.037 1.00 86.44 357 CYS A O 1
ATOM 2814 N N . LEU A 1 358 ? 14.027 -19.203 -28.429 1.00 89.12 358 LEU A N 1
ATOM 2815 C CA . LEU A 1 358 ? 14.212 -19.438 -29.852 1.00 89.12 358 LEU A CA 1
ATOM 2816 C C . LEU A 1 358 ? 15.672 -19.208 -30.231 1.00 89.12 358 LEU A C 1
ATOM 2818 O O . LEU A 1 358 ? 16.410 -18.503 -29.540 1.00 89.12 358 LEU A O 1
ATOM 2822 N N . THR A 1 359 ? 16.097 -19.807 -31.336 1.00 87.69 359 THR A N 1
ATOM 2823 C CA . THR A 1 359 ? 17.432 -19.559 -31.879 1.00 87.69 359 THR A CA 1
ATOM 2824 C C . THR A 1 359 ? 17.346 -18.439 -32.901 1.00 87.69 359 THR A C 1
ATOM 2826 O O . THR A 1 359 ? 16.541 -18.499 -33.834 1.00 87.69 359 THR A O 1
ATOM 2829 N N . LEU A 1 360 ? 18.177 -17.416 -32.728 1.00 85.75 360 LEU A N 1
ATOM 2830 C CA . LEU A 1 360 ? 18.219 -16.257 -33.611 1.00 85.75 360 LEU A CA 1
ATOM 2831 C C . LEU A 1 360 ? 19.506 -16.280 -34.443 1.00 85.75 360 LEU A C 1
ATOM 2833 O O . LEU A 1 360 ? 20.606 -16.406 -33.908 1.00 85.75 360 LEU A O 1
ATOM 2837 N N . LYS A 1 361 ? 19.366 -16.116 -35.758 1.00 85.88 361 LYS A N 1
ATOM 2838 C CA . LYS A 1 361 ? 20.460 -15.977 -36.722 1.00 85.88 361 LYS A CA 1
ATOM 2839 C C . LYS A 1 361 ? 20.355 -14.628 -37.422 1.00 85.88 361 LYS A C 1
ATOM 2841 O O . LYS A 1 361 ? 19.338 -14.328 -38.045 1.00 85.88 361 LYS A O 1
ATOM 2846 N N . LYS A 1 362 ? 21.399 -13.804 -37.342 1.00 79.56 362 LYS A N 1
ATOM 2847 C CA . LYS A 1 362 ? 21.449 -12.514 -38.044 1.00 79.56 362 LYS A CA 1
ATOM 2848 C C . LYS A 1 362 ? 21.975 -12.716 -39.465 1.00 79.56 362 LYS A C 1
ATOM 2850 O O . LYS A 1 362 ? 23.046 -13.295 -39.643 1.00 79.56 362 LYS A O 1
ATOM 2855 N N . TYR A 1 363 ? 21.244 -12.228 -40.466 1.00 72.44 363 TYR A N 1
ATOM 2856 C CA . TYR A 1 363 ? 21.737 -12.202 -41.842 1.00 72.44 363 TYR A CA 1
ATOM 2857 C C . TYR A 1 363 ? 22.514 -10.909 -42.089 1.00 72.44 363 TYR A C 1
ATOM 2859 O O . TYR A 1 363 ? 21.962 -9.815 -41.999 1.00 72.44 363 TYR A O 1
ATOM 2867 N N . THR A 1 364 ? 23.793 -11.033 -42.443 1.00 64.50 364 THR A N 1
ATOM 2868 C CA . THR A 1 364 ? 24.600 -9.910 -42.936 1.00 64.50 364 THR A CA 1
ATOM 2869 C C . THR A 1 364 ? 24.908 -10.184 -44.405 1.00 64.50 364 THR A C 1
ATOM 2871 O O . THR A 1 364 ? 25.406 -11.261 -44.720 1.00 64.50 364 THR A O 1
ATOM 2874 N N . TYR A 1 365 ? 24.534 -9.257 -45.295 1.00 55.38 365 TYR A N 1
ATOM 2875 C CA . TYR A 1 365 ? 24.643 -9.334 -46.763 1.00 55.38 365 TYR A CA 1
ATOM 2876 C C . TYR A 1 365 ? 25.659 -10.371 -47.287 1.00 55.38 365 TYR A C 1
ATOM 2878 O O . TYR A 1 365 ? 26.865 -10.137 -47.292 1.00 55.38 365 TYR A O 1
ATOM 2886 N N . GLY A 1 366 ? 25.147 -11.512 -47.755 1.00 63.53 366 GLY A N 1
ATOM 2887 C CA . GLY A 1 366 ? 25.904 -12.498 -48.530 1.00 63.53 366 GLY A CA 1
ATOM 2888 C C . GLY A 1 366 ? 26.703 -13.548 -47.752 1.00 63.53 366 GLY A C 1
ATOM 2889 O O . GLY A 1 366 ? 27.130 -14.506 -48.383 1.00 63.53 366 GLY A O 1
ATOM 2890 N N . ASN A 1 367 ? 26.863 -13.445 -46.426 1.00 60.19 367 ASN A N 1
ATOM 2891 C CA . ASN A 1 367 ? 27.550 -14.464 -45.621 1.00 60.19 367 ASN A CA 1
ATOM 2892 C C . ASN A 1 367 ? 26.766 -14.783 -44.337 1.00 60.19 367 ASN A C 1
ATOM 2894 O O . ASN A 1 367 ? 26.469 -13.895 -43.536 1.00 60.19 367 ASN A O 1
ATOM 2898 N N . GLU A 1 368 ? 26.454 -16.065 -44.114 1.00 60.81 368 GLU A N 1
ATOM 2899 C CA . GLU A 1 368 ? 25.840 -16.557 -42.872 1.00 60.81 368 GLU A CA 1
ATOM 2900 C C . GLU A 1 368 ? 26.881 -16.505 -41.735 1.00 60.81 368 GLU A C 1
ATOM 2902 O O . GLU A 1 368 ? 27.502 -17.496 -41.368 1.00 60.81 368 GLU A O 1
ATOM 2907 N N . GLN A 1 369 ? 27.121 -15.310 -41.192 1.00 56.66 369 GLN A N 1
ATOM 2908 C CA . GLN A 1 369 ? 27.864 -15.108 -39.951 1.00 56.66 369 GLN A CA 1
ATOM 2909 C C . GLN A 1 369 ? 26.873 -15.062 -38.791 1.00 56.66 369 GLN A C 1
ATOM 2911 O O . GLN A 1 369 ? 26.465 -13.989 -38.355 1.00 56.66 369 GLN A O 1
ATOM 2916 N N . SER A 1 370 ? 26.462 -16.212 -38.266 1.00 58.06 370 SER A N 1
ATOM 2917 C CA . SER A 1 370 ? 25.896 -16.210 -36.916 1.00 58.06 370 SER A CA 1
ATOM 2918 C C . SER A 1 370 ? 26.135 -17.517 -36.180 1.00 58.06 370 SER A C 1
ATOM 2920 O O . SER A 1 370 ? 25.951 -18.617 -36.696 1.00 58.06 370 SER A O 1
ATOM 2922 N N . LYS A 1 371 ? 26.574 -17.355 -34.934 1.00 68.50 371 LYS A N 1
ATOM 2923 C CA . LYS A 1 371 ? 26.533 -18.381 -33.905 1.00 68.50 371 LYS A CA 1
ATOM 2924 C C . LYS A 1 371 ? 25.060 -18.572 -33.538 1.00 68.50 371 LYS A C 1
ATOM 2926 O O . LYS A 1 371 ? 24.350 -17.584 -33.377 1.00 68.50 371 LYS A O 1
ATOM 2931 N N . ASN A 1 372 ? 24.608 -19.819 -33.433 1.00 76.19 372 ASN A N 1
ATOM 2932 C CA . ASN A 1 372 ? 23.273 -20.126 -32.922 1.00 76.19 372 ASN A CA 1
ATOM 2933 C C . ASN A 1 372 ? 23.207 -19.686 -31.458 1.00 76.19 372 ASN A C 1
ATOM 2935 O O . ASN A 1 372 ? 23.693 -20.395 -30.575 1.00 76.19 372 ASN A O 1
ATOM 2939 N N . GLU A 1 373 ? 22.657 -18.502 -31.214 1.00 84.50 373 GLU A N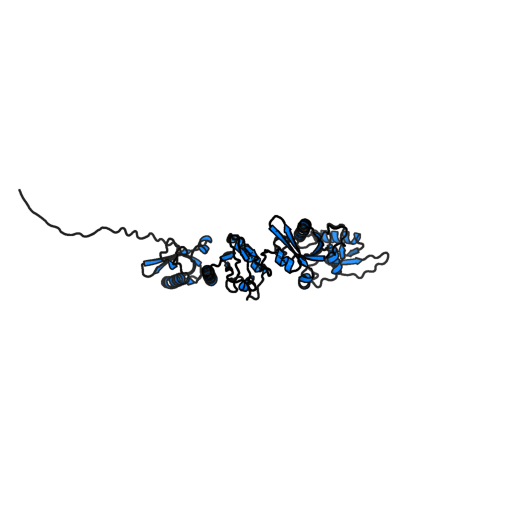 1
ATOM 2940 C CA . GLU A 1 373 ? 22.445 -17.983 -29.870 1.00 84.50 373 GLU A CA 1
ATOM 2941 C C . GLU A 1 373 ? 20.971 -18.132 -29.495 1.00 84.50 373 GLU A C 1
ATOM 2943 O O . GLU A 1 373 ? 20.068 -17.866 -30.293 1.00 84.50 373 GLU A O 1
ATOM 2948 N N . LEU A 1 374 ? 20.748 -18.637 -28.280 1.00 86.88 374 LEU A N 1
ATOM 2949 C CA . LEU A 1 374 ? 19.424 -18.826 -27.708 1.00 86.88 374 LEU A CA 1
ATOM 2950 C C . LEU A 1 374 ? 18.970 -17.504 -27.089 1.00 86.88 374 LEU A C 1
ATOM 2952 O O . LEU A 1 374 ? 19.600 -16.998 -26.154 1.00 86.88 374 LEU A O 1
ATOM 2956 N N . TYR A 1 375 ? 17.857 -16.990 -27.588 1.00 90.19 375 TYR A N 1
ATOM 2957 C CA . TYR A 1 375 ? 17.183 -15.822 -27.049 1.00 90.19 375 TYR A CA 1
ATOM 2958 C C . TYR A 1 375 ? 15.835 -16.223 -26.485 1.00 90.19 375 TYR A C 1
ATOM 2960 O O . TYR A 1 375 ? 15.187 -17.111 -27.027 1.00 90.19 375 TYR A O 1
ATOM 2968 N N . CYS A 1 376 ? 15.388 -15.549 -25.436 1.00 89.88 376 CYS A N 1
ATOM 2969 C CA . CYS A 1 376 ? 14.054 -15.755 -24.888 1.00 89.88 376 CYS A CA 1
ATOM 2970 C C . CYS A 1 376 ? 13.287 -14.440 -24.869 1.00 89.88 376 CYS A C 1
ATOM 2972 O O . CYS A 1 376 ? 13.883 -13.369 -24.733 1.00 89.88 376 CYS A O 1
ATOM 2974 N N . ILE A 1 377 ? 11.967 -14.526 -25.009 1.00 90.38 377 ILE A N 1
ATOM 2975 C CA . ILE A 1 377 ? 11.094 -13.358 -24.893 1.00 90.38 377 ILE A CA 1
ATOM 2976 C C . ILE A 1 377 ? 11.200 -12.796 -23.475 1.00 90.38 377 ILE A C 1
ATOM 2978 O O . ILE A 1 377 ? 10.994 -13.514 -22.495 1.00 90.38 377 ILE A O 1
ATOM 2982 N N . ARG A 1 378 ? 11.528 -11.505 -23.371 1.00 86.81 378 ARG A N 1
ATOM 2983 C CA . ARG A 1 378 ? 11.446 -10.752 -22.120 1.00 86.81 378 ARG A CA 1
ATOM 2984 C C . ARG A 1 378 ? 10.112 -10.031 -22.076 1.00 86.81 378 ARG A C 1
ATOM 2986 O O . ARG A 1 378 ? 9.904 -9.038 -22.770 1.00 86.81 378 ARG A O 1
ATOM 2993 N N . GLU A 1 379 ? 9.212 -10.550 -21.257 1.00 82.56 379 GLU A N 1
ATOM 2994 C CA . GLU A 1 379 ? 7.821 -10.091 -21.186 1.00 82.56 379 GLU A CA 1
ATOM 2995 C C . GLU A 1 379 ? 7.701 -8.630 -20.754 1.00 82.56 379 GLU A C 1
ATOM 2997 O O . GLU A 1 379 ? 6.884 -7.894 -21.292 1.00 82.56 379 GLU A O 1
ATOM 3002 N N . GLN A 1 380 ? 8.575 -8.197 -19.844 1.00 74.75 380 GLN A N 1
ATOM 3003 C CA . GLN A 1 380 ? 8.626 -6.830 -19.316 1.00 74.75 380 GLN A CA 1
ATOM 3004 C C . GLN A 1 380 ? 8.902 -5.778 -20.397 1.00 74.75 380 GLN A C 1
ATOM 3006 O O . GLN A 1 380 ? 8.479 -4.641 -20.253 1.00 74.75 380 GLN A O 1
ATOM 3011 N N . ASN A 1 381 ? 9.568 -6.173 -21.487 1.00 80.62 381 ASN A N 1
ATOM 3012 C CA . ASN A 1 381 ? 9.915 -5.308 -22.616 1.00 80.62 381 ASN A CA 1
ATOM 3013 C C . ASN A 1 381 ? 9.200 -5.766 -23.897 1.00 80.62 381 ASN A C 1
ATOM 3015 O O . ASN A 1 381 ? 9.723 -5.640 -25.005 1.00 80.62 381 ASN A O 1
ATOM 3019 N N . THR A 1 382 ? 8.019 -6.370 -23.751 1.00 84.88 382 THR A N 1
ATOM 3020 C CA . THR A 1 382 ? 7.204 -6.893 -24.850 1.00 84.88 382 THR A CA 1
ATOM 3021 C C . THR A 1 382 ? 5.757 -6.453 -24.653 1.00 84.88 382 THR A C 1
ATOM 3023 O O . THR A 1 382 ? 5.079 -6.925 -23.744 1.00 84.88 382 THR A O 1
ATOM 3026 N N . ASN A 1 383 ? 5.244 -5.587 -25.531 1.00 82.94 383 ASN A N 1
ATOM 3027 C CA . ASN A 1 383 ? 3.849 -5.133 -25.455 1.00 82.94 383 ASN A CA 1
ATOM 3028 C C . ASN A 1 383 ? 2.882 -5.934 -26.341 1.00 82.94 383 ASN A C 1
ATOM 3030 O O . ASN A 1 383 ? 1.676 -5.674 -26.337 1.00 82.94 383 ASN A O 1
ATOM 3034 N N . ASN A 1 384 ? 3.376 -6.906 -27.113 1.00 87.44 384 ASN A N 1
ATOM 3035 C CA . ASN A 1 384 ? 2.493 -7.810 -27.832 1.00 87.44 384 ASN A CA 1
ATOM 3036 C C . ASN A 1 384 ? 1.804 -8.753 -26.837 1.00 87.44 384 ASN A C 1
ATOM 3038 O O . ASN A 1 384 ? 2.427 -9.674 -26.311 1.00 87.44 384 ASN A O 1
ATOM 3042 N N . SER A 1 385 ? 0.500 -8.553 -26.631 1.00 85.69 385 SER A N 1
ATOM 3043 C CA . SER A 1 385 ? -0.314 -9.337 -25.697 1.00 85.69 385 SER A CA 1
ATOM 3044 C C . SER A 1 385 ? -0.267 -10.842 -25.949 1.00 85.69 385 SER A C 1
ATOM 3046 O O . SER A 1 385 ? -0.387 -11.613 -25.008 1.00 85.69 385 SER A O 1
ATOM 3048 N N . ASN A 1 386 ? -0.064 -11.273 -27.197 1.00 90.19 386 ASN A N 1
ATOM 3049 C CA . ASN A 1 386 ? -0.003 -12.699 -27.514 1.00 90.19 386 ASN A CA 1
ATOM 3050 C C . ASN A 1 386 ? 1.284 -13.341 -26.973 1.00 90.19 386 ASN A C 1
ATOM 3052 O O . ASN A 1 386 ? 1.324 -14.555 -26.818 1.00 90.19 386 ASN A O 1
ATOM 3056 N N . CYS A 1 387 ? 2.313 -12.534 -26.693 1.00 88.75 387 CYS A N 1
ATOM 3057 C CA . CYS A 1 387 ? 3.650 -12.943 -26.264 1.00 88.75 387 CYS A CA 1
ATOM 3058 C C . CYS A 1 387 ? 3.949 -12.711 -24.777 1.00 88.75 387 CYS A C 1
ATOM 3060 O O . CYS A 1 387 ? 5.080 -12.933 -24.355 1.00 88.75 387 CYS A O 1
ATOM 3062 N N . ASN A 1 388 ? 2.976 -12.246 -23.997 1.00 84.00 388 ASN A N 1
ATOM 3063 C CA . ASN A 1 388 ? 3.111 -12.046 -22.557 1.00 84.00 388 ASN A CA 1
ATOM 3064 C C . ASN A 1 388 ? 2.293 -13.129 -21.845 1.00 84.00 388 ASN A C 1
ATOM 3066 O O . ASN A 1 388 ? 1.069 -13.099 -21.967 1.00 84.00 388 ASN A O 1
ATOM 3070 N N . ILE A 1 389 ? 2.931 -14.062 -21.123 1.00 81.00 389 ILE A N 1
ATOM 3071 C CA . ILE A 1 389 ? 2.259 -15.233 -20.523 1.00 81.00 389 ILE A CA 1
ATOM 3072 C C . ILE A 1 389 ? 1.182 -14.857 -19.499 1.00 81.00 389 ILE A C 1
ATOM 3074 O O . ILE A 1 389 ? 0.256 -15.626 -19.244 1.00 81.00 389 ILE A O 1
ATOM 3078 N N . HIS A 1 390 ? 1.275 -13.655 -18.929 1.00 79.25 390 HIS A N 1
ATOM 3079 C CA . HIS A 1 390 ? 0.309 -13.125 -17.974 1.00 79.25 390 HIS A CA 1
ATOM 3080 C C . HIS A 1 390 ? -0.891 -12.442 -18.650 1.00 79.25 390 HIS A C 1
ATOM 3082 O O . HIS A 1 390 ? -1.868 -12.096 -17.982 1.00 79.25 390 HIS A O 1
ATOM 3088 N N . SER A 1 391 ? -0.860 -12.245 -19.971 1.00 80.12 391 SER A N 1
ATOM 3089 C CA . SER A 1 391 ? -1.985 -11.679 -20.709 1.00 80.12 391 SER A CA 1
ATOM 3090 C C . SER A 1 391 ? -3.110 -12.697 -20.886 1.00 80.12 391 SER A C 1
ATOM 3092 O O . SER A 1 391 ? -2.887 -13.846 -21.253 1.00 80.12 391 SER A O 1
ATOM 3094 N N . LYS A 1 392 ? -4.364 -12.244 -20.766 1.00 81.69 392 LYS A N 1
ATOM 3095 C CA . LYS A 1 392 ? -5.547 -13.060 -21.111 1.00 81.69 392 LYS A CA 1
ATOM 3096 C C . LYS A 1 392 ? -5.593 -13.467 -22.590 1.00 81.69 392 LYS A C 1
ATOM 3098 O O . LYS A 1 392 ? -6.300 -14.407 -22.931 1.00 81.69 392 LYS A O 1
ATOM 3103 N N . ASN A 1 393 ? -4.864 -12.749 -23.446 1.00 87.38 393 ASN A N 1
ATOM 3104 C CA . ASN A 1 393 ? -4.772 -13.011 -24.883 1.00 87.38 393 ASN A CA 1
ATOM 3105 C C . ASN A 1 393 ? -3.510 -13.801 -25.256 1.00 87.38 393 ASN A C 1
ATOM 3107 O O . ASN A 1 393 ? -3.178 -13.886 -26.438 1.00 87.38 393 ASN A O 1
ATOM 3111 N N . TYR A 1 394 ? -2.778 -14.320 -24.270 1.00 88.19 394 TYR A N 1
ATOM 3112 C CA . TYR A 1 394 ? -1.586 -15.111 -24.514 1.00 88.19 394 TYR A CA 1
ATOM 3113 C C . TYR A 1 394 ? -1.916 -16.348 -25.359 1.00 88.19 394 TYR A C 1
ATOM 3115 O O . TYR A 1 394 ? -2.800 -17.135 -25.019 1.00 88.19 394 TYR A O 1
ATOM 3123 N N . ASP A 1 395 ? -1.180 -16.524 -26.455 1.00 92.75 395 ASP A N 1
ATOM 3124 C CA . ASP A 1 395 ? -1.249 -17.716 -27.292 1.00 92.75 395 ASP A CA 1
ATOM 3125 C C . ASP A 1 395 ? 0.138 -17.997 -27.866 1.00 92.75 395 ASP A C 1
ATOM 3127 O O . ASP A 1 395 ? 0.659 -17.233 -28.684 1.00 92.75 395 ASP A O 1
ATOM 3131 N N . TYR A 1 396 ? 0.731 -19.114 -27.439 1.00 89.88 396 TYR A N 1
ATOM 3132 C CA . TYR A 1 396 ? 2.098 -19.491 -27.799 1.00 89.88 396 TYR A CA 1
ATOM 3133 C C . TYR A 1 396 ? 2.317 -19.494 -29.316 1.00 89.88 396 TYR A C 1
ATOM 3135 O O . TYR A 1 396 ? 3.284 -18.919 -29.818 1.00 89.88 396 TYR A O 1
ATOM 3143 N N . ASN A 1 397 ? 1.393 -20.108 -30.060 1.00 91.00 397 ASN A N 1
ATOM 3144 C CA . ASN A 1 397 ? 1.510 -20.255 -31.507 1.00 91.00 397 ASN A CA 1
ATOM 3145 C C . ASN A 1 397 ? 1.428 -18.897 -32.209 1.00 91.00 397 ASN A C 1
ATOM 3147 O O . ASN A 1 397 ? 2.265 -18.594 -33.060 1.00 91.00 397 ASN A O 1
ATOM 3151 N N . SER A 1 398 ? 0.473 -18.053 -31.817 1.00 93.62 398 SER A N 1
ATOM 3152 C CA . SER A 1 398 ? 0.335 -16.687 -32.324 1.00 93.62 398 SER A CA 1
ATOM 3153 C C . SER A 1 398 ? 1.554 -15.838 -31.986 1.00 93.62 398 SER A C 1
ATOM 3155 O O . SER A 1 398 ? 1.995 -15.048 -32.822 1.00 93.62 398 SER A O 1
ATOM 3157 N N . CYS A 1 399 ? 2.134 -16.010 -30.795 1.00 93.25 399 CYS A N 1
ATOM 3158 C CA . CYS A 1 399 ? 3.370 -15.335 -30.433 1.00 93.25 399 CYS A CA 1
ATOM 3159 C C . CYS A 1 399 ? 4.545 -15.773 -31.311 1.00 93.25 399 CYS A C 1
ATOM 3161 O O . CYS A 1 399 ? 5.214 -14.927 -31.902 1.00 93.25 399 CYS A O 1
ATOM 3163 N N . MET A 1 400 ? 4.789 -17.078 -31.453 1.00 93.50 400 MET A N 1
ATOM 3164 C CA . MET A 1 400 ? 5.897 -17.584 -32.271 1.00 93.50 400 MET A CA 1
ATOM 3165 C C . MET A 1 400 ? 5.741 -17.186 -33.741 1.00 93.50 400 MET A C 1
ATOM 3167 O O . MET A 1 400 ? 6.710 -16.755 -34.367 1.00 93.50 400 MET A O 1
ATOM 3171 N N . GLN A 1 401 ? 4.521 -17.245 -34.282 1.00 92.44 401 GLN A N 1
ATOM 3172 C CA . GLN A 1 401 ? 4.229 -16.750 -35.629 1.00 92.44 401 GLN A CA 1
ATOM 3173 C C . GLN A 1 401 ? 4.544 -15.259 -35.764 1.00 92.44 401 GLN A C 1
ATOM 3175 O O . GLN A 1 401 ? 5.182 -14.858 -36.740 1.00 92.44 401 GLN A O 1
ATOM 3180 N N . TYR A 1 402 ? 4.147 -14.446 -34.781 1.00 93.81 402 TYR A N 1
ATOM 3181 C CA . TYR A 1 402 ? 4.467 -13.023 -34.755 1.00 93.81 402 TYR A CA 1
ATOM 3182 C C . TYR A 1 402 ? 5.978 -12.790 -34.748 1.00 93.81 402 TYR A C 1
ATOM 3184 O O . TYR A 1 402 ? 6.492 -12.091 -35.617 1.00 93.81 402 TYR A O 1
ATOM 3192 N N . VAL A 1 403 ? 6.697 -13.423 -33.820 1.00 93.88 403 VAL A N 1
ATOM 3193 C CA . VAL A 1 403 ? 8.143 -13.253 -33.657 1.00 93.88 403 VAL A CA 1
ATOM 3194 C C . VAL A 1 403 ? 8.897 -13.660 -34.920 1.00 93.88 403 VAL A C 1
ATOM 3196 O O . VAL A 1 403 ? 9.721 -12.886 -35.396 1.00 93.88 403 VAL A O 1
ATOM 3199 N N . VAL A 1 404 ? 8.575 -14.810 -35.525 1.00 93.00 404 VAL A N 1
ATOM 3200 C CA . VAL A 1 404 ? 9.176 -15.248 -36.799 1.00 93.00 404 VAL A CA 1
ATOM 3201 C C . VAL A 1 404 ? 8.910 -14.238 -37.916 1.00 93.00 404 VAL A C 1
ATOM 3203 O O . VAL A 1 404 ? 9.815 -13.922 -38.691 1.00 93.00 404 VAL A O 1
ATOM 3206 N N . SER A 1 405 ? 7.681 -13.727 -38.006 1.00 92.50 405 SER A N 1
ATOM 3207 C CA . SER A 1 405 ? 7.285 -12.774 -39.043 1.00 92.50 405 SER A CA 1
ATOM 3208 C C . SER A 1 405 ? 8.034 -11.443 -38.896 1.00 92.50 405 SER A C 1
ATOM 3210 O O . SER A 1 405 ? 8.645 -10.964 -39.852 1.00 92.50 405 SER A O 1
ATOM 3212 N N . VAL A 1 406 ? 8.082 -10.893 -37.680 1.00 92.81 406 VAL A N 1
ATOM 3213 C CA . VAL A 1 406 ? 8.799 -9.645 -37.383 1.00 92.81 406 VAL A CA 1
ATOM 3214 C C . VAL A 1 406 ? 10.308 -9.813 -37.528 1.00 92.81 406 VAL A C 1
ATOM 3216 O O . VAL A 1 406 ? 10.981 -8.926 -38.056 1.00 92.81 406 VAL A O 1
ATOM 3219 N N . GLY A 1 407 ? 10.850 -10.952 -37.094 1.00 91.81 407 GLY A N 1
ATOM 3220 C CA . GLY A 1 407 ? 12.262 -11.287 -37.237 1.00 91.81 407 GLY A CA 1
ATOM 3221 C C . GLY A 1 407 ? 12.717 -11.182 -38.687 1.00 91.81 407 GLY A C 1
ATOM 3222 O O . GLY A 1 407 ? 13.701 -10.501 -38.968 1.00 91.81 407 GLY A O 1
ATOM 3223 N N . ARG A 1 408 ? 11.944 -11.753 -39.622 1.00 89.44 408 ARG A N 1
ATOM 3224 C CA . ARG A 1 408 ? 12.238 -11.675 -41.064 1.00 89.44 408 ARG A CA 1
ATOM 3225 C C . ARG A 1 408 ? 12.287 -10.236 -41.569 1.00 89.44 408 ARG A C 1
ATOM 3227 O O . ARG A 1 408 ? 13.238 -9.882 -42.260 1.00 89.44 408 ARG A O 1
ATOM 3234 N N . SER A 1 409 ? 11.323 -9.399 -41.186 1.00 89.12 409 SER A N 1
ATOM 3235 C CA . SER A 1 409 ? 11.310 -7.977 -41.566 1.00 89.12 409 SER A CA 1
ATOM 3236 C C . SER A 1 409 ? 12.467 -7.170 -40.975 1.00 89.12 409 SER A C 1
ATOM 3238 O O . SER A 1 409 ? 12.852 -6.154 -41.543 1.00 89.12 409 SER A O 1
ATOM 3240 N N . ASN A 1 410 ? 13.057 -7.641 -39.875 1.00 87.75 410 ASN A N 1
ATOM 3241 C CA . ASN A 1 410 ? 14.215 -7.029 -39.223 1.00 87.75 410 ASN A CA 1
ATOM 3242 C C . ASN A 1 410 ? 15.552 -7.709 -39.602 1.00 87.75 410 ASN A C 1
ATOM 3244 O O . ASN A 1 410 ? 16.563 -7.484 -38.942 1.00 87.75 410 ASN A O 1
ATOM 3248 N N . ASN A 1 411 ? 15.591 -8.508 -40.679 1.00 88.56 411 ASN A N 1
ATOM 3249 C CA . ASN A 1 411 ? 16.776 -9.234 -41.173 1.00 88.56 411 ASN A CA 1
ATOM 3250 C C . ASN A 1 411 ? 17.325 -10.321 -40.224 1.00 88.56 411 ASN A C 1
ATOM 3252 O O . ASN A 1 411 ? 18.525 -10.618 -40.205 1.00 88.56 411 ASN A O 1
ATOM 3256 N N . TYR A 1 412 ? 16.433 -10.964 -39.473 1.00 87.50 412 TYR A N 1
ATOM 3257 C CA . TYR A 1 412 ? 16.726 -12.132 -38.649 1.00 87.50 412 TYR A CA 1
ATOM 3258 C C . TYR A 1 412 ? 16.050 -13.389 -39.203 1.00 87.50 412 TYR A C 1
ATOM 3260 O O . TYR A 1 412 ? 14.898 -13.372 -39.639 1.00 87.50 412 TYR A O 1
ATOM 3268 N N . LYS A 1 413 ? 16.758 -14.516 -39.130 1.00 87.00 413 LYS A N 1
ATOM 3269 C CA . LYS A 1 413 ? 16.170 -15.851 -39.226 1.00 87.00 413 LYS A CA 1
ATOM 3270 C C . LYS A 1 413 ? 15.957 -16.393 -37.827 1.00 87.00 413 LYS A C 1
ATOM 3272 O O . LYS A 1 413 ? 16.865 -16.377 -37.003 1.00 87.00 413 LYS A O 1
ATOM 3277 N N . ILE A 1 414 ? 14.743 -16.857 -37.585 1.00 86.88 414 ILE A N 1
ATOM 3278 C CA . ILE A 1 414 ? 14.305 -17.347 -36.288 1.00 86.88 414 ILE A CA 1
ATOM 3279 C C . ILE A 1 414 ? 13.921 -18.804 -36.461 1.00 86.88 414 ILE A C 1
ATOM 3281 O O . ILE A 1 414 ? 12.999 -19.111 -37.218 1.00 86.88 414 ILE A O 1
ATOM 3285 N N . ASP A 1 415 ? 14.642 -19.672 -35.763 1.00 85.25 415 ASP A N 1
ATOM 3286 C CA . ASP A 1 415 ? 14.343 -21.092 -35.672 1.00 85.25 415 ASP A CA 1
ATOM 3287 C C . ASP A 1 415 ? 13.725 -21.329 -34.284 1.00 85.25 415 ASP A C 1
ATOM 3289 O O . ASP A 1 415 ? 14.386 -21.172 -33.251 1.00 85.25 415 ASP A O 1
ATOM 3293 N N . VAL A 1 416 ? 12.424 -21.634 -34.254 1.00 80.25 416 VAL A N 1
ATOM 3294 C CA . VAL A 1 416 ? 11.705 -21.941 -33.009 1.00 80.25 416 VAL A CA 1
ATOM 3295 C C . VAL A 1 416 ? 12.233 -23.277 -32.493 1.00 80.25 416 VAL A C 1
ATOM 3297 O O . VAL A 1 416 ? 12.234 -24.267 -33.226 1.00 80.25 416 VAL A O 1
ATOM 3300 N N . ALA A 1 417 ? 12.745 -23.292 -31.263 1.00 68.38 417 ALA A N 1
ATOM 3301 C CA . ALA A 1 417 ? 13.180 -24.529 -30.633 1.00 68.38 417 ALA A CA 1
ATOM 3302 C C . ALA A 1 417 ? 11.926 -25.344 -30.279 1.00 68.38 417 ALA A C 1
ATOM 3304 O O . ALA A 1 417 ? 11.100 -24.868 -29.504 1.00 68.38 417 ALA A O 1
ATOM 3305 N N . ASN A 1 418 ? 11.775 -26.519 -30.897 1.00 56.75 418 ASN A N 1
ATOM 3306 C CA . ASN A 1 418 ? 10.731 -27.486 -30.544 1.00 56.75 418 ASN A CA 1
ATOM 3307 C C . ASN A 1 418 ? 11.039 -28.190 -29.224 1.00 56.75 418 ASN A C 1
ATOM 3309 O O . ASN A 1 418 ? 12.237 -28.483 -28.987 1.00 56.75 418 ASN A O 1
#

Organism: NCBI:txid1754192

Foldseek 3Di:
DDDDDDDDDDDDDDPPPPPVPPPLPLVADWQDDPNPFIWRWAFCPPPPVQVVQFAKWWKAAAPGPDTTIITTPLVNGPPLCRHPPHPNPPNVVNQVSCCVRCVVVRIHTGGDPVLLVVLVVVLVVQVWDWFDDPNNWIFTWHFDPDPVVPVQWFWKDKPPDPTITTGDQSSTPDLCRHPVHPNPNSLVNQVSRCVSCVVVVIHIFTDDDDPPPDDDDHLCVVLVVLVWDWFDDPVGFIWIWHACVVCPVVCVVLLWFKKWKWADDPDPPDDGGDTGITTTDLSSGDDLCSHPPHPNHDNVVNLVVCCVSCVVVRIRIGRPQLCVVLVVQVWDWFDPDSQFIWTWHFDDVDDPPPWQKWFKFADDPPDRPDDRTITTTDLSSGPHLCRRPPHPNHDSVVNVVVCCVRCVVVRMHIGGDD